Protein AF-A0A522QY00-F1 (afdb_monomer)

Solvent-accessible surface area (backbone atoms only — not comparable to full-atom values): 21112 Å² total; per-residue (Å²): 138,57,96,45,72,61,50,43,52,46,50,50,36,51,53,61,72,53,48,40,80,36,84,92,72,77,40,80,44,67,76,93,79,86,87,88,86,70,66,66,29,88,36,24,34,40,34,43,34,32,14,63,17,30,67,55,71,67,54,54,53,52,46,48,52,54,37,33,58,53,65,28,33,33,41,34,36,39,30,37,23,38,46,7,22,24,58,56,42,84,94,49,52,41,31,47,78,44,12,10,43,61,48,72,91,72,68,70,62,73,72,42,36,49,62,42,48,54,67,58,47,37,52,50,47,56,59,26,51,80,50,52,28,43,52,32,50,29,50,48,31,52,16,47,25,23,4,51,26,44,42,43,22,77,37,27,77,82,47,70,52,68,77,29,46,95,74,87,63,85,88,61,78,60,28,47,57,24,72,65,39,72,63,36,58,55,49,47,46,53,49,49,51,55,47,52,73,47,37,86,38,61,41,38,34,33,38,36,46,89,62,52,78,63,74,50,77,85,34,67,61,43,44,54,46,22,62,76,68,74,47,69,85,46,40,53,58,48,48,29,55,46,49,44,53,50,40,45,44,35,42,74,71,72,23,39,27,30,28,28,48,53,37,62,79,44,61,49,63,72,72,36,32,37,36,28,38,93,48,76,78,58,61,64,52,25,70,70,64,25,36,34,35,42,31,22,59,78,45,24,34,39,60,49,52,60,87,75,34,30,48,70,50,31,46,69,55,68,81,72,62,88,86,55,50,79,71,42,53,71,24,55,38,30,37,31,35,38,33,58,23,77,78,52,57,49,73,59,47,39,34,30,46,41,29,65,36,54,57,27,45,29,46,58,25,28,46,57,89,84,75,70,59,61,69,62,50,48,62,52,53,52,70,39,50,69,56,41,56,72,69,66,54,44,52,57,58,93,81,101

Secondary structure (DSSP, 8-state):
--SSHHHHHHHHHHHHHT-EEETTTTEEE----------S-SEEEEEEE-SSS---HHHHHHHHHHHHHTT--EEEEE-EETTEE-B--TT-THHHHTTTS--GGG---GGGS--B-HHHHHHHHHHHHTTT-EEEEE---SSS-HHHHHH-GGGSSSS--PPP-S--STT----S--TT-HHHHHHHHHHHHHHHHH---SEEE-------TTTTTT-HHHHHHHHHHT--SSHHHHHHHHHHHHHHHHHHTT-EEEEETHHHHHT--TTPEEEE-S-S-THHHHHTT-EEEE--HHHHBSSS-TTTS-HHHHHT---S-TT--HHHHTTEEEEEEEE-TTS--SHHHHHHHHTTHHHHHHHHHHS-TT---HHHHHHHHHTTHHHHHHTT----GGG-

Foldseek 3Di:
DDPDPLRVLLVVLVQVLQWDQDPVVRDTDHDDDDDDFWWPFLAQAAEDECQLFHDDLVLLLLVLVVCLSLPHAEYEYAQAFLQAHAEDQPVQRLRFVFLQDADPVLVDDPRRGGHDYLVSLLVSQVSNVVSNHAYAYEDEAFFRCLSVCCSVVVQWLVSDGDGRHNDDDDNRLTGGGALLDPVNLVVLLSVLLSVVVSGVALEYEHELPDCDFCRCVPRPSLVVVCVVVVHDSTPLQSRLSRVQSSQVSCVVSNHQYEYEQSNVVSPHDQSYAYEYADDLPCLVCLVVVHQYEYAYPQEAELLDDCVRHPLLSNLQDDSDDPPADPSSVVSHNFYYHYYHCSPQRDSLSVLASVPPSSSSSSCNRTPDPPPRDPVVSLVSSVSCVVVCVVSVGNYDPVSD

pLDDT: mean 95.28, std 6.02, range [57.5, 98.94]

Radius of gyration: 21.85 Å; Cα contacts (8 Å, |Δi|>4): 762; chains: 1; bounding box: 54×40×74 Å

Structure (mmCIF, N/CA/C/O backbone):
data_AF-A0A522QY00-F1
#
_entry.id   AF-A0A522QY00-F1
#
loop_
_atom_site.group_PDB
_atom_site.id
_atom_site.type_symbol
_atom_site.label_atom_id
_atom_site.label_alt_id
_atom_site.label_comp_id
_atom_site.label_asym_id
_atom_site.label_entity_id
_atom_site.label_seq_id
_atom_site.pdbx_PDB_ins_code
_atom_site.Cartn_x
_atom_site.Cartn_y
_atom_site.Cartn_z
_atom_site.occupancy
_atom_site.B_iso_or_equiv
_atom_site.auth_seq_id
_atom_site.auth_comp_id
_atom_site.auth_asym_id
_atom_site.auth_atom_id
_atom_site.pdbx_PDB_model_num
ATOM 1 N N . ARG A 1 1 ? 21.117 -18.490 -14.551 1.00 90.88 1 ARG A N 1
ATOM 2 C CA . ARG A 1 1 ? 20.780 -19.542 -13.553 1.00 90.88 1 ARG A CA 1
ATOM 3 C C . ARG A 1 1 ? 20.122 -18.847 -12.370 1.00 90.88 1 ARG A C 1
ATOM 5 O O . ARG A 1 1 ? 20.430 -17.683 -12.168 1.00 90.88 1 ARG A O 1
ATOM 12 N N . ALA A 1 2 ? 19.239 -19.507 -11.625 1.00 94.88 2 ALA A N 1
ATOM 13 C CA . ALA A 1 2 ? 18.602 -18.908 -10.453 1.00 94.88 2 ALA A CA 1
ATOM 14 C C . ALA A 1 2 ? 18.342 -19.968 -9.379 1.00 94.88 2 ALA A C 1
ATOM 16 O O . ALA A 1 2 ? 18.105 -21.126 -9.715 1.00 94.88 2 ALA A O 1
ATOM 17 N N . SER A 1 3 ? 18.376 -19.559 -8.111 1.00 93.12 3 SER A N 1
ATOM 18 C CA . SER A 1 3 ? 18.062 -20.410 -6.954 1.00 93.12 3 SER A CA 1
ATOM 19 C C . SER A 1 3 ? 16.558 -20.581 -6.716 1.00 93.12 3 SER A C 1
ATOM 21 O O . SER A 1 3 ? 16.151 -21.517 -6.040 1.00 93.12 3 SER A O 1
ATOM 23 N N . HIS A 1 4 ? 15.732 -19.696 -7.284 1.00 93.56 4 HIS A N 1
ATOM 24 C CA . HIS A 1 4 ? 14.277 -19.677 -7.126 1.00 93.56 4 HIS A CA 1
ATOM 25 C C . HIS A 1 4 ? 13.591 -19.301 -8.447 1.00 93.56 4 HIS A C 1
ATOM 27 O O . HIS A 1 4 ? 14.182 -18.619 -9.290 1.00 93.56 4 HIS A O 1
ATOM 33 N N . SER A 1 5 ? 12.319 -19.681 -8.603 1.00 96.31 5 SER A N 1
ATOM 34 C CA . SER A 1 5 ? 11.509 -19.360 -9.791 1.00 96.31 5 SER A CA 1
ATOM 35 C C . SER A 1 5 ? 11.411 -17.854 -10.056 1.00 96.31 5 SER A C 1
ATOM 37 O O . SER A 1 5 ? 11.559 -17.438 -11.202 1.00 96.31 5 SER A O 1
ATOM 39 N N . ALA A 1 6 ? 11.289 -17.030 -9.008 1.00 96.31 6 ALA A N 1
ATOM 40 C CA . ALA A 1 6 ? 11.289 -15.571 -9.137 1.00 96.31 6 ALA A CA 1
ATOM 41 C C . ALA A 1 6 ? 12.591 -15.036 -9.757 1.00 96.31 6 ALA A C 1
ATOM 43 O O . ALA A 1 6 ? 12.554 -14.194 -10.649 1.00 96.31 6 ALA A O 1
ATOM 44 N N . GLY A 1 7 ? 13.747 -15.569 -9.347 1.00 97.44 7 GLY A N 1
ATOM 45 C CA . GLY A 1 7 ? 15.034 -15.186 -9.931 1.00 97.44 7 GLY A CA 1
ATOM 46 C C . GLY A 1 7 ? 15.143 -15.579 -11.407 1.00 97.44 7 GLY A C 1
ATOM 47 O O . GLY A 1 7 ? 15.651 -14.804 -12.214 1.00 97.44 7 GLY A O 1
ATOM 48 N N . ALA A 1 8 ? 14.614 -16.749 -11.785 1.00 97.50 8 ALA A N 1
ATOM 49 C CA . ALA A 1 8 ? 14.560 -17.162 -13.187 1.00 97.50 8 ALA A CA 1
ATOM 50 C C . ALA A 1 8 ? 13.656 -16.227 -14.006 1.00 97.50 8 ALA A C 1
ATOM 52 O O . ALA A 1 8 ? 14.060 -15.771 -15.074 1.00 97.50 8 ALA A O 1
ATOM 53 N N . TYR A 1 9 ? 12.482 -15.880 -13.471 1.00 97.94 9 TYR A N 1
ATOM 54 C CA . TYR A 1 9 ? 11.548 -14.942 -14.089 1.00 97.94 9 TYR A CA 1
ATOM 55 C C . TYR A 1 9 ? 12.173 -13.556 -14.302 1.00 97.94 9 TYR A C 1
ATOM 57 O O . TYR A 1 9 ? 12.111 -13.014 -15.404 1.00 97.94 9 TYR A O 1
ATOM 65 N N . TYR A 1 10 ? 12.841 -12.995 -13.290 1.00 98.12 10 TYR A N 1
ATOM 66 C CA . TYR A 1 10 ? 13.533 -11.709 -13.423 1.00 98.12 10 TYR A CA 1
ATOM 67 C C . TYR A 1 10 ? 14.699 -11.767 -14.415 1.00 98.12 10 TYR A C 1
ATOM 69 O O . TYR A 1 10 ? 14.905 -10.809 -15.162 1.00 98.12 10 TYR A O 1
ATOM 77 N N . GLY A 1 11 ? 15.401 -12.902 -14.496 1.00 97.69 11 GLY A N 1
ATOM 78 C CA . GLY A 1 11 ? 16.382 -13.160 -15.550 1.00 97.69 11 GLY A CA 1
ATOM 79 C C . GLY A 1 11 ? 15.767 -13.096 -16.952 1.00 97.69 11 GLY A C 1
ATOM 80 O O . GLY A 1 11 ? 16.352 -12.489 -17.847 1.00 97.69 11 GLY A O 1
ATOM 81 N N . CYS A 1 12 ? 14.558 -13.638 -17.142 1.00 96.75 12 CYS A N 1
ATOM 82 C CA . CYS A 1 12 ? 13.816 -13.503 -18.399 1.00 96.75 12 CYS A CA 1
ATOM 83 C C . CYS A 1 12 ? 13.446 -12.044 -18.705 1.00 96.75 12 CYS A C 1
ATOM 85 O O . CYS A 1 12 ? 13.558 -11.632 -19.855 1.00 96.75 12 CYS A O 1
ATOM 87 N N . MET A 1 13 ? 13.058 -11.243 -17.705 1.00 97.31 13 MET A N 1
ATOM 88 C CA . MET A 1 13 ? 12.770 -9.816 -17.921 1.00 97.31 13 MET A CA 1
ATOM 89 C C . MET A 1 13 ? 14.018 -9.046 -18.376 1.00 97.31 13 MET A C 1
ATOM 91 O O . MET A 1 13 ? 13.941 -8.257 -19.316 1.00 97.31 13 MET A O 1
ATOM 95 N N . SER A 1 14 ? 15.180 -9.317 -17.768 1.00 97.44 14 SER A N 1
ATOM 96 C CA . SER A 1 14 ? 16.459 -8.752 -18.224 1.00 97.44 14 SER A CA 1
ATOM 97 C C . SER A 1 14 ? 16.801 -9.194 -19.650 1.00 97.44 14 SER A C 1
ATOM 99 O O . SER A 1 14 ? 17.216 -8.366 -20.453 1.00 97.44 14 SER A O 1
ATOM 101 N N . LEU A 1 15 ? 16.582 -10.468 -19.993 1.00 96.00 15 LEU A N 1
ATOM 102 C CA . LEU A 1 15 ? 16.813 -10.985 -21.347 1.00 96.00 15 LEU A CA 1
ATOM 103 C C . LEU A 1 15 ? 15.934 -10.280 -22.394 1.00 96.00 15 LEU A C 1
ATOM 105 O O . LEU A 1 15 ? 16.427 -9.902 -23.456 1.00 96.00 15 LEU A O 1
ATOM 109 N N . LEU A 1 16 ? 14.651 -10.067 -22.083 1.00 94.69 16 LEU A N 1
ATOM 110 C CA . LEU A 1 16 ? 13.739 -9.320 -22.951 1.00 94.69 16 LEU A CA 1
ATOM 111 C C . LEU A 1 16 ? 14.257 -7.896 -23.178 1.00 94.69 16 LEU A C 1
ATOM 113 O O . LEU A 1 16 ? 14.396 -7.474 -24.321 1.00 94.69 16 LEU A O 1
ATOM 117 N N . GLN A 1 17 ? 14.627 -7.184 -22.113 1.00 95.62 17 GLN A N 1
ATOM 118 C CA . GLN A 1 17 ? 15.117 -5.805 -22.210 1.00 95.62 17 GLN A CA 1
ATOM 119 C C . GLN A 1 17 ? 16.504 -5.683 -22.864 1.00 95.62 17 GLN A C 1
ATOM 121 O O . GLN A 1 17 ? 16.814 -4.641 -23.433 1.00 95.62 17 GLN A O 1
ATOM 126 N N . ALA A 1 18 ? 17.325 -6.736 -22.824 1.00 94.56 18 ALA A N 1
ATOM 127 C CA . ALA A 1 18 ? 18.623 -6.800 -23.501 1.00 94.56 18 ALA A CA 1
ATOM 128 C C . ALA A 1 18 ? 18.516 -7.073 -25.013 1.00 94.56 18 ALA A C 1
ATOM 130 O O . ALA A 1 18 ? 19.521 -7.018 -25.725 1.00 94.56 18 ALA A O 1
ATOM 131 N N . THR A 1 19 ? 17.318 -7.393 -25.507 1.00 91.69 19 THR A N 1
ATOM 132 C CA . THR A 1 19 ? 17.086 -7.672 -26.923 1.00 91.69 19 THR A CA 1
ATOM 133 C C . THR A 1 19 ? 17.149 -6.377 -27.731 1.00 91.69 19 THR A C 1
ATOM 135 O O . THR A 1 19 ? 16.441 -5.415 -27.443 1.00 91.69 19 THR A O 1
ATOM 138 N N . VAL A 1 20 ? 17.978 -6.356 -28.774 1.00 87.38 20 VAL A N 1
ATOM 139 C CA . VAL A 1 20 ? 18.181 -5.193 -29.649 1.00 87.38 20 VAL A CA 1
ATOM 140 C C . VAL A 1 20 ? 17.845 -5.536 -31.095 1.00 87.38 20 VAL A C 1
ATOM 142 O O . VAL A 1 20 ? 18.047 -6.665 -31.545 1.00 87.38 20 VAL A O 1
ATOM 145 N N . HIS A 1 21 ? 17.340 -4.559 -31.847 1.00 85.94 21 HIS A N 1
ATOM 146 C CA . HIS A 1 21 ? 17.123 -4.715 -33.282 1.00 85.94 21 HIS A CA 1
ATOM 147 C C . HIS A 1 21 ? 18.443 -4.512 -34.041 1.00 85.94 21 HIS A C 1
ATOM 149 O O . HIS A 1 21 ? 19.028 -3.430 -34.010 1.00 85.94 21 HIS A O 1
ATOM 155 N N . SER A 1 22 ? 18.924 -5.550 -34.724 1.00 83.56 22 SER A N 1
ATOM 156 C CA . SER A 1 22 ? 20.130 -5.490 -35.550 1.00 83.56 22 SER A CA 1
ATOM 157 C C . SER A 1 22 ? 19.796 -4.919 -36.928 1.00 83.56 22 SER A C 1
ATOM 159 O O . SER A 1 22 ? 19.156 -5.588 -37.738 1.00 83.56 22 SER A O 1
ATOM 161 N N . SER A 1 23 ? 20.280 -3.710 -37.225 1.00 79.25 23 SER A N 1
ATOM 162 C CA . SER A 1 23 ? 20.122 -3.066 -38.541 1.00 79.25 23 SER A CA 1
ATOM 163 C C . SER A 1 23 ? 20.710 -3.897 -39.687 1.00 79.25 23 SER A C 1
ATOM 165 O O . SER A 1 23 ? 20.138 -3.939 -40.769 1.00 79.25 23 SER A O 1
ATOM 167 N N . ASN A 1 24 ? 21.814 -4.607 -39.438 1.00 82.38 24 ASN A N 1
ATOM 168 C CA . ASN A 1 24 ? 22.518 -5.389 -40.459 1.00 82.38 24 ASN A CA 1
ATOM 169 C C . ASN A 1 24 ? 21.779 -6.672 -40.864 1.00 82.38 24 ASN A C 1
ATOM 171 O O . ASN A 1 24 ? 21.952 -7.148 -41.981 1.00 82.38 24 ASN A O 1
ATOM 175 N N . SER A 1 25 ? 20.998 -7.263 -39.955 1.00 82.44 25 SER A N 1
ATOM 176 C CA . SER A 1 25 ? 20.313 -8.544 -40.194 1.00 82.44 25 SER A CA 1
ATOM 177 C C . SER A 1 25 ? 18.789 -8.438 -40.205 1.00 82.44 25 SER A C 1
ATOM 179 O O . SER A 1 25 ? 18.123 -9.429 -40.500 1.00 82.44 25 SER A O 1
ATOM 181 N N . ASN A 1 26 ? 18.242 -7.258 -39.888 1.00 86.00 26 ASN A N 1
ATOM 182 C CA . ASN A 1 26 ? 16.814 -7.003 -39.690 1.00 86.00 26 ASN A CA 1
ATOM 183 C C . ASN A 1 26 ? 16.155 -8.026 -38.741 1.00 86.00 26 ASN A C 1
ATOM 185 O O . ASN A 1 26 ? 15.061 -8.534 -38.992 1.00 86.00 26 ASN A O 1
ATOM 189 N N . ARG A 1 27 ? 16.879 -8.402 -37.679 1.00 89.62 27 ARG A N 1
ATOM 190 C CA . ARG A 1 27 ? 16.467 -9.387 -36.669 1.00 89.62 27 ARG A CA 1
ATOM 191 C C . ARG A 1 27 ? 16.703 -8.848 -35.269 1.00 89.62 27 ARG A C 1
ATOM 193 O O . ARG A 1 27 ? 17.608 -8.047 -35.038 1.00 89.62 27 ARG A O 1
ATOM 200 N N . PHE A 1 28 ? 15.926 -9.354 -34.320 1.00 89.38 28 PHE A N 1
ATOM 201 C CA . PHE A 1 28 ? 16.202 -9.167 -32.904 1.00 89.38 28 PHE A CA 1
ATOM 202 C C . PHE A 1 28 ? 17.336 -10.092 -32.463 1.00 89.38 28 PHE A C 1
ATOM 204 O O . PHE A 1 28 ? 17.312 -11.292 -32.736 1.00 89.38 28 PHE A O 1
ATOM 211 N N . VAL A 1 29 ? 18.335 -9.522 -31.796 1.00 93.00 29 VAL A N 1
ATOM 212 C CA . VAL A 1 29 ? 19.503 -10.238 -31.279 1.00 93.00 29 VAL A CA 1
ATOM 213 C C . VAL A 1 29 ? 19.728 -9.881 -29.817 1.00 93.00 29 VAL A C 1
ATOM 215 O O . VAL A 1 29 ? 19.321 -8.816 -29.356 1.00 93.00 29 VAL A O 1
ATOM 218 N N . VAL A 1 30 ? 20.409 -10.762 -29.092 1.00 92.88 30 VAL A N 1
ATOM 219 C CA . VAL A 1 30 ? 20.878 -10.499 -27.729 1.00 92.88 30 VAL A CA 1
ATOM 220 C C . VAL A 1 30 ? 22.406 -10.458 -27.774 1.00 92.88 30 VAL A C 1
ATOM 222 O O . VAL A 1 30 ? 23.008 -11.437 -28.223 1.00 92.88 30 VAL A O 1
ATOM 225 N N . PRO A 1 31 ? 23.053 -9.353 -27.361 1.00 91.94 31 PRO A N 1
ATOM 226 C CA . PRO A 1 31 ? 24.510 -9.288 -27.302 1.00 91.94 31 PRO A CA 1
ATOM 227 C C . PRO A 1 31 ? 25.085 -10.364 -26.372 1.00 91.94 31 PRO A C 1
ATOM 229 O O . PRO A 1 31 ? 24.475 -10.714 -25.362 1.00 91.94 31 PRO A O 1
ATOM 232 N N . ALA A 1 32 ? 26.276 -10.877 -26.687 1.00 95.31 32 ALA A N 1
ATOM 233 C CA . ALA A 1 32 ? 26.971 -11.795 -25.789 1.00 95.31 32 ALA A CA 1
ATOM 234 C C . ALA A 1 32 ? 27.310 -11.073 -24.474 1.00 95.31 32 ALA A C 1
ATOM 236 O O . ALA A 1 32 ? 27.979 -10.041 -24.485 1.00 95.31 32 ALA A O 1
ATOM 237 N N . MET A 1 33 ? 26.827 -11.601 -23.349 1.00 95.69 33 MET A N 1
ATOM 238 C CA . MET A 1 33 ? 26.993 -10.989 -22.031 1.00 95.69 33 MET A CA 1
ATOM 239 C C . MET A 1 33 ? 26.936 -12.030 -20.913 1.00 95.69 33 MET A C 1
ATOM 241 O O . MET A 1 33 ? 26.347 -13.101 -21.067 1.00 95.69 33 MET A O 1
ATOM 245 N N . GLN A 1 34 ? 27.506 -11.676 -19.764 1.00 96.81 34 GLN A N 1
ATOM 246 C CA . GLN A 1 34 ? 27.346 -12.393 -18.505 1.00 96.81 34 GLN A CA 1
ATOM 247 C C . GLN A 1 34 ? 26.781 -11.417 -17.473 1.00 96.81 34 GLN A C 1
ATOM 249 O O . GLN A 1 34 ? 27.348 -10.348 -17.264 1.00 96.81 34 GLN A O 1
ATOM 254 N N . ILE A 1 35 ? 25.656 -11.778 -16.854 1.00 96.56 35 ILE A N 1
ATOM 255 C CA . ILE A 1 35 ? 24.981 -10.964 -15.839 1.00 96.56 35 ILE A CA 1
ATOM 256 C C . ILE A 1 35 ? 24.857 -11.792 -14.561 1.00 96.56 35 ILE A C 1
ATOM 258 O O . ILE A 1 35 ? 24.282 -12.884 -14.574 1.00 96.56 35 ILE A O 1
ATOM 262 N N . GLU A 1 36 ? 25.376 -11.247 -13.466 1.00 96.62 36 GLU A N 1
ATOM 263 C CA . GLU A 1 36 ? 25.082 -11.667 -12.099 1.00 96.62 36 GLU A CA 1
ATOM 264 C C . GLU A 1 36 ? 24.305 -10.535 -11.429 1.00 96.62 36 GLU A C 1
ATOM 266 O O . GLU A 1 36 ? 24.750 -9.389 -11.444 1.00 96.62 36 GLU A O 1
ATOM 271 N N . ASP A 1 37 ? 23.114 -10.839 -10.917 1.00 97.19 37 ASP A N 1
ATOM 272 C CA . ASP A 1 37 ? 22.148 -9.818 -10.518 1.00 97.19 37 ASP A CA 1
ATOM 273 C C . ASP A 1 37 ? 21.274 -10.309 -9.358 1.00 97.19 37 ASP A C 1
ATOM 275 O O . ASP A 1 37 ? 20.907 -11.487 -9.294 1.00 97.19 37 ASP A O 1
ATOM 279 N N . HIS A 1 38 ? 20.956 -9.408 -8.432 1.00 97.00 38 HIS A N 1
ATOM 280 C CA . HIS A 1 38 ? 20.109 -9.660 -7.269 1.00 97.00 38 HIS A CA 1
ATOM 281 C C . HIS A 1 38 ? 19.501 -8.344 -6.759 1.00 97.00 38 HIS A C 1
ATOM 283 O O . HIS A 1 38 ? 20.131 -7.295 -6.885 1.00 97.00 38 HIS A O 1
ATOM 289 N N . PRO A 1 39 ? 18.297 -8.374 -6.161 1.00 97.50 39 PRO A N 1
ATOM 290 C CA . PRO A 1 39 ? 17.681 -7.164 -5.641 1.00 97.50 39 PRO A CA 1
ATOM 291 C C . PRO A 1 39 ? 18.417 -6.658 -4.399 1.00 97.50 39 PRO A C 1
ATOM 293 O O . PRO A 1 39 ? 18.740 -7.431 -3.497 1.00 97.50 39 PRO A O 1
ATOM 296 N N . ARG A 1 40 ? 18.578 -5.338 -4.304 1.00 96.75 40 ARG A N 1
ATOM 297 C CA . ARG A 1 40 ? 19.016 -4.651 -3.086 1.00 96.75 40 ARG A CA 1
ATOM 298 C C . ARG A 1 40 ? 18.016 -4.795 -1.937 1.00 96.75 40 ARG A C 1
ATOM 300 O O . ARG A 1 40 ? 18.437 -4.926 -0.793 1.00 96.75 40 ARG A O 1
ATOM 307 N N . PHE A 1 41 ? 16.716 -4.746 -2.236 1.00 98.06 41 PHE A N 1
ATOM 308 C CA . PHE A 1 41 ? 15.648 -4.800 -1.238 1.00 98.06 41 PHE A CA 1
ATOM 309 C C . PHE A 1 41 ? 14.682 -5.961 -1.465 1.00 98.06 41 PHE A C 1
ATOM 311 O O . PHE A 1 41 ? 14.311 -6.287 -2.600 1.00 98.06 41 PHE A O 1
ATOM 318 N N . ALA A 1 42 ? 14.223 -6.557 -0.365 1.00 97.88 42 ALA A N 1
ATOM 319 C CA . ALA A 1 42 ? 13.220 -7.615 -0.392 1.00 97.88 42 ALA A CA 1
ATOM 320 C C . ALA A 1 42 ? 11.835 -7.070 -0.779 1.00 97.88 42 ALA A C 1
ATOM 322 O O . ALA A 1 42 ? 11.123 -7.729 -1.539 1.00 97.88 42 ALA A O 1
ATOM 323 N N . TRP A 1 43 ? 11.487 -5.864 -0.319 1.00 98.81 43 TRP A N 1
ATOM 324 C CA . TRP A 1 43 ? 10.255 -5.145 -0.643 1.00 98.81 43 TRP A CA 1
ATOM 325 C C . TRP A 1 43 ? 10.487 -4.118 -1.754 1.00 98.81 43 TRP A C 1
ATOM 327 O O . TRP A 1 43 ? 11.301 -3.204 -1.618 1.00 98.81 43 TRP A O 1
ATOM 337 N N . ARG A 1 44 ? 9.774 -4.260 -2.872 1.00 98.81 44 ARG A N 1
ATOM 338 C CA . ARG A 1 44 ? 9.855 -3.351 -4.024 1.00 98.81 44 ARG A CA 1
ATOM 339 C C . ARG A 1 44 ? 8.430 -3.060 -4.477 1.00 98.81 44 ARG A C 1
ATOM 341 O O . ARG A 1 44 ? 7.863 -3.807 -5.283 1.00 98.81 44 ARG A O 1
ATOM 348 N N . GLY A 1 45 ? 7.843 -2.046 -3.848 1.00 98.81 45 GLY A N 1
ATOM 349 C CA . GLY A 1 45 ? 6.399 -1.866 -3.770 1.00 98.81 45 GLY A CA 1
ATOM 350 C C . GLY A 1 45 ? 5.831 -0.763 -4.654 1.00 98.81 45 GLY A C 1
ATOM 351 O O . GLY A 1 45 ? 6.504 0.222 -4.952 1.00 98.81 45 GLY A O 1
ATOM 352 N N . LEU A 1 46 ? 4.567 -0.922 -5.037 1.00 98.94 46 LEU A N 1
ATOM 353 C CA . LEU A 1 46 ? 3.712 0.141 -5.561 1.00 98.94 46 LEU A CA 1
ATOM 354 C C . LEU A 1 46 ? 2.343 0.026 -4.885 1.00 98.94 46 LEU A C 1
ATOM 356 O O . LEU A 1 46 ? 1.707 -1.026 -4.989 1.00 98.94 46 LEU A O 1
ATOM 360 N N . MET A 1 47 ? 1.891 1.099 -4.242 1.00 98.94 47 MET A N 1
ATOM 361 C CA . MET A 1 47 ? 0.550 1.220 -3.685 1.00 98.94 47 MET A CA 1
ATOM 362 C C . MET A 1 47 ? -0.388 1.922 -4.669 1.00 98.94 47 MET A C 1
ATOM 364 O O . MET A 1 47 ? -0.052 2.976 -5.213 1.00 98.94 47 MET A O 1
ATOM 368 N N . LEU A 1 48 ? -1.572 1.344 -4.880 1.00 98.94 48 LEU A N 1
ATOM 369 C CA . LEU A 1 48 ? -2.652 1.937 -5.666 1.00 98.94 48 LEU A CA 1
ATOM 370 C C . LEU A 1 48 ? -3.894 2.157 -4.796 1.00 98.94 48 LEU A C 1
ATOM 372 O O . LEU A 1 48 ? -4.485 1.201 -4.285 1.00 98.94 48 LEU A O 1
ATOM 376 N N . ASP A 1 49 ? -4.314 3.416 -4.692 1.00 98.81 49 ASP A N 1
ATOM 377 C CA . ASP A 1 49 ? -5.562 3.825 -4.050 1.00 98.81 49 ASP A CA 1
ATOM 378 C C . ASP A 1 49 ? -6.772 3.449 -4.904 1.00 98.81 49 ASP A C 1
ATOM 380 O O . ASP A 1 49 ? -7.088 4.096 -5.906 1.00 98.81 49 ASP A O 1
ATOM 384 N N . CYS A 1 50 ? -7.459 2.390 -4.481 1.00 98.62 50 CYS A N 1
ATOM 385 C CA . CYS A 1 50 ? -8.711 1.942 -5.081 1.00 98.62 50 CYS A CA 1
ATOM 386 C C . CYS A 1 50 ? -9.933 2.608 -4.442 1.00 98.62 50 CYS A C 1
ATOM 388 O O . CYS A 1 50 ? -11.054 2.433 -4.927 1.00 98.62 50 CYS A O 1
ATOM 390 N N . SER A 1 51 ? -9.746 3.294 -3.316 1.00 98.25 51 SER A N 1
ATOM 391 C CA . SER A 1 51 ? -10.826 3.823 -2.506 1.00 98.25 51 SER A CA 1
ATOM 392 C C . SER A 1 51 ? -11.346 5.141 -3.056 1.00 98.25 51 SER A C 1
ATOM 394 O O . SER A 1 51 ? -12.526 5.220 -3.385 1.00 98.25 51 SER A O 1
ATOM 396 N N . ARG A 1 52 ? -10.495 6.155 -3.245 1.00 97.31 52 ARG A N 1
ATOM 397 C CA . ARG A 1 52 ? -10.944 7.481 -3.720 1.00 97.31 52 ARG A CA 1
ATOM 398 C C . ARG A 1 52 ? -11.514 7.404 -5.137 1.00 97.31 52 ARG A C 1
ATOM 400 O O . ARG A 1 52 ? -12.492 8.080 -5.463 1.00 97.31 52 ARG A O 1
ATOM 407 N N . THR A 1 53 ? -10.951 6.514 -5.947 1.00 97.25 53 THR A N 1
ATOM 408 C CA . THR A 1 53 ? -11.468 6.136 -7.258 1.00 97.25 53 THR A CA 1
ATOM 409 C C . THR A 1 53 ? -11.362 4.626 -7.453 1.00 97.25 53 THR A C 1
ATOM 411 O O . THR A 1 53 ? -10.278 4.059 -7.324 1.00 97.25 53 THR A O 1
ATOM 414 N N . PHE A 1 54 ? -12.475 3.971 -7.799 1.00 98.50 54 PHE A N 1
ATOM 415 C CA . PHE A 1 54 ? -12.470 2.549 -8.152 1.00 98.50 54 PHE A CA 1
ATOM 416 C C . PHE A 1 54 ? -11.605 2.285 -9.397 1.00 98.50 54 PHE A C 1
ATOM 418 O O . PHE A 1 54 ? -11.717 2.988 -10.400 1.00 98.50 54 PHE A O 1
ATOM 425 N N . LEU A 1 55 ? -10.758 1.252 -9.338 1.00 98.62 55 LEU A N 1
ATOM 426 C CA . LEU A 1 55 ? -9.879 0.843 -10.438 1.00 98.62 55 LEU A CA 1
ATOM 427 C C . LEU A 1 55 ? -10.395 -0.454 -11.057 1.00 98.62 55 LEU A C 1
ATOM 429 O O . LEU A 1 55 ? -10.822 -1.360 -10.346 1.00 98.62 55 LEU A O 1
ATOM 433 N N . SER A 1 56 ? -10.339 -0.605 -12.380 1.00 98.56 56 SER A N 1
ATOM 434 C CA . SER A 1 56 ? -10.791 -1.859 -12.987 1.00 98.56 56 SER A CA 1
ATOM 435 C C . SER A 1 56 ? -9.830 -3.019 -12.687 1.00 98.56 56 SER A C 1
ATOM 437 O O . SER A 1 56 ? -8.610 -2.854 -12.610 1.00 98.56 56 SER A O 1
ATOM 439 N N . ILE A 1 57 ? -10.363 -4.246 -12.606 1.00 98.62 57 ILE A N 1
ATOM 440 C CA . ILE A 1 57 ? -9.537 -5.467 -12.521 1.00 98.62 57 ILE A CA 1
ATOM 441 C C . ILE A 1 57 ? -8.550 -5.546 -13.694 1.00 98.62 57 ILE A C 1
ATOM 443 O O . ILE A 1 57 ? -7.413 -5.989 -13.521 1.00 98.62 57 ILE A O 1
ATOM 447 N N . ASP A 1 58 ? -8.957 -5.089 -14.878 1.00 98.56 58 ASP A N 1
ATOM 448 C CA . ASP A 1 58 ? -8.092 -5.076 -16.053 1.00 98.56 58 ASP A CA 1
ATOM 449 C C . ASP A 1 58 ? -6.921 -4.108 -15.890 1.00 98.56 58 ASP A C 1
ATOM 451 O O . ASP A 1 58 ? -5.800 -4.445 -16.276 1.00 98.56 58 ASP A O 1
ATOM 455 N N . PHE A 1 59 ? -7.128 -2.940 -15.282 1.00 98.62 59 PHE A N 1
ATOM 456 C CA . PHE A 1 59 ? -6.035 -2.032 -14.941 1.00 98.62 59 PHE A CA 1
ATOM 457 C C . PHE A 1 59 ? -5.074 -2.638 -13.935 1.00 98.62 59 PHE A C 1
ATOM 459 O O . PHE A 1 59 ? -3.868 -2.628 -14.177 1.00 98.62 59 PHE A O 1
ATOM 466 N N . LEU A 1 60 ? -5.587 -3.257 -12.871 1.00 98.88 60 LEU A N 1
ATOM 467 C CA . LEU A 1 60 ? -4.744 -3.936 -11.889 1.00 98.88 60 LEU A CA 1
ATOM 468 C C . LEU A 1 60 ? -3.914 -5.055 -12.546 1.00 98.88 60 LEU A C 1
ATOM 470 O O . LEU A 1 60 ? -2.709 -5.150 -12.313 1.00 98.88 60 LEU A O 1
ATOM 474 N N . LYS A 1 61 ? -4.500 -5.850 -13.456 1.00 98.88 61 LYS A N 1
ATOM 475 C CA . LYS A 1 61 ? -3.770 -6.863 -14.247 1.00 98.88 61 LYS A CA 1
ATOM 476 C C . LYS A 1 61 ? -2.701 -6.245 -15.155 1.00 98.88 61 LYS A C 1
ATOM 478 O O . LYS A 1 61 ? -1.593 -6.788 -15.245 1.00 98.88 61 LYS A O 1
ATOM 483 N N . ARG A 1 62 ? -2.997 -5.119 -15.822 1.00 98.56 62 ARG A N 1
ATOM 484 C CA . ARG A 1 62 ? -2.006 -4.371 -16.619 1.00 98.56 62 ARG A CA 1
ATOM 485 C C . ARG A 1 62 ? -0.869 -3.872 -15.736 1.00 98.56 62 ARG A C 1
ATOM 487 O O . ARG A 1 62 ? 0.291 -4.021 -16.119 1.00 98.56 62 ARG A O 1
ATOM 494 N N . MET A 1 63 ? -1.176 -3.363 -14.545 1.00 98.75 63 MET A N 1
ATOM 495 C CA . MET A 1 63 ? -0.149 -2.895 -13.627 1.00 98.75 63 MET A CA 1
ATOM 496 C C . MET A 1 63 ? 0.732 -4.015 -13.093 1.00 98.75 63 MET A C 1
ATOM 498 O O . MET A 1 63 ? 1.949 -3.879 -13.138 1.00 98.75 63 MET A O 1
ATOM 502 N N . ILE A 1 64 ? 0.163 -5.163 -12.728 1.00 98.94 64 ILE A N 1
ATOM 503 C CA . ILE A 1 64 ? 0.930 -6.356 -12.341 1.00 98.94 64 ILE A CA 1
ATOM 504 C C . ILE A 1 64 ? 1.926 -6.759 -13.442 1.00 98.94 64 ILE A C 1
ATOM 506 O O . ILE A 1 64 ? 3.084 -7.058 -13.144 1.00 98.94 64 ILE A O 1
ATOM 510 N N . ASN A 1 65 ? 1.514 -6.747 -14.719 1.00 98.69 65 ASN A N 1
ATOM 511 C CA . ASN A 1 65 ? 2.426 -7.040 -15.833 1.00 98.69 65 ASN A CA 1
ATOM 512 C C . ASN A 1 65 ? 3.616 -6.072 -15.840 1.00 98.69 65 ASN A C 1
ATOM 514 O O . ASN A 1 65 ? 4.764 -6.515 -15.854 1.00 98.69 65 ASN A O 1
ATOM 518 N N . ARG A 1 66 ? 3.331 -4.767 -15.788 1.00 98.44 66 ARG A N 1
ATOM 519 C CA . ARG A 1 66 ? 4.335 -3.695 -15.847 1.00 98.44 66 ARG A CA 1
ATOM 520 C C . ARG A 1 66 ? 5.277 -3.744 -14.638 1.00 98.44 66 ARG A C 1
ATOM 522 O O . ARG A 1 66 ? 6.489 -3.715 -14.811 1.00 98.44 66 ARG A O 1
ATOM 529 N N . MET A 1 67 ? 4.738 -3.913 -13.431 1.00 98.81 67 MET A N 1
ATOM 530 C CA . MET A 1 67 ? 5.509 -4.076 -12.194 1.00 98.81 67 MET A CA 1
ATOM 531 C C . MET A 1 67 ? 6.468 -5.262 -12.280 1.00 98.81 67 MET A C 1
ATOM 533 O O . MET A 1 67 ? 7.658 -5.107 -12.020 1.00 98.81 67 MET A O 1
ATOM 537 N N . SER A 1 68 ? 5.970 -6.428 -12.705 1.00 98.38 68 SER A N 1
ATOM 538 C CA . SER A 1 68 ? 6.791 -7.638 -12.804 1.00 98.38 68 SER A CA 1
ATOM 539 C C . SER A 1 68 ? 7.893 -7.519 -13.861 1.00 98.38 68 SER A C 1
ATOM 541 O O . SER A 1 68 ? 9.000 -8.016 -13.653 1.00 98.38 68 SER A O 1
ATOM 543 N N . PHE A 1 69 ? 7.622 -6.813 -14.968 1.00 98.62 69 PHE A N 1
ATOM 544 C CA . PHE A 1 69 ? 8.601 -6.534 -16.019 1.00 98.62 69 PHE A CA 1
ATOM 545 C C . PHE A 1 69 ? 9.759 -5.673 -15.501 1.00 98.62 69 PHE A C 1
ATOM 547 O O . PHE A 1 69 ? 10.921 -5.939 -15.806 1.00 98.62 69 PHE A O 1
ATOM 554 N N . TYR A 1 70 ? 9.451 -4.703 -14.639 1.00 98.56 70 TYR A N 1
ATOM 555 C CA . TYR A 1 70 ? 10.426 -3.878 -13.923 1.00 98.56 70 TYR A CA 1
ATOM 556 C C . TYR A 1 70 ? 10.801 -4.454 -12.548 1.00 98.56 70 TYR A C 1
ATOM 558 O O . TYR A 1 70 ? 11.251 -3.739 -11.666 1.00 98.56 70 TYR A O 1
ATOM 566 N N . LYS A 1 71 ? 10.636 -5.766 -12.346 1.00 98.69 71 LYS A N 1
ATOM 567 C CA . LYS A 1 71 ? 11.106 -6.507 -11.164 1.00 98.69 71 LYS A CA 1
ATOM 568 C C . LYS A 1 71 ? 10.616 -5.993 -9.796 1.00 98.69 71 LYS A C 1
ATOM 570 O O . LYS A 1 71 ? 11.162 -6.403 -8.764 1.00 98.69 71 LYS A O 1
ATOM 575 N N . LEU A 1 72 ? 9.577 -5.159 -9.751 1.00 98.88 72 LEU A N 1
ATOM 576 C CA . LEU A 1 72 ? 8.816 -4.899 -8.526 1.00 98.88 72 LEU A CA 1
ATOM 577 C C . LEU A 1 72 ? 8.110 -6.193 -8.100 1.00 98.88 72 LEU A C 1
ATOM 579 O O . LEU A 1 72 ? 7.883 -7.069 -8.934 1.00 98.88 72 LEU A O 1
ATOM 583 N N . ASN A 1 73 ? 7.794 -6.344 -6.814 1.00 98.88 73 ASN A N 1
ATOM 584 C CA . ASN A 1 73 ? 7.221 -7.588 -6.281 1.00 98.88 73 ASN A CA 1
ATOM 585 C C . ASN A 1 73 ? 6.066 -7.415 -5.300 1.00 98.88 73 ASN A C 1
ATOM 587 O O . ASN A 1 73 ? 5.468 -8.424 -4.932 1.00 98.88 73 ASN A O 1
ATOM 591 N N . THR A 1 74 ? 5.725 -6.191 -4.911 1.00 98.94 74 THR A N 1
ATOM 592 C CA . THR A 1 74 ? 4.613 -5.951 -3.992 1.00 98.94 74 THR A CA 1
ATOM 593 C C . THR A 1 74 ? 3.639 -4.955 -4.594 1.00 98.94 74 THR A C 1
ATOM 595 O O . THR A 1 74 ? 4.006 -3.820 -4.876 1.00 98.94 74 THR A O 1
ATOM 598 N N . LEU A 1 75 ? 2.400 -5.390 -4.812 1.00 98.94 75 LEU A N 1
ATOM 599 C CA . LEU A 1 75 ? 1.279 -4.515 -5.128 1.00 98.94 75 LEU A CA 1
ATOM 600 C C . LEU A 1 75 ? 0.472 -4.309 -3.852 1.00 98.94 75 LEU A C 1
ATOM 602 O O . LEU A 1 75 ? -0.226 -5.216 -3.402 1.00 98.94 75 LEU A O 1
ATOM 606 N N . HIS A 1 76 ? 0.586 -3.125 -3.276 1.00 98.94 76 HIS A N 1
ATOM 607 C CA . HIS A 1 76 ? -0.198 -2.720 -2.125 1.00 98.94 76 HIS A CA 1
ATOM 608 C C . HIS A 1 76 ? -1.523 -2.128 -2.631 1.00 98.94 76 HIS A C 1
ATOM 610 O O . HIS A 1 76 ? -1.546 -1.201 -3.438 1.00 98.94 76 HIS A O 1
ATOM 616 N N . LEU A 1 77 ? -2.650 -2.725 -2.249 1.00 98.94 77 LEU A N 1
ATOM 617 C CA . LEU A 1 77 ? -3.971 -2.225 -2.619 1.00 98.94 77 LEU A CA 1
ATOM 618 C C . LEU A 1 77 ? -4.610 -1.545 -1.418 1.00 98.94 77 LEU A C 1
ATOM 620 O O . LEU A 1 77 ? -5.043 -2.227 -0.487 1.00 98.94 77 LEU A O 1
ATOM 624 N N . HIS A 1 78 ? -4.721 -0.224 -1.504 1.00 98.94 78 HIS A N 1
ATOM 625 C CA . HIS A 1 78 ? -5.473 0.586 -0.561 1.00 98.94 78 HIS A CA 1
ATOM 626 C C . HIS A 1 78 ? -6.970 0.466 -0.891 1.00 98.94 78 HIS A C 1
ATOM 628 O O . HIS A 1 78 ? -7.476 1.078 -1.839 1.00 98.94 78 HIS A O 1
ATOM 634 N N . LEU A 1 79 ? -7.656 -0.464 -0.212 1.00 98.94 79 LEU A N 1
ATOM 635 C CA . LEU A 1 79 ? -8.991 -0.959 -0.595 1.00 98.94 79 LEU A CA 1
ATOM 636 C C . LEU A 1 79 ? -10.147 -0.247 0.115 1.00 98.94 79 LEU A C 1
ATOM 638 O O . LEU A 1 79 ? -11.308 -0.465 -0.251 1.00 98.94 79 LEU A O 1
ATOM 642 N N . THR A 1 80 ? -9.867 0.544 1.142 1.00 98.75 80 THR A N 1
ATOM 643 C CA . THR A 1 80 ? -10.888 1.148 2.000 1.00 98.75 80 THR A CA 1
ATOM 644 C C . THR A 1 80 ? -10.435 2.527 2.431 1.00 98.75 80 THR A C 1
ATOM 646 O O . THR A 1 80 ? -9.305 2.647 2.868 1.00 98.75 80 THR A O 1
ATOM 649 N N . ASP A 1 81 ? -11.312 3.521 2.343 1.00 98.12 81 ASP A N 1
ATOM 650 C CA . ASP A 1 81 ? -11.098 4.861 2.899 1.00 98.12 81 ASP A CA 1
ATOM 651 C C . ASP A 1 81 ? -12.462 5.526 3.149 1.00 98.12 81 ASP A C 1
ATOM 653 O O . ASP A 1 81 ? -13.523 4.913 2.972 1.00 98.12 81 ASP A O 1
ATOM 657 N N . ASP A 1 82 ? -12.458 6.817 3.461 1.00 97.00 82 ASP A N 1
ATOM 658 C CA . ASP A 1 82 ? -13.653 7.612 3.663 1.00 97.00 82 ASP A CA 1
ATOM 659 C C . ASP A 1 82 ? -14.563 7.651 2.425 1.00 97.00 82 ASP A C 1
ATOM 661 O O . ASP A 1 82 ? -15.789 7.585 2.545 1.00 97.00 82 ASP A O 1
ATOM 665 N N . GLN A 1 83 ? -13.968 7.716 1.231 1.00 96.69 83 GLN A N 1
ATOM 666 C CA . GLN A 1 83 ? -14.661 7.843 -0.056 1.00 96.69 83 GLN A CA 1
ATOM 667 C C . GLN A 1 83 ? -15.087 6.495 -0.662 1.00 96.69 83 GLN A C 1
ATOM 669 O O . GLN A 1 83 ? -15.715 6.468 -1.725 1.00 96.69 83 GLN A O 1
ATOM 674 N N . GLY A 1 84 ? -14.770 5.365 -0.027 1.00 97.56 84 GLY A N 1
ATOM 675 C CA . GLY A 1 84 ? -15.126 4.076 -0.599 1.00 97.56 84 GLY A CA 1
ATOM 676 C C . GLY A 1 84 ? -14.687 2.854 0.187 1.00 97.56 84 GLY A C 1
ATOM 677 O O . GLY A 1 84 ? -13.561 2.739 0.650 1.00 97.56 84 GLY A O 1
ATOM 678 N N . TRP A 1 85 ? -15.560 1.855 0.233 1.00 98.81 85 TRP A N 1
ATOM 679 C CA . TRP A 1 85 ? -15.193 0.497 0.615 1.00 98.81 85 TRP A CA 1
ATOM 680 C C . TRP A 1 85 ? -15.235 -0.421 -0.606 1.00 98.81 85 TRP A C 1
ATOM 682 O O . TRP A 1 85 ? -16.293 -0.629 -1.205 1.00 98.81 85 TRP A O 1
ATOM 692 N N . ARG A 1 86 ? -14.090 -1.005 -0.981 1.00 98.81 86 ARG A N 1
ATOM 693 C CA . ARG A 1 86 ? -13.935 -1.667 -2.288 1.00 98.81 86 ARG A CA 1
ATOM 694 C C . ARG A 1 86 ? -13.868 -3.183 -2.239 1.00 98.81 86 ARG A C 1
ATOM 696 O O . ARG A 1 86 ? -13.856 -3.797 -3.297 1.00 98.81 86 ARG A O 1
ATOM 703 N N . LEU A 1 87 ? -13.849 -3.818 -1.072 1.00 98.88 87 LEU A N 1
ATOM 704 C CA . LEU A 1 87 ? -13.732 -5.276 -0.974 1.00 98.88 87 LEU A CA 1
ATOM 705 C C . LEU A 1 87 ? -15.019 -5.925 -0.463 1.00 98.88 87 LEU A C 1
ATOM 707 O O . LEU A 1 87 ? -15.530 -5.581 0.594 1.00 98.88 87 LEU A O 1
ATOM 711 N N . GLN A 1 88 ? -15.535 -6.937 -1.150 1.00 98.88 88 GLN A N 1
ATOM 712 C CA . GLN A 1 88 ? -16.657 -7.707 -0.619 1.00 98.88 88 GLN A CA 1
ATOM 713 C C . GLN A 1 88 ? -16.277 -8.447 0.674 1.00 98.88 88 GLN A C 1
ATOM 715 O O . GLN A 1 88 ? -15.452 -9.361 0.656 1.00 98.88 88 GLN A O 1
ATOM 720 N N . ILE A 1 89 ? -16.972 -8.123 1.765 1.00 98.88 89 ILE A N 1
ATOM 721 C CA . ILE A 1 89 ? -16.989 -8.896 3.011 1.00 98.88 89 ILE A CA 1
ATOM 722 C C . ILE A 1 89 ? -18.378 -9.509 3.144 1.00 98.88 89 ILE A C 1
ATOM 724 O O . ILE A 1 89 ? -19.372 -8.790 3.264 1.00 98.88 89 ILE A O 1
ATOM 728 N N . LYS A 1 90 ? -18.473 -10.836 3.067 1.00 98.69 90 LYS A N 1
ATOM 729 C CA . LYS A 1 90 ? -19.757 -11.544 2.990 1.00 98.69 90 LYS A CA 1
ATOM 730 C C . LYS A 1 90 ? -20.572 -11.373 4.262 1.00 98.69 90 LYS A C 1
ATOM 732 O O . LYS A 1 90 ? -21.786 -11.214 4.179 1.00 98.69 90 LYS A O 1
ATOM 737 N N . LYS A 1 91 ? -19.913 -11.368 5.423 1.00 98.62 91 LYS A N 1
ATOM 738 C CA . LYS A 1 91 ? -20.561 -11.150 6.719 1.00 98.62 91 LYS A CA 1
ATOM 739 C C . LYS A 1 91 ? -21.079 -9.723 6.903 1.00 98.62 91 LYS A C 1
ATOM 741 O O . LYS A 1 91 ? -22.024 -9.522 7.659 1.00 98.62 91 LYS A O 1
ATOM 746 N N . TYR A 1 92 ? -20.507 -8.758 6.181 1.00 98.81 92 TYR A N 1
ATOM 747 C CA . TYR A 1 92 ? -20.875 -7.346 6.253 1.00 98.81 92 TYR A CA 1
ATOM 748 C C . TYR A 1 92 ? -21.264 -6.787 4.868 1.00 98.81 92 TYR A C 1
ATOM 750 O O . TYR A 1 92 ? -20.606 -5.880 4.352 1.00 98.81 92 TYR A O 1
ATOM 758 N N . PRO A 1 93 ? -22.383 -7.237 4.268 1.00 98.75 93 PRO A N 1
ATOM 759 C CA . PRO A 1 93 ? -22.745 -6.895 2.888 1.00 98.75 93 PRO A CA 1
ATOM 760 C C . PRO A 1 93 ? -23.027 -5.399 2.658 1.00 98.75 93 PRO A C 1
ATOM 762 O O . PRO A 1 93 ? -22.857 -4.908 1.539 1.00 98.75 93 PRO A O 1
ATOM 765 N N . LEU A 1 94 ? -23.416 -4.641 3.692 1.00 98.81 94 LEU A N 1
ATOM 766 C CA . LEU A 1 94 ? -23.616 -3.188 3.576 1.00 98.81 94 LEU A CA 1
ATOM 767 C C . LEU A 1 94 ? -22.336 -2.420 3.225 1.00 98.81 94 LEU A C 1
ATOM 769 O O . LEU A 1 94 ? -22.437 -1.360 2.612 1.00 98.81 94 LEU A O 1
ATOM 773 N N . LEU A 1 95 ? -21.147 -2.967 3.509 1.00 98.81 95 LEU A N 1
ATOM 774 C CA . LEU A 1 95 ? -19.884 -2.325 3.131 1.00 98.81 95 LEU A CA 1
ATOM 7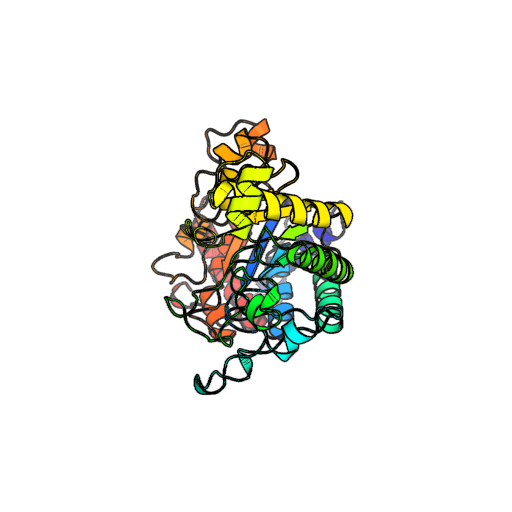75 C C . LEU A 1 95 ? -19.810 -2.084 1.618 1.00 98.81 95 LEU A C 1
ATOM 777 O O . LEU A 1 95 ? -19.378 -1.030 1.179 1.00 98.81 95 LEU A O 1
ATOM 781 N N . THR A 1 96 ? -20.311 -3.025 0.815 1.00 98.69 96 THR A N 1
ATOM 782 C CA . THR A 1 96 ? -20.260 -2.928 -0.653 1.00 98.69 96 THR A CA 1
ATOM 783 C C . THR A 1 96 ? -21.587 -2.558 -1.298 1.00 98.69 96 THR A C 1
ATOM 785 O O . THR A 1 96 ? -21.592 -2.015 -2.395 1.00 98.69 96 THR A O 1
ATOM 788 N N . THR A 1 97 ? -22.721 -2.791 -0.634 1.00 98.25 97 THR A N 1
ATOM 789 C CA . THR A 1 97 ? -24.032 -2.346 -1.146 1.00 98.25 97 THR A CA 1
ATOM 790 C C . THR A 1 97 ? -24.349 -0.888 -0.804 1.00 98.25 97 THR A C 1
ATOM 792 O O . THR A 1 97 ? -25.193 -0.292 -1.466 1.00 98.25 97 THR A O 1
ATOM 795 N N . LYS A 1 98 ? -23.654 -0.296 0.181 1.00 97.62 98 LYS A N 1
ATOM 796 C CA . LYS A 1 98 ? -23.726 1.134 0.520 1.00 97.62 98 LYS A CA 1
ATOM 797 C C . LYS A 1 98 ? -22.371 1.828 0.410 1.00 97.62 98 LYS A C 1
ATOM 799 O O . LYS A 1 98 ? -22.238 2.761 -0.369 1.00 97.62 98 LYS A O 1
ATOM 804 N N . GLY A 1 99 ? -21.366 1.351 1.148 1.00 97.88 99 GLY A N 1
ATOM 805 C CA . GLY A 1 99 ? -20.062 2.021 1.279 1.00 97.88 99 GLY A CA 1
ATOM 806 C C . GLY A 1 99 ? -19.231 2.104 -0.008 1.00 97.88 99 GLY A C 1
ATOM 807 O O . GLY A 1 99 ? -18.250 2.834 -0.052 1.00 97.88 99 GLY A O 1
ATOM 808 N N . ALA A 1 100 ? -19.613 1.393 -1.071 1.00 98.12 100 ALA A N 1
ATOM 809 C CA . ALA A 1 100 ? -18.933 1.433 -2.366 1.00 98.12 100 ALA A CA 1
ATOM 810 C C . ALA A 1 100 ? -19.436 2.539 -3.315 1.00 98.12 100 ALA A C 1
ATOM 812 O O . ALA A 1 100 ? -18.873 2.699 -4.404 1.00 98.12 100 ALA A O 1
ATOM 813 N N . TYR A 1 101 ? -20.497 3.264 -2.955 1.00 97.81 101 TYR A N 1
ATOM 814 C CA . TYR A 1 101 ? -21.184 4.183 -3.862 1.00 97.81 101 TYR A CA 1
ATOM 815 C C . TYR A 1 101 ? -21.302 5.576 -3.265 1.00 97.81 101 TYR A C 1
ATOM 817 O O . TYR A 1 101 ? -21.659 5.738 -2.099 1.00 97.81 101 TYR A O 1
ATOM 825 N N . PHE A 1 102 ? -21.046 6.578 -4.099 1.00 96.19 102 PHE A N 1
ATOM 826 C CA . PHE A 1 102 ? -21.251 7.969 -3.740 1.00 96.19 102 PHE A CA 1
ATOM 827 C C . PHE A 1 102 ? -22.737 8.305 -3.715 1.00 96.19 102 PHE A C 1
ATOM 829 O O . PHE A 1 102 ? -23.554 7.742 -4.449 1.00 96.19 102 PHE A O 1
ATOM 836 N N . VAL A 1 103 ? -23.089 9.284 -2.893 1.00 94.56 103 VAL A N 1
ATOM 837 C CA . VAL A 1 103 ? -24.434 9.834 -2.885 1.00 94.56 103 VAL A CA 1
ATOM 838 C C . VAL A 1 103 ? -24.748 10.526 -4.216 1.00 94.56 103 VAL A C 1
ATOM 840 O O . VAL A 1 103 ? -23.944 11.280 -4.765 1.00 94.56 103 VAL A O 1
ATOM 843 N N . ALA A 1 104 ? -25.937 10.240 -4.753 1.00 92.81 104 ALA A N 1
ATOM 844 C CA . ALA A 1 104 ? -26.254 10.463 -6.165 1.00 92.81 104 ALA A CA 1
ATOM 845 C C . ALA A 1 104 ? -26.135 11.926 -6.632 1.00 92.81 104 ALA A C 1
ATOM 847 O O . ALA A 1 104 ? -25.788 12.169 -7.786 1.00 92.81 104 ALA A O 1
ATOM 848 N N . TRP A 1 105 ? -26.388 12.904 -5.756 1.00 93.12 105 TRP A N 1
ATOM 849 C CA . TRP A 1 105 ? -26.391 14.325 -6.124 1.00 93.12 105 TRP A CA 1
ATOM 850 C C . TRP A 1 105 ? -25.001 14.912 -6.419 1.00 93.12 105 TRP A C 1
ATOM 852 O O . TRP A 1 105 ? -24.926 16.021 -6.942 1.00 93.12 105 TRP A O 1
ATOM 862 N N . TYR A 1 106 ? -23.907 14.191 -6.141 1.00 92.00 106 TYR A N 1
ATOM 863 C CA . TYR A 1 106 ? -22.567 14.589 -6.602 1.00 92.00 106 TYR A CA 1
ATOM 864 C C . TYR A 1 106 ? -22.312 14.256 -8.079 1.00 92.00 106 TYR A C 1
ATOM 866 O O . TYR A 1 106 ? -21.329 14.732 -8.632 1.00 92.00 106 TYR A O 1
ATOM 874 N N . HIS A 1 107 ? -23.193 13.485 -8.732 1.00 93.00 107 HIS A N 1
ATOM 875 C CA . HIS A 1 107 ? -23.091 13.139 -10.158 1.00 93.00 107 HIS A CA 1
ATOM 876 C C . HIS A 1 107 ? -21.735 12.528 -10.558 1.00 93.00 107 HIS A C 1
ATOM 878 O O . HIS A 1 107 ? -21.236 12.743 -11.662 1.00 93.00 107 HIS A O 1
ATOM 884 N N . GLU A 1 108 ? -21.147 11.745 -9.653 1.00 94.44 108 GLU A N 1
ATOM 885 C CA . GLU A 1 108 ? -19.876 11.067 -9.882 1.00 94.44 108 GLU A CA 1
ATOM 886 C C . GLU A 1 108 ? -19.975 10.034 -11.019 1.00 94.44 108 GLU A C 1
ATOM 888 O O . GLU A 1 108 ? -20.955 9.274 -11.073 1.00 94.44 108 GLU A O 1
ATOM 893 N N . PRO A 1 109 ? -18.965 9.957 -11.907 1.00 95.38 109 PRO A N 1
ATOM 894 C CA . PRO A 1 109 ? -18.894 8.928 -12.938 1.00 95.38 109 PRO A CA 1
ATOM 895 C C . PRO A 1 109 ? -19.067 7.522 -12.353 1.00 95.38 109 PRO A C 1
ATOM 897 O O . PRO A 1 109 ? -18.527 7.187 -11.296 1.00 95.38 109 PRO A O 1
ATOM 900 N N . LYS A 1 110 ? -19.851 6.677 -13.030 1.00 94.00 110 LYS A N 1
ATOM 901 C CA . LYS A 1 110 ? -20.195 5.333 -12.528 1.00 94.00 110 LYS A CA 1
ATOM 902 C C . LYS A 1 110 ? -18.964 4.442 -12.390 1.00 94.00 110 LYS A C 1
ATOM 904 O O . LYS A 1 110 ? -18.926 3.598 -11.506 1.00 94.00 110 LYS A O 1
ATOM 909 N N . GLU A 1 111 ? -17.975 4.641 -13.248 1.00 95.25 111 GLU A N 1
ATOM 910 C CA . GLU A 1 111 ? -16.702 3.930 -13.255 1.00 95.25 111 GLU A CA 1
ATOM 911 C C . GLU A 1 111 ? -15.822 4.223 -12.031 1.00 95.25 111 GLU A C 1
ATOM 913 O O . GLU A 1 111 ? -14.948 3.421 -11.724 1.00 95.25 111 GLU A O 1
ATOM 918 N N . PHE A 1 112 ? -16.049 5.330 -11.312 1.00 95.81 112 PHE A N 1
ATOM 919 C CA . PHE A 1 112 ? -15.254 5.705 -10.135 1.00 95.81 112 PHE A CA 1
ATOM 920 C C . PHE A 1 112 ? -15.760 5.090 -8.829 1.00 95.81 112 PHE A C 1
ATOM 922 O O . PHE A 1 112 ? -15.166 5.295 -7.770 1.00 95.81 112 PHE A O 1
ATOM 929 N N . GLN A 1 113 ? -16.841 4.323 -8.896 1.00 96.31 113 GLN A N 1
ATOM 930 C CA . GLN A 1 113 ? -17.493 3.679 -7.766 1.00 96.31 113 GLN A CA 1
ATOM 931 C C . GLN A 1 113 ? -17.717 2.192 -8.060 1.00 96.31 113 GLN A C 1
ATOM 933 O O . GLN A 1 113 ? -17.527 1.721 -9.179 1.00 96.31 113 GLN A O 1
ATOM 938 N N . GLY A 1 114 ? -18.091 1.432 -7.032 1.00 97.94 114 GLY A N 1
ATOM 939 C CA . GLY A 1 114 ? -18.156 -0.026 -7.093 1.00 97.94 114 GLY A CA 1
ATOM 940 C C . GLY A 1 114 ? -17.109 -0.709 -6.218 1.00 97.94 114 GLY A C 1
ATOM 941 O O . GLY A 1 114 ? -16.443 -0.083 -5.387 1.00 97.94 114 GLY A O 1
ATOM 942 N N . PHE A 1 115 ? -17.034 -2.031 -6.352 1.00 98.88 115 PHE A N 1
ATOM 943 C CA . PHE A 1 115 ? -16.254 -2.898 -5.477 1.00 98.88 115 PHE A CA 1
ATOM 944 C C . PHE A 1 115 ? -15.818 -4.179 -6.195 1.00 98.88 115 PHE A C 1
ATOM 946 O O . PHE A 1 115 ? -16.407 -4.601 -7.190 1.00 98.88 115 PHE A O 1
ATOM 953 N N . TYR A 1 116 ? -14.807 -4.833 -5.637 1.00 98.88 116 TYR A N 1
ATOM 954 C CA . TYR A 1 116 ? -14.321 -6.139 -6.037 1.00 98.88 116 TYR A CA 1
ATOM 955 C C . TYR A 1 116 ? -15.007 -7.236 -5.225 1.00 98.88 116 TYR A C 1
ATOM 957 O O . TYR A 1 116 ? -14.990 -7.248 -3.989 1.00 98.88 116 TYR A O 1
ATOM 965 N N . THR A 1 117 ? -15.572 -8.218 -5.917 1.00 98.94 117 THR A N 1
ATOM 966 C CA . THR A 1 117 ? -15.985 -9.470 -5.278 1.00 98.94 117 THR A CA 1
ATOM 967 C C . THR A 1 117 ? -14.763 -10.251 -4.798 1.00 98.94 117 THR A C 1
ATOM 969 O O . THR A 1 117 ? -13.669 -10.149 -5.362 1.00 98.94 117 THR A O 1
ATOM 972 N N . GLN A 1 118 ? -14.948 -11.120 -3.804 1.00 98.88 118 GLN A N 1
ATOM 973 C CA . GLN A 1 118 ? -13.858 -11.996 -3.355 1.00 98.88 118 GLN A CA 1
ATOM 974 C C . GLN A 1 118 ? -13.350 -12.913 -4.473 1.00 98.88 118 GLN A C 1
ATOM 976 O O . GLN A 1 118 ? -12.167 -13.235 -4.508 1.00 98.88 118 GLN A O 1
ATOM 981 N N . SER A 1 119 ? -14.224 -13.324 -5.400 1.00 98.88 119 SER A N 1
ATOM 982 C CA . SER A 1 119 ? -13.832 -14.152 -6.546 1.00 98.88 119 SER A CA 1
ATOM 983 C C . SER A 1 119 ? -12.899 -13.397 -7.491 1.00 98.88 119 SER A C 1
ATOM 985 O O . SER A 1 119 ? -11.859 -13.932 -7.867 1.00 98.88 119 SER A O 1
ATOM 987 N N . GLN A 1 120 ? -13.231 -12.144 -7.825 1.00 98.88 120 GLN A N 1
ATOM 988 C CA . GLN A 1 120 ? -12.372 -11.291 -8.654 1.00 98.88 120 GLN A CA 1
ATOM 989 C C . GLN A 1 120 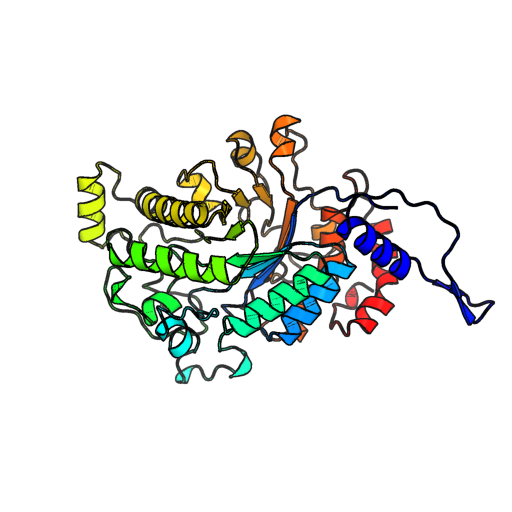? -11.006 -11.072 -7.996 1.00 98.88 120 GLN A C 1
ATOM 991 O O . GLN A 1 120 ? -9.982 -11.184 -8.666 1.00 98.88 120 GLN A O 1
ATOM 996 N N . MET A 1 121 ? -10.968 -10.833 -6.681 1.00 98.88 121 MET A N 1
ATOM 997 C CA . MET A 1 121 ? -9.699 -10.646 -5.973 1.00 98.88 121 MET A CA 1
ATOM 998 C C . MET A 1 121 ? -8.871 -11.930 -5.888 1.00 98.88 121 MET A C 1
ATOM 1000 O O . MET A 1 121 ? -7.663 -11.874 -6.092 1.00 98.88 121 MET A O 1
ATOM 1004 N N . LYS A 1 122 ? -9.491 -13.099 -5.681 1.00 98.88 122 LYS A N 1
ATOM 1005 C CA . LYS A 1 122 ? -8.784 -14.392 -5.735 1.00 98.88 122 LYS A CA 1
ATOM 1006 C C . LYS A 1 122 ? -8.191 -14.663 -7.119 1.00 98.88 122 LYS A C 1
ATOM 1008 O O . LYS A 1 122 ? -7.061 -15.138 -7.219 1.00 98.88 122 LYS A O 1
ATOM 1013 N N . GLU A 1 123 ? -8.919 -14.331 -8.184 1.00 98.88 123 GLU A N 1
ATOM 1014 C CA . GLU A 1 123 ? -8.405 -14.431 -9.553 1.00 98.88 123 GLU A CA 1
ATOM 1015 C C . GLU A 1 123 ? -7.226 -13.474 -9.782 1.00 98.88 123 GLU A C 1
ATOM 1017 O O . GLU A 1 123 ? -6.198 -13.879 -10.328 1.00 98.88 123 GLU A O 1
ATOM 1022 N N . LEU A 1 124 ? -7.341 -12.221 -9.328 1.00 98.94 124 LEU A N 1
ATOM 1023 C CA . LEU A 1 124 ? -6.275 -11.225 -9.433 1.00 98.94 124 LEU A CA 1
ATOM 1024 C C . LEU A 1 124 ? -5.018 -11.652 -8.658 1.00 98.94 124 LEU A C 1
ATOM 1026 O O . LEU A 1 124 ? -3.910 -11.547 -9.180 1.00 98.94 124 LEU A O 1
ATOM 1030 N N . VAL A 1 125 ? -5.183 -12.198 -7.452 1.00 98.94 125 VAL A N 1
ATOM 1031 C CA . VAL A 1 125 ? -4.096 -12.782 -6.652 1.00 98.94 125 VAL A CA 1
ATOM 1032 C C . VAL A 1 125 ? -3.408 -13.912 -7.416 1.00 98.94 125 VAL A C 1
ATOM 1034 O O . VAL A 1 125 ? -2.186 -13.899 -7.558 1.00 98.94 125 VAL A O 1
ATOM 1037 N N . ALA A 1 126 ? -4.165 -14.867 -7.964 1.00 98.88 126 ALA A N 1
ATOM 1038 C CA . ALA A 1 126 ? -3.590 -15.960 -8.749 1.00 98.88 126 ALA A CA 1
ATOM 1039 C C . ALA A 1 126 ? -2.862 -15.443 -10.005 1.00 98.88 126 ALA A C 1
ATOM 1041 O O . ALA A 1 126 ? -1.824 -15.976 -10.410 1.00 98.88 126 ALA A O 1
ATOM 1042 N N . TYR A 1 127 ? -3.381 -14.377 -10.620 1.00 98.88 127 TYR A N 1
ATOM 1043 C CA . TYR A 1 127 ? -2.750 -13.702 -11.750 1.00 98.88 127 TYR A CA 1
ATOM 1044 C C . TYR A 1 127 ? -1.415 -13.036 -11.366 1.00 98.88 127 TYR A C 1
ATOM 1046 O O . TYR A 1 127 ? -0.444 -13.143 -12.124 1.00 98.88 127 TYR A O 1
ATOM 1054 N N . ALA A 1 128 ? -1.357 -12.397 -10.193 1.00 98.88 128 ALA A N 1
ATOM 1055 C CA . ALA A 1 128 ? -0.171 -11.756 -9.624 1.00 98.88 128 ALA A CA 1
ATOM 1056 C C . ALA A 1 128 ? 0.923 -12.764 -9.246 1.00 98.88 128 ALA A C 1
ATOM 1058 O O . ALA A 1 128 ? 2.088 -12.581 -9.606 1.00 98.88 128 ALA A O 1
ATOM 1059 N N . GLN A 1 129 ? 0.548 -13.883 -8.622 1.00 98.56 129 GLN A N 1
ATOM 1060 C CA . GLN A 1 129 ? 1.486 -14.928 -8.198 1.00 98.56 129 GLN A CA 1
ATOM 1061 C C . GLN A 1 129 ? 2.264 -15.544 -9.367 1.00 98.56 129 GLN A C 1
ATOM 1063 O O . GLN A 1 129 ? 3.467 -15.771 -9.252 1.00 98.56 129 GLN A O 1
ATOM 1068 N N . LYS A 1 130 ? 1.618 -15.734 -10.528 1.00 98.25 130 LYS A N 1
ATOM 1069 C CA . LYS A 1 130 ? 2.279 -16.206 -11.765 1.00 98.25 130 LYS A CA 1
ATOM 1070 C C . LYS A 1 130 ? 3.373 -15.261 -12.282 1.00 98.25 130 LYS A C 1
ATOM 1072 O O . LYS A 1 130 ? 4.117 -15.631 -13.182 1.00 98.25 130 LYS A O 1
ATOM 1077 N N . ARG A 1 131 ? 3.437 -14.042 -11.745 1.00 98.50 131 ARG A N 1
ATOM 1078 C CA . ARG A 1 131 ? 4.381 -12.975 -12.102 1.00 98.50 131 ARG A CA 1
ATOM 1079 C C . ARG A 1 131 ? 5.238 -12.548 -10.915 1.00 98.50 131 ARG A C 1
ATOM 1081 O O . ARG A 1 131 ? 5.873 -11.502 -10.967 1.00 98.50 131 ARG A O 1
ATOM 1088 N N . HIS A 1 132 ? 5.238 -13.354 -9.852 1.00 98.31 132 HIS A N 1
ATOM 1089 C CA . HIS A 1 132 ? 5.980 -13.106 -8.618 1.00 98.31 132 HIS A CA 1
ATOM 1090 C C . HIS A 1 132 ? 5.644 -11.767 -7.940 1.00 98.31 132 HIS A C 1
ATOM 1092 O O . HIS A 1 132 ? 6.486 -11.202 -7.244 1.00 98.31 132 HIS A O 1
ATOM 1098 N N . ILE A 1 133 ? 4.403 -11.292 -8.112 1.00 98.88 133 ILE A N 1
ATOM 1099 C CA . ILE A 1 133 ? 3.849 -10.155 -7.377 1.00 98.88 133 ILE A CA 1
ATOM 1100 C C . ILE A 1 133 ? 3.003 -10.674 -6.208 1.00 98.88 133 ILE A C 1
ATOM 1102 O O . ILE A 1 133 ? 2.064 -11.450 -6.405 1.00 98.88 133 ILE A O 1
ATOM 1106 N N . THR A 1 134 ? 3.309 -10.210 -5.002 1.00 98.94 134 THR A N 1
ATOM 1107 C CA . THR A 1 134 ? 2.467 -10.350 -3.810 1.00 98.94 134 THR A CA 1
ATOM 1108 C C . THR A 1 134 ? 1.487 -9.184 -3.758 1.00 98.94 134 THR A C 1
ATOM 1110 O O . THR A 1 134 ? 1.901 -8.036 -3.884 1.00 98.94 134 THR A O 1
ATOM 1113 N N . ILE A 1 135 ? 0.196 -9.464 -3.561 1.00 98.94 135 ILE A N 1
ATOM 1114 C CA . ILE A 1 135 ? -0.807 -8.419 -3.318 1.00 98.94 135 ILE A CA 1
ATOM 1115 C C . ILE A 1 135 ? -1.003 -8.262 -1.812 1.00 98.94 135 ILE A C 1
ATOM 1117 O O . ILE A 1 135 ? -1.485 -9.199 -1.173 1.00 98.94 135 ILE A O 1
ATOM 1121 N N . VAL A 1 136 ? -0.656 -7.097 -1.270 1.00 98.94 136 VAL A N 1
ATOM 1122 C CA . VAL A 1 136 ? -0.871 -6.741 0.138 1.00 98.94 136 VAL A CA 1
ATOM 1123 C C . VAL A 1 136 ? -2.166 -5.930 0.229 1.00 98.94 136 VAL A C 1
ATOM 1125 O O . VAL A 1 136 ? -2.227 -4.847 -0.351 1.00 98.94 136 VAL A O 1
ATOM 1128 N N . PRO A 1 137 ? -3.224 -6.448 0.878 1.00 98.94 137 PRO A N 1
ATOM 1129 C CA . PRO A 1 137 ? -4.448 -5.687 1.083 1.00 98.94 137 PRO A CA 1
ATOM 1130 C C . PRO A 1 137 ? -4.284 -4.720 2.257 1.00 98.94 137 PRO A C 1
ATOM 1132 O O . PRO A 1 137 ? -3.734 -5.096 3.295 1.00 98.94 137 PRO A O 1
ATOM 1135 N N . GLU A 1 138 ? -4.836 -3.524 2.111 1.00 98.94 138 GLU A N 1
ATOM 1136 C CA . GLU A 1 138 ? -5.029 -2.585 3.211 1.00 98.94 138 GLU A CA 1
ATOM 1137 C C . GLU A 1 138 ? -6.495 -2.491 3.604 1.00 98.94 138 GLU A C 1
ATOM 1139 O O . GLU A 1 138 ? -7.365 -2.340 2.741 1.00 98.94 138 GLU A O 1
ATOM 1144 N N . ILE A 1 139 ? -6.746 -2.575 4.909 1.00 98.75 139 ILE A N 1
ATOM 1145 C CA . ILE A 1 139 ? -8.031 -2.262 5.526 1.00 98.75 139 ILE A CA 1
ATOM 1146 C C . ILE A 1 139 ? -7.775 -1.203 6.591 1.00 98.75 139 ILE A C 1
ATOM 1148 O O . ILE A 1 139 ? -7.159 -1.497 7.615 1.00 98.75 139 ILE A O 1
ATOM 1152 N N . GLU A 1 140 ? -8.281 -0.002 6.344 1.00 98.00 140 GLU A N 1
ATOM 1153 C CA . GLU A 1 140 ? -8.078 1.163 7.196 1.00 98.00 140 GLU A CA 1
ATOM 1154 C C . GLU A 1 140 ? -8.591 0.946 8.620 1.00 98.00 140 GLU A C 1
ATOM 1156 O O . GLU A 1 140 ? -9.667 0.372 8.869 1.00 98.00 140 GLU A O 1
ATOM 1161 N N . CYS A 1 141 ? -7.781 1.386 9.579 1.00 95.62 141 CYS A N 1
ATOM 1162 C CA . CYS A 1 141 ? -8.063 1.261 10.996 1.00 95.62 141 CYS A CA 1
ATOM 1163 C C . CYS A 1 141 ? -7.265 2.268 11.831 1.00 95.62 141 CYS A C 1
ATOM 1165 O O . CYS A 1 141 ? -6.059 2.349 11.678 1.00 95.62 141 CYS A O 1
ATOM 1167 N N . PRO A 1 142 ? -7.875 2.949 12.819 1.00 96.69 142 PRO A N 1
ATOM 1168 C CA . PRO A 1 142 ? -9.310 3.153 12.986 1.00 96.69 142 PRO A CA 1
ATOM 1169 C C . PRO A 1 142 ? -9.829 4.351 12.182 1.00 96.69 142 PRO A C 1
ATOM 1171 O O . PRO A 1 142 ? -11.046 4.526 12.144 1.00 96.69 142 PRO A O 1
ATOM 1174 N N . GLY A 1 143 ? -8.929 5.183 11.638 1.00 95.31 143 GLY A N 1
ATOM 1175 C CA . GLY A 1 143 ? -9.214 6.344 10.790 1.00 95.31 143 GLY A CA 1
ATOM 1176 C C . GLY A 1 143 ? -9.699 5.949 9.398 1.00 95.31 143 GLY A C 1
ATOM 1177 O O . GLY A 1 143 ? -9.964 4.772 9.159 1.00 95.31 143 GLY A O 1
ATOM 1178 N N . HIS A 1 144 ? -9.883 6.934 8.513 1.00 96.69 144 HIS A N 1
ATOM 1179 C CA . HIS A 1 144 ? -10.260 6.716 7.108 1.00 96.69 144 HIS A CA 1
ATOM 1180 C C . HIS A 1 144 ? -11.420 5.724 6.907 1.00 96.69 144 HIS A C 1
ATOM 1182 O O . HIS A 1 144 ? -11.441 4.883 6.012 1.00 96.69 144 HIS A O 1
ATOM 1188 N N . SER A 1 145 ? -12.402 5.777 7.806 1.00 96.62 145 SER A N 1
ATOM 1189 C CA . SER A 1 145 ? -13.412 4.730 7.950 1.00 96.62 145 SER A CA 1
ATOM 1190 C C . SER A 1 145 ? -14.832 5.194 7.640 1.00 96.62 145 SER A C 1
ATOM 1192 O O . SER A 1 145 ? -15.787 4.454 7.892 1.00 96.62 145 SER A O 1
ATOM 1194 N N . HIS A 1 146 ? -15.020 6.393 7.085 1.00 96.44 146 HIS A N 1
ATOM 1195 C CA . HIS A 1 146 ? -16.346 6.956 6.833 1.00 96.44 146 HIS A CA 1
ATOM 1196 C C . HIS A 1 146 ? -17.248 6.029 6.003 1.00 96.44 146 HIS A C 1
ATOM 1198 O O . HIS A 1 146 ? -18.394 5.802 6.387 1.00 96.44 146 HIS A O 1
ATOM 1204 N N . ALA A 1 147 ? -16.743 5.402 4.932 1.00 97.44 147 ALA A N 1
ATOM 1205 C CA . ALA A 1 147 ? -17.535 4.475 4.118 1.00 97.44 147 ALA A CA 1
ATOM 1206 C C . ALA A 1 147 ? -18.019 3.241 4.898 1.00 97.44 147 ALA A C 1
ATOM 1208 O O . ALA A 1 147 ? -19.169 2.810 4.749 1.00 97.44 147 ALA A O 1
ATOM 1209 N N . ALA A 1 148 ? -17.167 2.687 5.765 1.00 98.25 148 ALA A N 1
ATOM 1210 C CA . ALA A 1 148 ? -17.526 1.561 6.621 1.00 98.25 148 ALA A CA 1
ATOM 1211 C C . ALA A 1 148 ? -18.546 1.971 7.692 1.00 98.25 148 ALA A C 1
ATOM 1213 O O . ALA A 1 148 ? -19.518 1.256 7.943 1.00 98.25 148 ALA A O 1
ATOM 1214 N N . LEU A 1 149 ? -18.354 3.147 8.288 1.00 97.75 149 LEU A N 1
ATOM 1215 C CA . LEU A 1 149 ? -19.231 3.687 9.319 1.00 97.75 149 LEU A CA 1
ATOM 1216 C C . LEU A 1 149 ? -20.567 4.172 8.739 1.00 97.75 149 LEU A C 1
ATOM 1218 O O . LEU A 1 149 ? -21.580 4.086 9.415 1.00 97.75 149 LEU A O 1
ATOM 1222 N N . TYR A 1 150 ? -20.642 4.599 7.480 1.00 97.12 150 TYR A N 1
ATOM 1223 C CA . TYR A 1 150 ? -21.928 4.836 6.819 1.00 97.12 150 TYR A CA 1
ATOM 1224 C C . TYR A 1 150 ? -22.722 3.534 6.639 1.00 97.12 150 TYR A C 1
ATOM 1226 O O . TYR A 1 150 ? -23.945 3.501 6.811 1.00 97.12 150 TYR A O 1
ATOM 1234 N N . ALA A 1 151 ? -22.032 2.438 6.319 1.00 98.06 151 ALA A N 1
ATOM 1235 C CA . ALA A 1 151 ? -22.653 1.126 6.193 1.00 98.06 151 ALA A CA 1
ATOM 1236 C C . ALA A 1 151 ? -23.123 0.558 7.547 1.00 98.06 151 ALA A C 1
ATOM 1238 O O . ALA A 1 151 ? -24.209 -0.025 7.598 1.00 98.06 151 ALA A O 1
ATOM 1239 N N . TYR A 1 152 ? -22.336 0.757 8.611 1.00 98.31 152 TYR A N 1
ATOM 1240 C CA . TYR A 1 152 ? -22.594 0.285 9.980 1.00 98.31 152 TYR A CA 1
ATOM 1241 C C . TYR A 1 152 ? -22.353 1.405 11.006 1.00 98.31 152 TYR A C 1
ATOM 1243 O O . TYR A 1 152 ? -21.336 1.416 11.715 1.00 98.31 152 TYR A O 1
ATOM 1251 N N . PRO A 1 153 ? -23.270 2.384 11.098 1.00 97.12 153 PRO A N 1
ATOM 1252 C CA . PRO A 1 153 ? -23.061 3.590 11.897 1.00 97.12 153 PRO A CA 1
ATOM 1253 C C . PRO A 1 153 ? -22.950 3.310 13.389 1.00 97.12 153 PRO A C 1
ATOM 1255 O O . PRO A 1 153 ? -22.268 4.052 14.100 1.00 97.12 153 PRO A O 1
ATOM 1258 N N . GLU A 1 154 ? -23.515 2.202 13.869 1.00 96.94 154 GLU A N 1
ATOM 1259 C CA . GLU A 1 154 ? -23.395 1.735 15.244 1.00 96.94 154 GLU A CA 1
ATOM 1260 C C . GLU A 1 154 ? -21.950 1.463 15.687 1.00 96.94 154 GLU A C 1
ATOM 1262 O O . GLU A 1 154 ? -21.722 1.367 16.894 1.00 96.94 154 GLU A O 1
ATOM 1267 N N . LEU A 1 155 ? -20.985 1.378 14.766 1.00 97.75 155 LEU A N 1
ATOM 1268 C CA . LEU A 1 155 ? -19.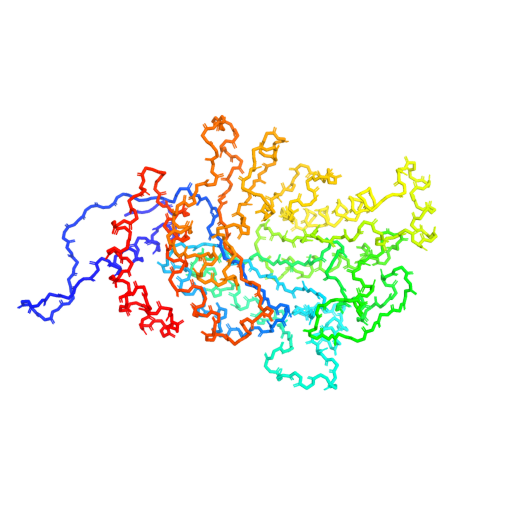559 1.186 15.055 1.00 97.75 155 LEU A CA 1
ATOM 1269 C C . LEU A 1 155 ? -18.803 2.504 15.326 1.00 97.75 155 LEU A C 1
ATOM 1271 O O . LEU A 1 155 ? -17.717 2.481 15.903 1.00 97.75 155 LEU A O 1
ATOM 1275 N N . SER A 1 156 ? -19.391 3.661 15.000 1.00 95.88 156 SER A N 1
ATOM 1276 C CA . SER A 1 156 ? -18.859 4.991 15.358 1.00 95.88 156 SER A CA 1
ATOM 1277 C C . SER A 1 156 ? -19.250 5.384 16.786 1.00 95.88 156 SER A C 1
ATOM 1279 O O . SER A 1 156 ? -20.121 4.750 17.373 1.00 95.88 156 SER A O 1
ATOM 1281 N N . CYS A 1 157 ? -18.669 6.428 17.386 1.00 93.94 157 CYS A N 1
ATOM 1282 C CA . CYS A 1 157 ? -19.095 6.869 18.726 1.00 93.94 157 CYS A CA 1
ATOM 1283 C C . CYS A 1 157 ? -20.545 7.381 18.745 1.00 93.94 157 CYS A C 1
ATOM 1285 O O . CYS A 1 157 ? -21.317 6.996 19.624 1.00 93.94 157 CYS A O 1
ATOM 1287 N N . GLU A 1 158 ? -20.924 8.183 17.749 1.00 88.00 158 GLU A N 1
ATOM 1288 C CA . GLU A 1 158 ? -22.207 8.897 17.707 1.00 88.00 158 GLU A CA 1
ATOM 1289 C C . GLU A 1 158 ? -23.356 8.078 17.108 1.00 88.00 158 GLU A C 1
ATOM 1291 O O . GLU A 1 158 ? -24.523 8.377 17.358 1.00 88.00 158 GLU A O 1
ATOM 1296 N N . GLY A 1 159 ? -23.063 7.025 16.336 1.00 89.50 159 GLY A N 1
ATOM 1297 C CA . GLY A 1 159 ? -24.111 6.201 15.729 1.00 89.50 159 GLY A CA 1
ATOM 1298 C C . GLY A 1 159 ? -24.791 6.834 14.512 1.00 89.50 159 GLY A C 1
ATOM 1299 O O . GLY A 1 159 ? -25.803 6.307 14.053 1.00 89.50 159 GLY A O 1
ATOM 1300 N N . LYS A 1 160 ? -24.286 7.966 14.007 1.00 88.31 160 LYS A N 1
ATOM 1301 C CA . LYS A 1 160 ? -24.834 8.694 12.856 1.00 88.31 160 LYS A CA 1
ATOM 1302 C C . LYS A 1 160 ? -23.704 9.104 11.928 1.00 88.31 160 LYS A C 1
ATOM 1304 O O . LYS A 1 160 ? -22.743 9.723 12.368 1.00 88.31 160 LYS A O 1
ATOM 1309 N N . VAL A 1 161 ? -23.838 8.757 10.655 1.00 92.81 161 VAL A N 1
ATOM 1310 C CA . VAL A 1 161 ? -22.821 9.006 9.631 1.00 92.81 161 VAL A CA 1
ATOM 1311 C C . VAL A 1 161 ? -23.537 9.378 8.344 1.00 92.81 161 VAL A C 1
ATOM 1313 O O . VAL A 1 161 ? -24.557 8.773 8.000 1.00 92.81 161 VAL A O 1
ATOM 1316 N N . THR A 1 162 ? -23.051 10.414 7.672 1.00 93.44 162 THR A N 1
ATOM 1317 C CA . THR A 1 162 ? -23.590 10.863 6.388 1.00 93.44 162 THR A CA 1
ATOM 1318 C C . THR A 1 162 ? -23.279 9.854 5.273 1.00 93.44 162 THR A C 1
ATOM 1320 O O . THR A 1 162 ? -22.383 9.027 5.427 1.00 93.44 162 THR A O 1
ATOM 1323 N N . PRO A 1 163 ? -24.047 9.853 4.167 1.00 94.56 163 PRO A N 1
ATOM 1324 C CA . PRO A 1 163 ? -23.715 9.059 2.983 1.00 94.56 163 PRO A CA 1
ATOM 1325 C C . PRO A 1 163 ? -22.342 9.406 2.410 1.00 94.56 163 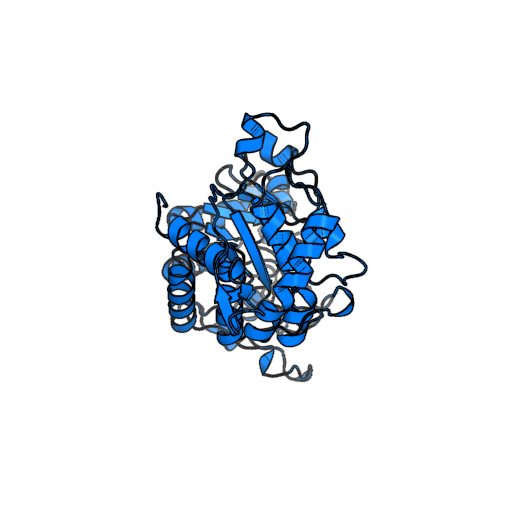PRO A C 1
ATOM 1327 O O . PRO A 1 163 ? -21.956 10.566 2.461 1.00 94.56 163 PRO A O 1
ATOM 1330 N N . VAL A 1 164 ? -21.670 8.430 1.794 1.00 95.25 164 VAL A N 1
ATOM 1331 C CA . VAL A 1 164 ? -20.343 8.594 1.170 1.00 95.25 164 VAL A CA 1
ATOM 1332 C C . VAL A 1 164 ? -20.365 9.651 0.060 1.00 95.25 164 VAL A C 1
ATOM 1334 O O . VAL A 1 164 ? -21.292 9.697 -0.752 1.00 95.25 164 VAL A O 1
ATOM 1337 N N . PHE A 1 165 ? -19.321 10.476 -0.017 1.00 93.50 165 PHE A N 1
ATOM 1338 C CA . PHE A 1 165 ? -19.177 11.559 -0.995 1.00 93.50 165 PHE A CA 1
ATOM 1339 C C . PHE A 1 165 ? -17.709 11.721 -1.450 1.00 93.50 165 PHE A C 1
ATOM 1341 O O . PHE A 1 165 ? -16.804 11.293 -0.736 1.00 93.50 165 PHE A O 1
ATOM 1348 N N . PRO A 1 166 ? -17.444 12.317 -2.629 1.00 91.56 166 PRO A N 1
ATOM 1349 C CA . PRO A 1 166 ? -16.117 12.330 -3.262 1.00 91.56 166 PRO A CA 1
ATOM 1350 C C . PRO A 1 166 ? -15.214 13.509 -2.837 1.00 91.56 166 PRO A C 1
ATOM 1352 O O . PRO A 1 166 ? -14.277 13.847 -3.556 1.00 91.56 166 PRO A O 1
ATOM 1355 N N . ALA A 1 167 ? -15.499 14.182 -1.717 1.00 85.81 167 ALA A N 1
ATOM 1356 C CA . ALA A 1 167 ? -14.786 15.392 -1.292 1.00 85.81 167 ALA A CA 1
ATOM 1357 C C . ALA A 1 167 ? -13.967 15.169 -0.014 1.00 85.81 167 ALA A C 1
ATOM 1359 O O . ALA A 1 167 ? -14.244 14.254 0.757 1.00 85.81 167 ALA A O 1
ATOM 1360 N N . PHE A 1 168 ? -12.979 16.037 0.208 1.00 82.25 168 PHE A N 1
ATOM 1361 C CA . PHE A 1 168 ? -12.192 16.128 1.441 1.00 82.25 168 PHE A CA 1
ATOM 1362 C C . PHE A 1 168 ? -12.665 17.348 2.239 1.00 82.25 168 PHE A C 1
ATOM 1364 O O . PHE A 1 168 ? -12.946 18.385 1.637 1.00 82.25 168 PHE A O 1
ATOM 1371 N N . GLY A 1 169 ? -12.735 17.256 3.571 1.00 66.25 169 GLY A N 1
ATOM 1372 C CA . GLY A 1 169 ? -13.008 18.415 4.435 1.00 66.25 169 GLY A CA 1
ATOM 1373 C C . GLY A 1 169 ? -14.078 18.200 5.510 1.00 66.25 169 GLY A C 1
ATOM 1374 O O . GLY A 1 169 ? -14.382 17.073 5.893 1.00 66.25 169 GLY A O 1
ATOM 1375 N N . GLU A 1 170 ? -14.635 19.308 6.014 1.00 57.50 170 GLU A N 1
ATOM 1376 C CA . GLU A 1 170 ? -15.436 19.382 7.254 1.00 57.50 170 GLU A CA 1
ATOM 1377 C C . GLU A 1 170 ? -16.723 18.544 7.272 1.00 57.50 170 GLU A C 1
ATOM 1379 O O . GLU A 1 170 ? -17.242 18.238 8.349 1.00 57.50 170 GLU A O 1
ATOM 1384 N N . ASP A 1 171 ? -17.230 18.131 6.112 1.00 60.06 171 ASP A N 1
ATOM 1385 C CA . ASP A 1 171 ? -18.397 17.251 6.021 1.00 60.06 171 ASP A CA 1
ATOM 1386 C C . ASP A 1 171 ? -18.088 15.810 6.494 1.00 60.06 171 ASP A C 1
ATOM 1388 O O . ASP A 1 171 ? -19.005 15.046 6.805 1.00 60.06 171 ASP A O 1
ATOM 1392 N N . GLN A 1 172 ? -16.804 15.437 6.629 1.00 66.25 172 GLN A N 1
ATOM 1393 C CA . GLN A 1 172 ? -16.332 14.125 7.108 1.00 66.25 172 GLN A CA 1
ATOM 1394 C C . GLN A 1 172 ? -16.135 14.090 8.636 1.00 66.25 172 GLN A C 1
ATOM 1396 O O . GLN A 1 172 ? -15.094 13.676 9.145 1.00 66.25 172 GLN A O 1
ATOM 1401 N N . LYS A 1 173 ? -17.139 14.525 9.408 1.00 72.00 173 LYS A N 1
ATOM 1402 C CA . LYS A 1 173 ? -17.019 14.641 10.880 1.00 72.00 173 LYS A CA 1
ATOM 1403 C C . LYS A 1 173 ? -16.784 13.308 11.594 1.00 72.00 173 LYS A C 1
ATOM 1405 O O . LYS A 1 173 ? -16.139 13.273 12.637 1.00 72.00 173 LYS A O 1
ATOM 1410 N N . VAL A 1 174 ? -17.312 12.213 11.042 1.00 79.00 174 VAL A N 1
ATOM 1411 C CA . VAL A 1 174 ? -17.196 10.865 11.613 1.00 79.00 174 VAL A CA 1
ATOM 1412 C C . VAL A 1 174 ? -16.411 9.980 10.654 1.00 79.00 174 VAL A C 1
ATOM 1414 O O . VAL A 1 174 ? -16.963 9.481 9.672 1.00 79.00 174 VAL A O 1
ATOM 1417 N N . ARG A 1 175 ? -15.125 9.794 10.967 1.00 86.50 175 ARG A N 1
ATOM 1418 C CA . ARG A 1 175 ? -14.174 9.000 10.172 1.00 86.50 175 ARG A CA 1
ATOM 1419 C C . ARG A 1 175 ? -13.364 7.980 10.975 1.00 86.50 175 ARG A C 1
ATOM 1421 O O . ARG A 1 175 ? -12.471 7.353 10.425 1.00 86.50 175 ARG A O 1
ATOM 1428 N N . ALA A 1 176 ? -13.669 7.821 12.267 1.00 95.38 176 ALA A N 1
ATOM 1429 C CA . ALA A 1 176 ? -12.950 6.912 13.155 1.00 95.38 176 ALA A CA 1
ATOM 1430 C C . ALA A 1 176 ? -13.878 5.892 13.829 1.00 95.38 176 ALA A C 1
ATOM 1432 O O . ALA A 1 176 ? -14.906 6.254 14.418 1.00 95.38 176 ALA A O 1
ATOM 1433 N N . PHE A 1 177 ? -13.500 4.615 13.783 1.00 97.81 177 PHE A N 1
ATOM 1434 C CA . PHE A 1 177 ? -14.164 3.565 14.554 1.00 97.81 177 PHE A CA 1
ATOM 1435 C C . PHE A 1 177 ? -14.103 3.847 16.059 1.00 97.81 177 PHE A C 1
ATOM 1437 O O . PHE A 1 177 ? -13.157 4.444 16.568 1.00 97.81 177 PHE A O 1
ATOM 1444 N N . SER A 1 178 ? -15.120 3.407 16.802 1.00 97.44 178 SER A N 1
ATOM 1445 C CA . SER A 1 178 ? -15.163 3.607 18.250 1.00 97.44 178 SER A CA 1
ATOM 1446 C C . SER A 1 178 ? -14.366 2.527 18.995 1.00 97.44 178 SER A C 1
ATOM 1448 O O . SER A 1 178 ? -14.764 1.356 18.944 1.00 97.44 178 SER A O 1
ATOM 1450 N N . PRO A 1 179 ? -13.323 2.875 19.773 1.00 97.06 179 PRO A N 1
ATOM 1451 C CA . PRO A 1 179 ? -12.545 1.902 20.542 1.00 97.06 179 PRO A CA 1
ATOM 1452 C C . PRO A 1 179 ? -13.323 1.365 21.755 1.00 97.06 179 PRO A C 1
ATOM 1454 O O . PRO A 1 179 ? -13.022 0.292 22.265 1.00 97.06 179 PRO A O 1
ATOM 1457 N N . CYS A 1 180 ? -14.380 2.051 22.201 1.00 96.56 180 CYS A N 1
ATOM 1458 C CA . CYS A 1 180 ? -15.189 1.646 23.361 1.00 96.56 180 CYS A CA 1
ATOM 1459 C C . CYS A 1 180 ? -16.354 0.693 23.031 1.00 96.56 180 CYS A C 1
ATOM 1461 O O . CYS A 1 180 ? -17.192 0.370 23.889 1.00 96.56 180 CYS A O 1
ATOM 1463 N N . LYS A 1 181 ? -16.465 0.260 21.771 1.00 97.00 181 LYS A N 1
ATOM 1464 C CA . LYS A 1 181 ? -17.546 -0.609 21.301 1.00 97.00 181 LYS A CA 1
ATOM 1465 C C . LYS A 1 181 ? -17.018 -2.003 20.992 1.00 97.00 181 LYS A C 1
ATOM 1467 O O . LYS A 1 181 ? -16.235 -2.193 20.074 1.00 97.00 181 LYS A O 1
ATOM 1472 N N . LYS A 1 182 ? -17.547 -3.013 21.695 1.00 96.75 182 LYS A N 1
ATOM 1473 C CA . LYS A 1 182 ? -17.256 -4.437 21.424 1.00 96.75 182 LYS A CA 1
ATOM 1474 C C . LYS A 1 182 ? -17.520 -4.827 19.962 1.00 96.75 182 LYS A C 1
ATOM 1476 O O . LYS A 1 182 ? -16.792 -5.645 19.410 1.00 96.75 182 LYS A O 1
ATOM 1481 N N . GLY A 1 183 ? -18.534 -4.216 19.342 1.00 98.25 183 GLY A N 1
ATOM 1482 C CA . GLY A 1 183 ? -18.874 -4.425 17.933 1.00 98.25 183 GLY A CA 1
ATOM 1483 C C . GLY A 1 183 ? -17.732 -4.084 16.973 1.00 98.25 183 GLY A C 1
ATOM 1484 O O . GLY A 1 183 ? -17.551 -4.806 16.003 1.00 98.25 183 GLY A O 1
ATOM 1485 N N . THR A 1 184 ? -16.920 -3.068 17.280 1.00 98.31 184 THR A N 1
ATOM 1486 C CA . THR A 1 184 ? -15.755 -2.671 16.473 1.00 98.31 184 THR A CA 1
ATOM 1487 C C . THR A 1 184 ? -14.734 -3.801 16.371 1.00 98.31 184 THR A C 1
ATOM 1489 O O . THR A 1 184 ? -14.299 -4.168 15.284 1.00 98.31 184 THR A O 1
ATOM 1492 N N . TYR A 1 185 ? -14.401 -4.419 17.501 1.00 98.69 185 TYR A N 1
ATOM 1493 C CA . TYR A 1 185 ? -13.437 -5.516 17.547 1.00 98.69 185 TYR A CA 1
ATOM 1494 C C . TYR A 1 185 ? -13.958 -6.771 16.844 1.00 98.69 185 TYR A C 1
ATOM 1496 O O . TYR A 1 185 ? -13.213 -7.431 16.125 1.00 98.69 185 TYR A O 1
ATOM 1504 N N . LEU A 1 186 ? -15.249 -7.083 17.012 1.00 98.69 186 LEU A N 1
ATOM 1505 C CA . LEU A 1 186 ? -15.876 -8.193 16.295 1.00 98.69 186 LEU A CA 1
ATOM 1506 C C . LEU A 1 186 ? -15.899 -7.939 14.782 1.00 98.69 186 LEU A C 1
ATOM 1508 O O . LEU A 1 186 ? -15.603 -8.852 14.017 1.00 98.69 186 LEU A O 1
ATOM 1512 N N . PHE A 1 187 ? -16.208 -6.710 14.365 1.00 98.88 187 PHE A N 1
ATOM 1513 C CA . PHE A 1 187 ? -16.166 -6.296 12.966 1.00 98.88 187 PHE A CA 1
ATOM 1514 C C . PHE A 1 187 ? -14.785 -6.539 12.363 1.00 98.88 187 PHE A C 1
ATOM 1516 O O . PHE A 1 187 ? -14.669 -7.319 11.419 1.00 98.88 187 PHE A O 1
ATOM 1523 N N . TYR A 1 188 ? -13.734 -5.966 12.954 1.00 98.81 188 TYR A N 1
ATOM 1524 C CA . TYR A 1 188 ? -12.379 -6.137 12.440 1.00 98.81 188 TYR A CA 1
ATOM 1525 C C . TYR A 1 188 ? -11.924 -7.592 12.457 1.00 98.81 188 TYR A C 1
ATOM 1527 O O . TYR A 1 188 ? -11.386 -8.061 11.461 1.00 98.81 188 TYR A O 1
ATOM 1535 N N . LYS A 1 189 ? -12.188 -8.344 13.531 1.00 98.81 189 LYS A N 1
ATOM 1536 C CA . LYS A 1 189 ? -11.824 -9.766 13.599 1.00 98.81 189 LYS A CA 1
ATOM 1537 C C . LYS A 1 189 ? -12.388 -10.562 12.421 1.00 98.81 189 LYS A C 1
ATOM 1539 O O . LYS A 1 189 ? -11.697 -11.380 11.821 1.00 98.81 189 LYS A O 1
ATOM 1544 N N . GLU A 1 190 ? -13.647 -10.323 12.085 1.00 98.81 190 GLU A N 1
ATOM 1545 C CA . GLU A 1 190 ? -14.329 -11.049 11.019 1.00 98.81 190 GLU A CA 1
ATOM 1546 C C . GLU A 1 190 ? -13.947 -10.540 9.622 1.00 98.81 190 GLU A C 1
ATOM 1548 O O . GLU A 1 190 ? -13.770 -11.349 8.711 1.00 98.81 190 GLU A O 1
ATOM 1553 N N . VAL A 1 191 ? -13.742 -9.228 9.456 1.00 98.88 191 VAL A N 1
ATOM 1554 C CA . VAL A 1 191 ? -13.205 -8.643 8.217 1.00 98.88 191 VAL A CA 1
ATOM 1555 C C . VAL A 1 191 ? -11.812 -9.196 7.925 1.00 98.88 191 VAL A C 1
ATOM 1557 O O . VAL A 1 191 ? -11.584 -9.700 6.829 1.00 98.88 191 VAL A O 1
ATOM 1560 N N . ILE A 1 192 ? -10.901 -9.166 8.901 1.00 98.88 192 ILE A N 1
ATOM 1561 C CA . ILE A 1 192 ? -9.525 -9.651 8.750 1.00 98.88 192 ILE A CA 1
ATOM 1562 C C . ILE A 1 192 ? -9.498 -11.141 8.409 1.00 98.88 192 ILE A C 1
ATOM 1564 O O . ILE A 1 192 ? -8.759 -11.538 7.510 1.00 98.88 192 ILE A O 1
ATOM 1568 N N . ARG A 1 193 ? -10.363 -11.958 9.024 1.00 98.88 193 ARG A N 1
ATOM 1569 C CA . ARG A 1 193 ? -10.520 -13.368 8.640 1.00 98.88 193 ARG A CA 1
ATOM 1570 C C . ARG A 1 193 ? -10.937 -13.528 7.178 1.00 98.88 193 ARG A C 1
ATOM 1572 O O . ARG A 1 193 ? -10.387 -14.363 6.462 1.00 98.88 193 ARG A O 1
ATOM 1579 N N . GLU A 1 194 ? -11.925 -12.773 6.700 1.00 98.88 194 GLU A N 1
ATOM 1580 C CA . GLU A 1 194 ? -12.339 -12.854 5.292 1.00 98.88 194 GLU A CA 1
ATOM 1581 C C . GLU A 1 194 ? -11.245 -12.347 4.335 1.00 98.88 194 GLU A C 1
ATOM 1583 O O . GLU A 1 194 ? -11.009 -12.967 3.297 1.00 98.88 194 GLU A O 1
ATOM 1588 N N . VAL A 1 195 ? -10.520 -11.289 4.706 1.00 98.88 195 VAL A N 1
ATOM 1589 C CA . VAL A 1 195 ? -9.370 -10.758 3.956 1.00 98.88 195 VAL A CA 1
ATOM 1590 C C . VAL A 1 195 ? -8.254 -11.804 3.868 1.00 98.88 195 VAL A C 1
ATOM 1592 O O . VAL A 1 195 ? -7.813 -12.128 2.767 1.00 98.88 195 VAL A O 1
ATOM 1595 N N . ALA A 1 196 ? -7.856 -12.426 4.979 1.00 98.81 196 ALA A N 1
ATOM 1596 C CA . ALA A 1 196 ? -6.827 -13.471 5.006 1.00 98.81 196 ALA A CA 1
ATOM 1597 C C . ALA A 1 196 ? -7.193 -14.714 4.165 1.00 98.81 196 ALA A C 1
ATOM 1599 O O . ALA A 1 196 ? -6.308 -15.402 3.651 1.00 98.81 196 ALA A O 1
ATOM 1600 N N . ASN A 1 197 ? -8.492 -14.978 3.976 1.00 98.56 197 ASN A N 1
ATOM 1601 C CA . ASN A 1 197 ? -9.010 -16.040 3.103 1.00 98.56 197 ASN A CA 1
ATOM 1602 C C . ASN A 1 197 ? -8.990 -15.689 1.602 1.00 98.56 197 ASN A C 1
ATOM 1604 O O . ASN A 1 197 ? -9.144 -16.575 0.752 1.00 98.56 197 ASN A O 1
ATOM 1608 N N . VAL A 1 198 ? -8.869 -14.407 1.255 1.00 98.88 198 VAL A N 1
ATOM 1609 C CA . VAL A 1 198 ? -8.754 -13.919 -0.129 1.00 98.88 198 VAL A CA 1
ATOM 1610 C C . VAL A 1 198 ? -7.292 -13.714 -0.505 1.00 98.88 198 VAL A C 1
ATOM 1612 O O . VAL A 1 198 ? -6.881 -14.110 -1.596 1.00 98.88 198 VAL A O 1
ATOM 1615 N N . PHE A 1 199 ? -6.510 -13.126 0.399 1.00 98.88 199 PHE A N 1
ATOM 1616 C CA . PHE A 1 199 ? -5.136 -12.715 0.156 1.00 98.88 199 PHE A CA 1
ATOM 1617 C C . PHE A 1 199 ? -4.159 -13.642 0.892 1.00 98.88 199 PHE A C 1
ATOM 1619 O O . PHE A 1 199 ? -4.065 -13.600 2.116 1.00 98.88 199 PHE A O 1
ATOM 1626 N N . PRO A 1 200 ? -3.370 -14.457 0.171 1.00 98.50 200 PRO A N 1
ATOM 1627 C CA . PRO A 1 200 ? -2.369 -15.333 0.766 1.00 98.50 200 PRO A CA 1
ATOM 1628 C C . PRO A 1 200 ? -1.092 -14.587 1.173 1.00 98.50 200 PRO A C 1
ATOM 1630 O O . PRO A 1 200 ? -0.156 -15.235 1.640 1.00 98.50 200 PRO A O 1
ATOM 1633 N N . SER A 1 201 ? -1.035 -13.264 0.979 1.00 98.69 201 SER A N 1
ATOM 1634 C CA . SER A 1 201 ? 0.069 -12.409 1.418 1.00 98.69 201 SER A CA 1
ATOM 1635 C C . SER A 1 201 ? 0.408 -12.677 2.885 1.00 98.69 201 SER A C 1
ATOM 1637 O O . SER A 1 201 ? -0.506 -12.792 3.698 1.00 98.69 201 SER A O 1
ATOM 1639 N N . PRO A 1 202 ? 1.693 -12.760 3.267 1.00 98.56 202 PRO A N 1
ATOM 1640 C CA . PRO A 1 202 ? 2.079 -12.857 4.672 1.00 98.56 202 PRO A CA 1
ATOM 1641 C C . PRO A 1 202 ? 1.820 -11.553 5.445 1.00 98.56 202 PRO A C 1
ATOM 1643 O O . PRO A 1 202 ? 2.036 -11.525 6.651 1.00 98.56 202 PRO A O 1
ATOM 1646 N N . TYR A 1 203 ? 1.345 -10.500 4.776 1.00 98.88 203 TYR A N 1
ATOM 1647 C CA . TYR A 1 203 ? 1.094 -9.178 5.338 1.00 98.88 203 TYR A CA 1
ATOM 1648 C C . TYR A 1 203 ? -0.340 -8.706 5.094 1.00 98.88 203 TYR A C 1
ATOM 1650 O O . TYR A 1 203 ? -0.905 -8.981 4.029 1.00 98.88 203 TYR A O 1
ATOM 1658 N N . ILE A 1 204 ? -0.871 -7.939 6.045 1.00 98.94 204 ILE A N 1
ATOM 1659 C CA . ILE A 1 204 ? -2.074 -7.111 5.894 1.00 98.94 204 ILE A CA 1
ATOM 1660 C C . ILE A 1 204 ? -1.719 -5.712 6.404 1.00 98.94 204 ILE A C 1
ATOM 1662 O O . ILE A 1 204 ? -1.197 -5.587 7.515 1.00 98.94 204 ILE A O 1
ATOM 1666 N N . HIS A 1 205 ? -1.971 -4.688 5.588 1.00 98.94 205 HIS A N 1
ATOM 1667 C CA . HIS A 1 205 ? -1.806 -3.296 5.995 1.00 98.94 205 HIS A CA 1
ATOM 1668 C C . HIS A 1 205 ? -3.061 -2.841 6.745 1.00 98.94 205 HIS A C 1
ATOM 1670 O O . HIS A 1 205 ? -4.185 -3.153 6.348 1.00 98.94 205 HIS A O 1
ATOM 1676 N N . MET A 1 206 ? -2.861 -2.170 7.872 1.00 98.00 206 MET A N 1
ATOM 1677 C CA . MET A 1 206 ? -3.920 -1.771 8.797 1.00 98.00 206 MET A CA 1
ATOM 1678 C C . MET A 1 206 ? -4.202 -0.270 8.770 1.00 98.00 206 MET A C 1
ATOM 1680 O O . MET A 1 206 ? -4.971 0.202 9.600 1.00 98.00 206 MET A O 1
ATOM 1684 N N . GLY A 1 207 ? -3.553 0.469 7.872 1.00 97.94 207 GLY A N 1
ATOM 1685 C CA . GLY A 1 207 ? -3.601 1.923 7.854 1.00 97.94 207 GLY A CA 1
ATOM 1686 C C . GLY A 1 207 ? -3.022 2.501 9.141 1.00 97.94 207 GLY A C 1
ATOM 1687 O O . GLY A 1 207 ? -1.897 2.160 9.531 1.00 97.94 207 GLY A O 1
ATOM 1688 N N . GLY A 1 208 ? -3.816 3.320 9.826 1.00 97.25 208 GLY A N 1
ATOM 1689 C CA . GLY A 1 208 ? -3.467 3.922 11.120 1.00 97.25 208 GLY A CA 1
ATOM 1690 C C . GLY A 1 208 ? -3.047 5.381 11.032 1.00 97.25 208 GLY A C 1
ATOM 1691 O O . GLY A 1 208 ? -2.650 5.963 12.040 1.00 97.25 208 GLY A O 1
ATOM 1692 N N . ASP A 1 209 ? -3.148 5.970 9.851 1.00 96.50 209 ASP A N 1
ATOM 1693 C CA . ASP A 1 209 ? -2.828 7.354 9.563 1.00 96.50 209 ASP A CA 1
ATOM 1694 C C . ASP A 1 209 ? -3.968 8.318 9.919 1.00 96.50 209 ASP A C 1
ATOM 1696 O O . ASP A 1 209 ? -5.131 7.955 10.117 1.00 96.50 209 ASP A O 1
ATOM 1700 N N . GLU A 1 210 ? -3.577 9.584 10.079 1.00 94.38 210 GLU A N 1
ATOM 1701 C CA . GLU A 1 210 ? -4.450 10.757 10.198 1.00 94.38 210 GLU A CA 1
ATOM 1702 C C . GLU A 1 210 ? -5.638 10.656 11.180 1.00 94.38 210 GLU A C 1
ATOM 1704 O O . GLU A 1 210 ? -6.657 11.347 11.037 1.00 94.38 210 GLU A O 1
ATOM 1709 N N . VAL A 1 211 ? -5.542 9.863 12.248 1.00 94.81 211 VAL A N 1
ATOM 1710 C CA . VAL A 1 211 ? -6.573 9.885 13.293 1.00 94.81 211 VAL A CA 1
ATOM 1711 C C . VAL A 1 211 ? -6.533 11.238 14.004 1.00 94.81 211 VAL A C 1
ATOM 1713 O O . VAL A 1 211 ? -5.528 11.640 14.590 1.00 94.81 211 VAL A O 1
ATOM 1716 N N . SER A 1 212 ? -7.650 11.969 13.935 1.00 92.44 212 SER A N 1
ATOM 1717 C CA . SER A 1 212 ? -7.750 13.312 14.513 1.00 92.44 212 SER A CA 1
ATOM 1718 C C . SER A 1 212 ? -7.427 13.283 16.011 1.00 92.44 212 SER A C 1
ATOM 1720 O O . SER A 1 212 ? -8.011 12.464 16.723 1.00 92.44 212 SER A O 1
ATOM 1722 N N . PRO A 1 213 ? -6.609 14.215 16.536 1.00 91.81 213 PRO A N 1
ATOM 1723 C CA . PRO A 1 213 ? -6.350 14.326 17.972 1.00 91.81 213 PRO A CA 1
ATOM 1724 C C . PRO A 1 213 ? -7.616 14.456 18.830 1.00 91.81 213 PRO A C 1
ATOM 1726 O O . PRO A 1 213 ? -7.589 14.089 20.003 1.00 91.81 213 PRO A O 1
ATOM 1729 N N . ASP A 1 214 ? -8.731 14.914 18.252 1.00 91.69 214 ASP A N 1
ATOM 1730 C CA . ASP A 1 214 ? -10.023 15.063 18.927 1.00 91.69 214 ASP A CA 1
ATOM 1731 C C . ASP A 1 214 ? -11.026 13.924 18.616 1.00 91.69 214 ASP A C 1
ATOM 1733 O O . ASP A 1 214 ? -12.180 14.003 19.046 1.00 91.69 214 ASP A O 1
ATOM 1737 N N . ALA A 1 215 ? -10.622 12.854 17.911 1.00 92.12 215 ALA A N 1
ATOM 1738 C CA . ALA A 1 215 ? -11.514 11.820 17.357 1.00 92.12 215 ALA A CA 1
ATOM 1739 C C . ALA A 1 215 ? -12.520 11.232 18.364 1.00 92.12 215 ALA A C 1
ATOM 1741 O O . ALA A 1 215 ? -13.665 10.940 18.009 1.00 92.12 215 ALA A O 1
ATOM 1742 N N . TRP A 1 216 ? -12.118 11.075 19.628 1.00 95.31 216 TRP A N 1
ATOM 1743 C CA . TRP A 1 216 ? -12.971 10.502 20.677 1.00 95.31 216 TRP A CA 1
ATOM 1744 C C . TRP A 1 216 ? -13.181 11.409 21.889 1.00 95.31 216 TRP A C 1
ATOM 1746 O O . TRP A 1 216 ? -13.839 11.000 22.846 1.00 95.31 216 TRP A O 1
ATOM 1756 N N . LYS A 1 217 ? -12.720 12.662 21.831 1.00 92.19 217 LYS A N 1
ATOM 1757 C CA . LYS A 1 217 ? -12.751 13.623 22.947 1.00 92.19 217 LYS A CA 1
ATOM 1758 C C . LYS A 1 217 ? -14.146 13.890 23.512 1.00 92.19 217 LYS A C 1
ATOM 1760 O O . LYS A 1 217 ? -14.295 14.196 24.695 1.00 92.19 217 LYS A O 1
ATOM 1765 N N . ASN A 1 218 ? -15.183 13.766 22.686 1.00 92.38 218 ASN A N 1
ATOM 1766 C CA . ASN A 1 218 ? -16.577 13.969 23.093 1.00 92.38 218 ASN A CA 1
ATOM 1767 C C . ASN A 1 218 ? -17.329 12.657 23.380 1.00 92.38 218 ASN A C 1
ATOM 1769 O O . ASN A 1 218 ? -18.510 12.683 23.719 1.00 92.38 218 ASN A O 1
ATOM 1773 N N . CYS A 1 219 ? -16.675 11.496 23.278 1.00 95.25 219 CYS A N 1
ATOM 1774 C CA . CYS A 1 219 ? -17.314 10.207 23.520 1.00 95.25 219 CYS A CA 1
ATOM 1775 C C . CYS A 1 219 ? -17.224 9.808 24.997 1.00 95.25 219 CYS A C 1
ATOM 1777 O O . CYS A 1 219 ? -16.223 9.241 25.431 1.00 95.25 219 CYS A O 1
ATOM 1779 N N . THR A 1 220 ? -18.304 10.001 25.762 1.00 96.06 220 THR A N 1
ATOM 1780 C CA . THR A 1 220 ? -18.370 9.627 27.190 1.00 96.06 220 THR A CA 1
ATOM 1781 C C . THR A 1 220 ? -17.971 8.172 27.445 1.00 96.06 220 THR A C 1
ATOM 1783 O O . THR A 1 220 ? -17.297 7.880 28.424 1.00 96.06 220 THR A O 1
ATOM 1786 N N . ARG A 1 221 ? -18.324 7.248 26.542 1.00 96.25 221 ARG A N 1
ATOM 1787 C CA . ARG A 1 221 ? -17.952 5.831 26.670 1.00 96.25 221 ARG A CA 1
ATOM 1788 C C . ARG A 1 221 ? -16.455 5.577 26.466 1.00 96.25 221 ARG A C 1
ATOM 1790 O O . ARG A 1 221 ? -15.928 4.659 27.084 1.00 96.25 221 ARG A O 1
ATOM 1797 N N . CYS A 1 222 ? -15.787 6.351 25.608 1.00 97.19 222 CYS A N 1
ATOM 1798 C CA . CYS A 1 222 ? -14.332 6.289 25.456 1.00 97.19 222 CYS A CA 1
ATOM 1799 C C . CYS A 1 222 ? -13.637 6.818 26.709 1.00 97.19 222 CYS A C 1
ATOM 1801 O O . CYS A 1 222 ? -12.724 6.154 27.184 1.00 97.19 222 CYS A O 1
ATOM 1803 N N . LYS A 1 223 ? -14.149 7.902 27.305 1.00 96.94 223 LYS A N 1
ATOM 1804 C CA . LYS A 1 223 ? -13.651 8.415 28.592 1.00 96.94 223 LYS A CA 1
ATOM 1805 C C . LYS A 1 223 ? -13.760 7.372 29.696 1.00 96.94 223 LYS A C 1
ATOM 1807 O O . LYS A 1 223 ? -12.764 6.997 30.292 1.00 96.94 223 LYS A O 1
ATOM 1812 N N . THR A 1 224 ? -14.951 6.792 29.872 1.00 97.12 224 THR A N 1
ATOM 1813 C CA . THR A 1 224 ? -15.168 5.719 30.855 1.00 97.12 224 THR A CA 1
ATOM 1814 C C . THR A 1 224 ? -14.248 4.520 30.616 1.00 97.12 224 THR A C 1
ATOM 1816 O O . THR A 1 224 ? -13.780 3.902 31.568 1.00 97.12 224 THR A O 1
ATOM 1819 N N . MET A 1 225 ? -13.983 4.172 29.353 1.00 97.06 225 MET A N 1
ATOM 1820 C CA . MET A 1 225 ? -13.031 3.116 29.020 1.00 97.06 225 MET A CA 1
ATOM 1821 C C . MET A 1 225 ? -11.603 3.497 29.428 1.00 97.06 225 MET A C 1
ATOM 1823 O O . MET A 1 225 ? -10.950 2.679 30.073 1.00 97.06 225 MET A O 1
ATOM 1827 N N . ALA A 1 226 ? -11.142 4.705 29.095 1.00 97.44 226 ALA A N 1
ATOM 1828 C CA . ALA A 1 226 ? -9.822 5.200 29.479 1.00 97.44 226 ALA A CA 1
ATOM 1829 C C . ALA A 1 226 ? -9.646 5.192 31.007 1.00 97.44 226 ALA A C 1
ATOM 1831 O O . ALA A 1 226 ? -8.694 4.586 31.503 1.00 97.44 226 ALA A O 1
ATOM 1832 N N . ASP A 1 227 ? -10.632 5.722 31.741 1.00 97.50 227 ASP A N 1
ATOM 1833 C CA . ASP A 1 227 ? -10.672 5.718 33.208 1.00 97.50 227 ASP A CA 1
ATOM 1834 C C . ASP A 1 227 ? -10.589 4.291 33.770 1.00 97.50 227 ASP A C 1
ATOM 1836 O O . ASP A 1 227 ? -9.787 4.005 34.658 1.00 97.50 227 ASP A O 1
ATOM 1840 N N . SER A 1 228 ? -11.384 3.362 33.223 1.00 97.19 228 SER A N 1
ATOM 1841 C CA . SER A 1 228 ? -11.419 1.966 33.686 1.00 97.19 228 SER A CA 1
ATOM 1842 C C . SER A 1 228 ? -10.117 1.200 33.439 1.00 97.19 228 SER A C 1
ATOM 1844 O O . SER A 1 228 ? -9.823 0.242 34.152 1.00 97.19 228 SER A O 1
ATOM 1846 N N . LEU A 1 229 ? -9.350 1.608 32.425 1.00 96.81 229 LEU A N 1
ATOM 1847 C CA . LEU A 1 229 ? -8.068 1.012 32.058 1.00 96.81 229 LEU A CA 1
ATOM 1848 C C . LEU A 1 229 ? -6.877 1.741 32.696 1.00 96.81 229 LEU A C 1
ATOM 1850 O O . LEU A 1 229 ? -5.752 1.263 32.573 1.00 96.81 229 LEU A O 1
ATOM 1854 N N . GLY A 1 230 ? -7.107 2.876 33.366 1.00 97.38 230 GLY A N 1
ATOM 1855 C CA . GLY A 1 230 ? -6.051 3.691 33.963 1.00 97.38 230 GLY A CA 1
ATOM 1856 C C . GLY A 1 230 ? -5.088 4.293 32.935 1.00 97.38 230 GLY A C 1
ATOM 1857 O O . GLY A 1 230 ? -3.910 4.469 33.242 1.00 97.38 230 GLY A O 1
ATOM 1858 N N . ILE A 1 231 ? -5.562 4.572 31.716 1.00 96.19 231 ILE A N 1
ATOM 1859 C CA . ILE A 1 231 ? -4.770 5.214 30.655 1.00 96.19 231 ILE A CA 1
ATOM 1860 C C . ILE A 1 231 ? -5.179 6.683 30.477 1.00 96.19 231 ILE A C 1
ATOM 1862 O O . ILE A 1 231 ? -6.302 7.045 30.831 1.00 96.19 231 ILE A O 1
ATOM 1866 N N . PRO A 1 232 ? -4.315 7.537 29.900 1.00 96.38 232 PRO A N 1
ATOM 1867 C CA . PRO A 1 232 ? -4.714 8.886 29.513 1.00 96.38 232 PRO A CA 1
ATOM 1868 C C . PRO A 1 232 ? -5.924 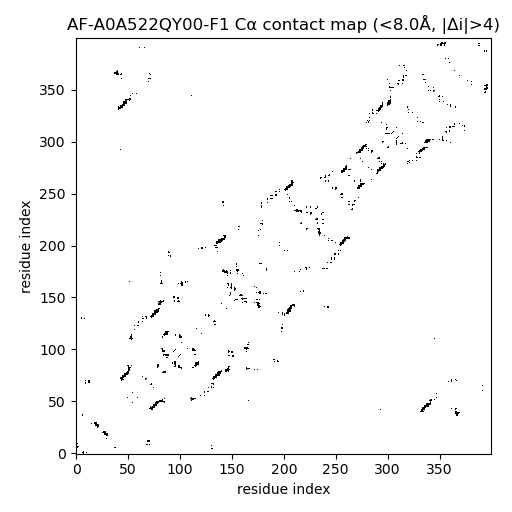8.886 28.563 1.00 96.38 232 PRO A C 1
ATOM 1870 O O . PRO A 1 232 ? -5.969 8.110 27.607 1.00 96.38 232 PRO A O 1
ATOM 1873 N N . ASP A 1 233 ? -6.885 9.782 28.811 1.00 93.94 233 ASP A N 1
ATOM 1874 C CA . ASP A 1 233 ? -8.020 10.067 27.916 1.00 93.94 233 ASP A CA 1
ATOM 1875 C C . ASP A 1 233 ? -7.554 10.923 26.726 1.00 93.94 233 ASP A C 1
ATOM 1877 O O . ASP A 1 233 ? -7.876 12.105 26.602 1.00 93.94 233 ASP A O 1
ATOM 1881 N N . ASP A 1 234 ? -6.715 10.330 25.877 1.00 95.12 234 ASP A N 1
ATOM 1882 C CA . ASP A 1 234 ? -6.244 10.932 24.637 1.00 95.12 234 ASP A CA 1
ATOM 1883 C C . ASP A 1 234 ? -6.371 9.964 23.451 1.00 95.12 234 ASP A C 1
ATOM 1885 O O . ASP A 1 234 ? -6.489 8.742 23.590 1.00 95.12 234 ASP A O 1
ATOM 1889 N N . THR A 1 235 ? -6.362 10.534 22.247 1.00 95.25 235 THR A N 1
ATOM 1890 C CA . THR A 1 235 ? -6.489 9.763 21.007 1.00 95.25 235 THR A CA 1
ATOM 1891 C C . THR A 1 235 ? -5.352 8.760 20.849 1.00 95.25 235 THR A C 1
ATOM 1893 O O . THR A 1 235 ? -5.602 7.634 20.445 1.00 95.25 235 THR A O 1
ATOM 1896 N N . LYS A 1 236 ? -4.121 9.102 21.235 1.00 96.19 236 LYS A N 1
ATOM 1897 C CA . LYS A 1 236 ? -2.966 8.214 21.069 1.00 96.19 236 LYS A CA 1
ATOM 1898 C C . LYS A 1 236 ? -3.160 6.882 21.804 1.00 96.19 236 LYS A C 1
ATOM 1900 O O . LYS A 1 236 ? -2.973 5.818 21.217 1.00 96.19 236 LYS A O 1
ATOM 1905 N N . HIS A 1 237 ? -3.537 6.913 23.080 1.00 96.81 237 HIS A N 1
ATOM 1906 C CA . HIS A 1 237 ? -3.688 5.694 23.879 1.00 96.81 237 HIS A CA 1
ATOM 1907 C C . HIS A 1 237 ? -4.927 4.894 23.469 1.00 96.81 237 HIS A C 1
ATOM 1909 O O . HIS A 1 237 ? -4.881 3.663 23.420 1.00 96.81 237 HIS A O 1
ATOM 1915 N N . LEU A 1 238 ? -6.019 5.573 23.115 1.00 97.25 238 LEU A N 1
ATOM 1916 C CA . LEU A 1 238 ? -7.223 4.921 22.604 1.00 97.25 238 LEU A CA 1
ATOM 1917 C C . LEU A 1 238 ? -6.994 4.270 21.228 1.00 97.25 238 LEU A C 1
ATOM 1919 O O . LEU A 1 238 ? -7.477 3.160 20.992 1.00 97.25 238 LEU A O 1
ATOM 1923 N N . GLN A 1 239 ? -6.224 4.918 20.350 1.00 97.38 239 GLN A N 1
ATOM 1924 C CA . GLN A 1 239 ? -5.854 4.399 19.034 1.00 97.38 239 GLN A CA 1
ATOM 1925 C C . GLN A 1 239 ? -4.957 3.173 19.169 1.00 97.38 239 GLN A C 1
ATOM 1927 O O . GLN A 1 239 ? -5.238 2.136 18.569 1.00 97.38 239 GLN A O 1
ATOM 1932 N N . LYS A 1 240 ? -3.970 3.230 20.069 1.00 97.12 240 LYS A N 1
ATOM 1933 C CA . LYS A 1 240 ? -3.117 2.083 20.380 1.00 97.12 240 LYS A CA 1
ATOM 1934 C C . LYS A 1 240 ? -3.929 0.833 20.739 1.00 97.12 240 LYS A C 1
ATOM 1936 O O . LYS A 1 240 ? -3.602 -0.258 20.281 1.00 97.12 240 LYS A O 1
ATOM 1941 N N . ILE A 1 241 ? -4.991 0.966 21.542 1.00 97.19 241 ILE A N 1
ATOM 1942 C CA . ILE A 1 241 ? -5.808 -0.183 21.973 1.00 97.19 241 ILE A CA 1
ATOM 1943 C C . ILE A 1 241 ? -6.481 -0.871 20.785 1.00 97.19 241 ILE A C 1
ATOM 1945 O O . ILE A 1 241 ? -6.471 -2.106 20.692 1.00 97.19 241 ILE A O 1
ATOM 1949 N N . ILE A 1 242 ? -7.085 -0.089 19.889 1.00 97.50 242 ILE A N 1
ATOM 1950 C CA . ILE A 1 242 ? -7.734 -0.650 18.707 1.00 97.50 242 ILE A CA 1
ATOM 1951 C C . ILE A 1 242 ? -6.695 -1.217 17.739 1.00 97.50 242 ILE A C 1
ATOM 1953 O O . ILE A 1 242 ? -6.852 -2.364 17.328 1.00 97.50 242 ILE A O 1
ATOM 1957 N N . MET A 1 243 ? -5.593 -0.506 17.483 1.00 98.12 243 MET A N 1
ATOM 1958 C CA . MET A 1 243 ? -4.511 -0.990 16.623 1.00 98.12 243 MET A CA 1
ATOM 1959 C C . MET A 1 243 ? -3.927 -2.309 17.129 1.00 98.12 243 MET A C 1
ATOM 1961 O O . MET A 1 243 ? -3.954 -3.290 16.394 1.00 98.12 243 MET A O 1
ATOM 1965 N N . ASP A 1 244 ? -3.514 -2.399 18.397 1.00 97.44 244 ASP A N 1
ATOM 1966 C CA . ASP A 1 244 ? -2.977 -3.639 18.978 1.00 97.44 244 ASP A CA 1
ATOM 1967 C C . ASP A 1 244 ? -3.971 -4.805 18.879 1.00 97.44 244 ASP A C 1
ATOM 1969 O O . ASP A 1 244 ? -3.589 -5.946 18.607 1.00 97.44 244 ASP A O 1
ATOM 1973 N N . SER A 1 245 ? -5.261 -4.531 19.094 1.00 97.88 245 SER A N 1
ATOM 1974 C CA . SER A 1 245 ? -6.298 -5.561 19.023 1.00 97.88 245 SER A CA 1
ATOM 1975 C C . SER A 1 245 ? -6.473 -6.083 17.601 1.00 97.88 245 SER A C 1
ATOM 1977 O O . SER A 1 245 ? -6.558 -7.295 17.399 1.00 97.88 245 SER A O 1
ATOM 1979 N N . VAL A 1 246 ? -6.502 -5.192 16.609 1.00 98.19 246 VAL A N 1
ATOM 1980 C CA . VAL A 1 246 ? -6.668 -5.604 15.214 1.00 98.19 246 VAL A CA 1
ATOM 1981 C C . VAL A 1 246 ? -5.387 -6.234 14.660 1.00 98.19 246 VAL A C 1
ATOM 1983 O O . VAL A 1 246 ? -5.463 -7.276 14.011 1.00 98.19 246 VAL A O 1
ATOM 1986 N N . GLY A 1 247 ? -4.207 -5.717 15.010 1.00 98.38 247 GLY A N 1
ATOM 1987 C CA . GLY A 1 247 ? -2.918 -6.344 14.697 1.00 98.38 247 GLY A CA 1
ATOM 1988 C C . GLY A 1 247 ? -2.765 -7.741 15.293 1.00 98.38 247 GLY A C 1
ATOM 1989 O O . GLY A 1 247 ? -2.192 -8.638 14.664 1.00 98.38 247 GLY A O 1
ATOM 1990 N N . LYS A 1 248 ? -3.344 -7.975 16.477 1.00 98.50 248 LYS A N 1
ATOM 1991 C CA . LYS A 1 248 ? -3.461 -9.320 17.042 1.00 98.50 248 LYS A CA 1
ATOM 1992 C C . LYS A 1 248 ? -4.334 -10.221 16.169 1.00 98.50 248 LYS A C 1
ATOM 1994 O O . LYS A 1 248 ? -3.924 -11.347 15.917 1.00 98.50 248 LYS A O 1
ATOM 1999 N N . TYR A 1 249 ? -5.481 -9.759 15.668 1.00 98.62 249 TYR A N 1
ATOM 2000 C CA . TYR A 1 249 ? -6.316 -10.564 14.759 1.00 98.62 249 TYR A CA 1
ATOM 2001 C C . TYR A 1 249 ? -5.597 -10.892 13.448 1.00 98.62 249 TYR A C 1
ATOM 2003 O O . TYR A 1 249 ? -5.680 -12.021 12.976 1.00 98.62 249 TYR A O 1
ATOM 2011 N N . VAL A 1 250 ? -4.823 -9.950 12.901 1.00 98.81 250 VAL A N 1
ATOM 2012 C CA . VAL A 1 250 ? -3.945 -10.203 11.744 1.00 98.81 250 VAL A CA 1
ATOM 2013 C C . VAL A 1 250 ? -2.941 -11.319 12.055 1.00 98.81 250 VAL A C 1
ATOM 2015 O O . VAL A 1 250 ? -2.768 -12.242 11.258 1.00 98.81 250 VAL A O 1
ATOM 2018 N N . SER A 1 251 ? -2.339 -11.281 13.246 1.00 98.62 251 SER A N 1
ATOM 2019 C CA . SER A 1 251 ? -1.390 -12.301 13.712 1.00 98.62 251 SER A CA 1
ATOM 2020 C C . SER A 1 251 ? -2.045 -13.663 13.966 1.00 98.62 251 SER A C 1
ATOM 2022 O O . SER A 1 251 ? -1.455 -14.691 13.641 1.00 98.62 251 SER A O 1
ATOM 2024 N N . GLU A 1 252 ? -3.272 -13.692 14.496 1.00 98.38 252 GLU A N 1
ATOM 2025 C CA . GLU A 1 252 ? -4.071 -14.915 14.683 1.00 98.38 252 GLU A CA 1
ATOM 2026 C C . GLU A 1 252 ? -4.386 -15.608 13.344 1.00 98.38 252 GLU A C 1
ATOM 2028 O O . GLU A 1 252 ? -4.445 -16.834 13.294 1.00 98.38 252 GLU A O 1
ATOM 2033 N N . GLU A 1 253 ? -4.511 -14.848 12.251 1.00 98.62 253 GLU A N 1
ATOM 2034 C CA . GLU A 1 253 ? -4.675 -15.369 10.883 1.00 98.62 253 GLU A CA 1
ATOM 2035 C C . GLU A 1 253 ? -3.321 -15.690 10.196 1.00 98.62 253 GLU A C 1
ATOM 2037 O O . GLU A 1 253 ? -3.248 -15.893 8.978 1.00 98.62 253 GLU A O 1
ATOM 2042 N N . GLY A 1 254 ? -2.228 -15.738 10.970 1.00 98.31 254 GLY A N 1
ATOM 2043 C CA . GLY A 1 254 ? -0.887 -16.120 10.516 1.00 98.31 254 GLY A CA 1
ATOM 2044 C C . GLY A 1 254 ? -0.175 -15.057 9.680 1.00 98.31 254 GLY A C 1
ATOM 2045 O O . GLY A 1 254 ? 0.734 -15.387 8.915 1.00 98.31 254 GLY A O 1
ATOM 2046 N N . ARG A 1 255 ? -0.608 -13.794 9.768 1.00 98.56 255 ARG A N 1
ATOM 2047 C CA . ARG A 1 255 ? -0.080 -12.671 8.981 1.00 98.56 255 ARG A CA 1
ATOM 2048 C C . ARG A 1 255 ? 0.641 -11.678 9.881 1.00 98.56 255 ARG A C 1
ATOM 2050 O O . ARG A 1 255 ? 0.413 -11.625 11.083 1.00 98.56 255 ARG A O 1
ATOM 2057 N N . ARG A 1 256 ? 1.504 -10.855 9.300 1.00 98.69 256 ARG A N 1
ATOM 2058 C CA . ARG A 1 256 ? 2.193 -9.782 10.011 1.00 98.69 256 ARG A CA 1
ATOM 2059 C C . ARG A 1 256 ? 1.529 -8.435 9.701 1.00 98.69 256 ARG A C 1
ATOM 2061 O O . ARG A 1 256 ? 1.350 -8.131 8.519 1.00 98.69 256 ARG A O 1
ATOM 2068 N N . PRO A 1 257 ? 1.145 -7.646 10.718 1.00 98.75 257 PRO A N 1
ATOM 2069 C CA . PRO A 1 257 ? 0.517 -6.352 10.493 1.00 98.75 257 PRO A CA 1
ATOM 2070 C C . PRO A 1 257 ? 1.531 -5.315 9.998 1.00 98.75 257 PRO A C 1
ATOM 2072 O O . PRO A 1 257 ? 2.684 -5.297 10.435 1.00 98.75 257 PRO A O 1
ATOM 2075 N N . ILE A 1 258 ? 1.076 -4.447 9.098 1.00 98.88 258 ILE A N 1
ATOM 2076 C CA . ILE A 1 258 ? 1.773 -3.227 8.674 1.00 98.88 258 ILE A CA 1
ATOM 2077 C C . ILE A 1 258 ? 0.897 -2.033 9.065 1.00 98.88 258 ILE A C 1
ATOM 2079 O O . ILE A 1 258 ? -0.326 -2.152 9.021 1.00 98.88 258 ILE A O 1
ATOM 2083 N N . GLY A 1 259 ? 1.491 -0.913 9.465 1.00 98.44 259 GLY A N 1
ATOM 2084 C CA . GLY A 1 259 ? 0.764 0.344 9.645 1.00 98.44 259 GLY A CA 1
ATOM 2085 C C . GLY A 1 259 ? 1.602 1.551 9.243 1.00 98.44 259 GLY A C 1
ATOM 2086 O O . GLY A 1 259 ? 2.837 1.477 9.244 1.00 98.44 259 GLY A O 1
ATOM 2087 N N . TRP A 1 260 ? 0.925 2.651 8.921 1.00 98.44 260 TRP A N 1
ATOM 2088 C CA . TRP A 1 260 ? 1.560 3.940 8.653 1.00 98.44 260 TRP A CA 1
ATOM 2089 C C . TRP A 1 260 ? 2.279 4.466 9.900 1.00 98.44 260 TRP A C 1
ATOM 2091 O O . TRP A 1 260 ? 1.956 4.096 11.028 1.00 98.44 260 TRP A O 1
ATOM 2101 N N . ASP A 1 261 ? 3.304 5.295 9.709 1.00 96.56 261 ASP A N 1
ATOM 2102 C CA . ASP A 1 261 ? 4.258 5.656 10.765 1.00 96.56 261 ASP A CA 1
ATOM 2103 C C . ASP A 1 261 ? 3.668 6.346 12.013 1.00 96.56 261 ASP A C 1
ATOM 2105 O O . ASP A 1 261 ? 4.317 6.366 13.057 1.00 96.56 261 ASP A O 1
ATOM 2109 N N . GLU A 1 262 ? 2.430 6.837 11.984 1.00 96.44 262 GLU A N 1
ATOM 2110 C CA . GLU A 1 262 ? 1.662 7.245 13.165 1.00 96.44 262 GLU A CA 1
ATOM 2111 C C . GLU A 1 262 ? 1.657 6.183 14.269 1.00 96.44 262 GLU A C 1
ATOM 2113 O O . GLU A 1 262 ? 1.949 6.491 15.432 1.00 96.44 262 GLU A O 1
ATOM 2118 N N . VAL A 1 263 ? 1.443 4.919 13.897 1.00 96.75 263 VAL A N 1
ATOM 2119 C CA . VAL A 1 263 ? 1.254 3.816 14.849 1.00 96.75 263 VAL A CA 1
ATOM 2120 C C . VAL A 1 263 ? 2.524 3.534 15.660 1.00 96.75 263 VAL A C 1
ATOM 2122 O O . VAL A 1 263 ? 2.474 3.039 16.791 1.00 96.75 263 VAL A O 1
ATOM 2125 N N . PHE A 1 264 ? 3.693 3.904 15.126 1.00 96.12 264 PHE A N 1
ATOM 2126 C CA . PHE A 1 264 ? 4.952 3.855 15.867 1.00 96.12 264 PHE A CA 1
ATOM 2127 C C . PHE A 1 264 ? 4.920 4.786 17.085 1.00 96.12 264 PHE A C 1
ATOM 2129 O O . PHE A 1 264 ? 5.319 4.383 18.181 1.00 96.12 264 PHE A O 1
ATOM 2136 N N . TYR A 1 265 ? 4.398 6.004 16.924 1.00 94.12 265 TYR A N 1
ATOM 2137 C CA . TYR A 1 265 ? 4.317 6.994 18.000 1.00 94.12 265 TYR A CA 1
ATOM 2138 C C . TYR A 1 265 ? 3.264 6.640 19.049 1.00 94.12 265 TYR A C 1
ATOM 2140 O O . TYR A 1 265 ? 3.396 7.058 20.203 1.00 94.12 265 TYR A O 1
ATOM 2148 N N . GLU A 1 266 ? 2.262 5.842 18.689 1.00 93.19 266 GLU A N 1
ATOM 2149 C CA . GLU A 1 266 ? 1.316 5.217 19.622 1.00 93.19 266 GLU A CA 1
ATOM 2150 C C . GLU A 1 266 ? 1.938 4.075 20.431 1.00 93.19 266 GLU A C 1
ATOM 2152 O O . GLU A 1 266 ? 1.466 3.756 21.524 1.00 93.19 266 GLU A O 1
ATOM 2157 N N . GLY A 1 267 ? 3.030 3.492 19.932 1.00 94.88 267 GLY A N 1
ATOM 2158 C CA . GLY A 1 267 ? 3.743 2.405 20.587 1.00 94.88 267 GLY A CA 1
ATOM 2159 C C . GLY A 1 267 ? 3.086 1.044 20.374 1.00 94.88 267 GLY A C 1
ATOM 2160 O O . GLY A 1 267 ? 2.985 0.268 21.328 1.00 94.88 267 GLY A O 1
ATOM 2161 N N . VAL A 1 268 ? 2.622 0.749 19.154 1.00 96.06 268 VAL A N 1
ATOM 2162 C CA . VAL A 1 268 ? 2.114 -0.588 18.789 1.00 96.06 268 VAL A CA 1
ATOM 2163 C C . VAL A 1 268 ? 3.125 -1.707 19.069 1.00 96.06 268 VAL A C 1
ATOM 2165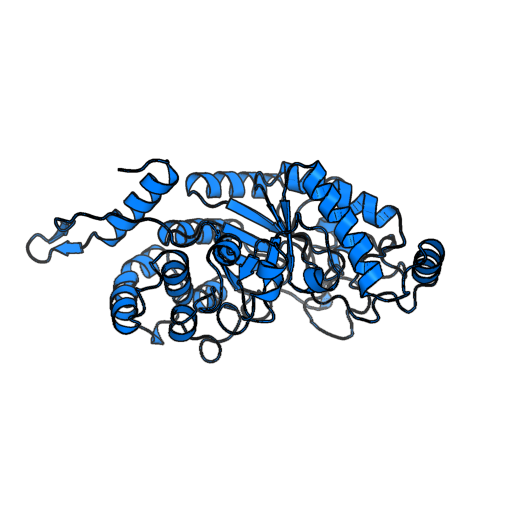 O O . VAL A 1 268 ? 4.302 -1.477 19.341 1.00 96.06 268 VAL A O 1
ATOM 2168 N N . GLN A 1 269 ? 2.667 -2.955 19.042 1.00 94.44 269 GLN A N 1
ATOM 2169 C CA . GLN A 1 269 ? 3.519 -4.119 19.297 1.00 94.44 269 GLN A CA 1
ATOM 2170 C C . GLN A 1 269 ? 4.665 -4.281 18.274 1.00 94.44 269 GLN A C 1
ATOM 2172 O O . GLN A 1 269 ? 4.533 -3.963 17.095 1.00 94.44 269 GLN A O 1
ATOM 2177 N N . LYS A 1 270 ? 5.796 -4.858 18.715 1.00 92.62 270 LYS A N 1
ATOM 2178 C CA . LYS A 1 270 ? 7.028 -5.031 17.909 1.00 92.62 270 LYS A CA 1
ATOM 2179 C C . LYS A 1 270 ? 6.895 -5.946 16.693 1.00 92.62 270 LYS A C 1
ATOM 2181 O O . LYS A 1 270 ? 7.762 -5.939 15.828 1.00 92.62 270 LYS A O 1
ATOM 2186 N N . ASN A 1 271 ? 5.830 -6.737 16.613 1.00 94.38 271 ASN A N 1
ATOM 2187 C CA . ASN A 1 271 ? 5.548 -7.556 15.438 1.00 94.38 271 ASN A CA 1
ATOM 2188 C C . ASN A 1 271 ? 5.075 -6.724 14.233 1.00 94.38 271 ASN A C 1
ATOM 2190 O O . ASN A 1 271 ? 5.022 -7.273 13.135 1.00 94.38 271 ASN A O 1
ATOM 2194 N N . TYR A 1 272 ? 4.755 -5.439 14.397 1.00 98.19 272 TYR A N 1
ATOM 2195 C CA . TYR A 1 272 ? 4.422 -4.562 13.278 1.00 98.19 272 TYR A CA 1
ATOM 2196 C C . TYR A 1 272 ? 5.611 -4.329 12.337 1.00 98.19 272 TYR A C 1
ATOM 2198 O O . TYR A 1 272 ? 6.778 -4.364 12.736 1.00 98.19 272 TYR A O 1
ATOM 2206 N N . ILE A 1 273 ? 5.288 -4.085 11.070 1.00 98.62 273 ILE A N 1
ATOM 2207 C CA . ILE A 1 273 ? 6.145 -3.363 10.127 1.00 98.62 273 ILE A CA 1
ATOM 2208 C C . ILE A 1 273 ? 5.633 -1.922 10.080 1.00 98.62 273 ILE A C 1
ATOM 2210 O O . ILE A 1 273 ? 4.422 -1.708 10.028 1.00 98.62 273 ILE A O 1
ATOM 2214 N N . ILE A 1 274 ? 6.540 -0.950 10.098 1.00 98.19 274 ILE A N 1
ATOM 2215 C CA . ILE A 1 274 ? 6.188 0.471 10.036 1.00 98.19 274 ILE A CA 1
ATOM 2216 C C . ILE A 1 274 ? 6.438 0.993 8.620 1.00 98.19 274 ILE A C 1
ATOM 2218 O O . ILE A 1 274 ? 7.557 0.898 8.112 1.00 98.19 274 ILE A O 1
ATOM 2222 N N . GLN A 1 275 ? 5.407 1.540 7.976 1.00 98.44 275 GLN A N 1
ATOM 2223 C CA . GLN A 1 275 ? 5.518 2.167 6.662 1.00 98.44 275 GLN A CA 1
ATOM 2224 C C . GLN A 1 275 ? 5.612 3.691 6.806 1.00 98.44 275 GLN A C 1
ATOM 2226 O O . GLN A 1 275 ? 4.671 4.354 7.234 1.00 98.44 275 GLN A O 1
ATOM 2231 N N . LEU A 1 276 ? 6.774 4.252 6.467 1.00 96.81 276 LEU A N 1
ATOM 2232 C CA . LEU A 1 276 ? 7.081 5.665 6.678 1.00 96.81 276 LEU A CA 1
ATOM 2233 C C . LEU A 1 276 ? 6.709 6.513 5.473 1.00 96.81 276 LEU A C 1
ATOM 2235 O O . LEU A 1 276 ? 7.222 6.286 4.377 1.00 96.81 276 LEU A O 1
ATOM 2239 N N . TRP A 1 277 ? 5.872 7.523 5.693 1.00 96.06 277 TRP A N 1
ATOM 2240 C CA . TRP A 1 277 ? 5.381 8.415 4.644 1.00 96.06 277 TRP A CA 1
ATOM 2241 C C . TRP A 1 277 ? 5.606 9.899 4.959 1.00 96.06 277 TRP A C 1
ATOM 2243 O O . TRP A 1 277 ? 5.826 10.694 4.037 1.00 96.06 277 TRP A O 1
ATOM 2253 N N . ARG A 1 278 ? 5.634 10.284 6.244 1.00 90.94 278 ARG A N 1
ATOM 2254 C CA . ARG A 1 278 ? 5.772 11.693 6.664 1.00 90.94 278 ARG A CA 1
ATOM 2255 C C . ARG A 1 278 ? 7.214 12.189 6.692 1.00 90.94 278 ARG A C 1
ATOM 2257 O O . ARG A 1 278 ? 7.441 13.395 6.642 1.00 90.94 278 ARG A O 1
ATOM 2264 N N . SER A 1 279 ? 8.186 11.282 6.778 1.00 76.69 279 SER A N 1
ATOM 2265 C CA . SER A 1 279 ? 9.611 11.609 6.879 1.00 76.69 279 SER A CA 1
ATOM 2266 C C . SER A 1 279 ? 10.480 10.589 6.142 1.00 76.69 279 SER A C 1
ATOM 2268 O O . SER A 1 279 ? 10.117 9.420 6.020 1.00 76.69 279 SER A O 1
ATOM 2270 N N . ASP A 1 280 ? 11.645 11.029 5.669 1.00 70.81 280 ASP A N 1
ATOM 2271 C CA . ASP A 1 280 ? 12.732 10.165 5.199 1.00 70.81 280 ASP A CA 1
ATOM 2272 C C . ASP A 1 280 ? 13.709 9.766 6.329 1.00 70.81 280 ASP A C 1
ATOM 2274 O O . ASP A 1 280 ? 14.559 8.893 6.140 1.00 70.81 280 ASP A O 1
ATOM 2278 N N . GLU A 1 281 ? 13.557 10.330 7.534 1.00 74.31 281 GLU A N 1
ATOM 2279 C CA . GLU A 1 281 ? 14.337 9.993 8.731 1.00 74.31 281 GLU A CA 1
ATOM 2280 C C . GLU A 1 281 ? 13.840 8.710 9.423 1.00 74.31 281 GLU A C 1
ATOM 2282 O O . GLU A 1 281 ? 13.337 8.741 10.545 1.00 74.31 281 GLU A O 1
ATOM 2287 N N . SER A 1 282 ? 14.023 7.549 8.796 1.00 74.38 282 SER A N 1
ATOM 2288 C CA . SER A 1 282 ? 13.488 6.273 9.308 1.00 74.38 282 SER A CA 1
ATOM 2289 C C . SER A 1 282 ? 14.345 5.569 10.372 1.00 74.38 282 SER A C 1
ATOM 2291 O O . SER A 1 282 ? 14.154 4.386 10.672 1.00 74.38 282 SER A O 1
ATOM 2293 N N . ILE A 1 283 ? 15.380 6.244 10.882 1.00 84.56 283 ILE A N 1
ATOM 2294 C CA . ILE A 1 283 ? 16.365 5.613 11.769 1.00 84.56 283 ILE A CA 1
ATOM 2295 C C . ILE A 1 283 ? 15.787 5.331 13.160 1.00 84.56 283 ILE A C 1
ATOM 2297 O O . ILE A 1 283 ? 16.286 4.452 13.854 1.00 84.56 283 ILE A O 1
ATOM 2301 N N . LYS A 1 284 ? 14.755 6.068 13.591 1.00 92.62 284 LYS A N 1
ATOM 2302 C CA . LYS A 1 284 ? 14.180 5.950 14.942 1.00 92.62 284 LYS A CA 1
ATOM 2303 C C . LYS A 1 284 ? 13.437 4.626 15.106 1.00 92.62 284 LYS A C 1
ATOM 2305 O O . LYS A 1 284 ? 13.621 3.935 16.104 1.00 92.62 284 LYS A O 1
ATOM 2310 N N . GLU A 1 285 ? 12.650 4.260 14.106 1.00 94.75 285 GLU A N 1
ATOM 2311 C CA . GLU A 1 285 ? 11.844 3.047 14.032 1.00 94.75 285 GLU A CA 1
ATOM 2312 C C . GLU A 1 285 ? 12.750 1.815 13.934 1.00 94.75 285 GLU A C 1
ATOM 2314 O O . GLU A 1 285 ? 12.612 0.882 14.729 1.00 94.75 285 GLU A O 1
ATOM 2319 N N . ALA A 1 286 ? 13.745 1.862 13.039 1.00 93.88 286 ALA A N 1
ATOM 2320 C CA . ALA A 1 286 ? 14.743 0.804 12.892 1.00 93.88 286 ALA A CA 1
ATOM 2321 C C . ALA A 1 286 ? 15.576 0.619 14.174 1.00 93.88 286 ALA A C 1
ATOM 2323 O O . ALA A 1 286 ? 15.759 -0.506 14.630 1.00 93.88 286 ALA A O 1
ATOM 2324 N N . LYS A 1 287 ? 16.011 1.709 14.827 1.00 94.00 287 LYS A N 1
ATOM 2325 C CA . LYS A 1 287 ? 16.695 1.658 16.137 1.00 94.00 287 LYS A CA 1
ATOM 2326 C C . LYS A 1 287 ? 15.831 1.085 17.246 1.00 94.00 287 LYS A C 1
ATOM 2328 O O . LYS A 1 287 ? 16.339 0.472 18.179 1.00 94.00 287 LYS A O 1
ATOM 2333 N N . ALA A 1 288 ? 14.523 1.292 17.159 1.00 94.81 288 ALA A N 1
ATOM 2334 C CA . ALA A 1 288 ? 13.578 0.688 18.075 1.00 94.81 288 ALA A CA 1
ATOM 2335 C C . ALA A 1 288 ? 13.316 -0.798 17.752 1.00 94.81 288 ALA A C 1
ATOM 2337 O O . ALA A 1 288 ? 12.556 -1.430 18.484 1.00 94.81 288 ALA A O 1
ATOM 2338 N N . GLY A 1 289 ? 13.915 -1.367 16.702 1.00 95.19 289 GLY A N 1
ATOM 2339 C CA . GLY A 1 289 ? 13.791 -2.777 16.331 1.00 95.19 289 GLY A CA 1
ATOM 2340 C C . GLY A 1 289 ? 12.550 -3.111 15.501 1.00 95.19 289 GLY A C 1
ATOM 2341 O O . GLY A 1 289 ? 12.134 -4.268 15.483 1.00 95.19 289 GLY A O 1
ATOM 2342 N N . TYR A 1 290 ? 11.918 -2.119 14.865 1.00 97.31 290 TYR A N 1
ATOM 2343 C CA . TYR A 1 290 ? 10.869 -2.373 13.876 1.00 97.31 290 TYR A CA 1
ATOM 2344 C C . TYR A 1 290 ? 11.478 -2.579 12.500 1.00 97.31 290 TYR A C 1
ATOM 2346 O O . TYR A 1 290 ? 12.388 -1.850 12.116 1.00 97.31 290 TYR A O 1
ATOM 2354 N N . ASP A 1 291 ? 10.894 -3.489 11.725 1.00 97.62 291 ASP A N 1
ATOM 2355 C CA . ASP A 1 291 ? 11.135 -3.502 10.288 1.00 97.62 291 ASP A CA 1
ATOM 2356 C C . ASP A 1 291 ? 10.377 -2.351 9.621 1.00 97.62 291 ASP A C 1
ATOM 2358 O O . ASP A 1 291 ? 9.257 -2.019 10.020 1.00 97.62 291 ASP A O 1
ATOM 2362 N N . VAL A 1 292 ? 10.986 -1.757 8.597 1.00 97.56 292 VAL A N 1
ATOM 2363 C CA . VAL A 1 292 ? 10.507 -0.530 7.962 1.00 97.56 292 VAL A CA 1
ATOM 2364 C C . VAL A 1 292 ? 10.382 -0.653 6.446 1.00 97.56 292 VAL A C 1
ATOM 2366 O O . VAL A 1 292 ? 11.216 -1.270 5.774 1.00 97.56 292 VAL A O 1
ATOM 2369 N N . ILE A 1 293 ? 9.345 -0.012 5.905 1.00 98.31 293 ILE A N 1
ATOM 2370 C CA . ILE A 1 293 ? 9.138 0.234 4.471 1.00 98.31 293 ILE A CA 1
ATOM 2371 C C . ILE A 1 293 ? 9.105 1.749 4.277 1.00 98.31 293 ILE A C 1
ATOM 2373 O O . ILE A 1 293 ? 8.388 2.443 4.990 1.00 98.31 293 ILE A O 1
ATOM 2377 N N . LEU A 1 294 ? 9.868 2.286 3.325 1.00 97.81 294 LEU A N 1
ATOM 2378 C CA . LEU A 1 294 ? 9.926 3.733 3.109 1.00 97.81 294 LEU A CA 1
ATOM 2379 C C . LEU A 1 294 ? 9.112 4.147 1.884 1.00 97.81 294 LEU A C 1
ATOM 2381 O O . LEU A 1 294 ? 9.367 3.681 0.774 1.00 97.81 294 LEU A O 1
ATOM 2385 N N . SER A 1 295 ? 8.175 5.064 2.107 1.00 97.69 295 SER A N 1
ATOM 2386 C CA . SER A 1 295 ? 7.275 5.669 1.117 1.00 97.69 295 SER A CA 1
ATOM 2387 C C . SER A 1 295 ? 7.162 7.194 1.297 1.00 97.69 295 SER A C 1
ATOM 2389 O O . SER A 1 295 ? 6.051 7.721 1.288 1.00 97.69 295 SER A O 1
ATOM 2391 N N . PRO A 1 296 ? 8.260 7.951 1.508 1.00 96.81 296 PRO A N 1
ATOM 2392 C CA . PRO A 1 296 ? 8.147 9.345 1.917 1.00 96.81 296 PRO A CA 1
ATOM 2393 C C . PRO A 1 296 ? 7.506 10.212 0.828 1.00 96.81 296 PRO A C 1
ATOM 2395 O O . PRO A 1 296 ? 7.876 10.136 -0.350 1.00 96.81 296 PRO A O 1
ATOM 2398 N N . THR A 1 297 ? 6.603 11.103 1.238 1.00 95.81 297 THR A N 1
ATOM 2399 C CA . THR A 1 297 ? 5.934 12.110 0.383 1.00 95.81 297 THR A CA 1
ATOM 2400 C C . THR A 1 297 ? 6.906 12.937 -0.451 1.00 95.81 297 THR A C 1
ATOM 2402 O O . THR A 1 297 ? 6.608 13.346 -1.574 1.00 95.81 297 THR A O 1
ATOM 2405 N N . THR A 1 298 ? 8.113 13.149 0.068 1.00 94.50 298 THR A N 1
ATOM 2406 C CA . THR A 1 298 ? 9.175 13.910 -0.585 1.00 94.50 298 THR A CA 1
ATOM 2407 C C . THR A 1 298 ? 9.646 13.276 -1.894 1.00 94.50 298 THR A C 1
ATOM 2409 O O . THR A 1 298 ? 10.013 14.016 -2.812 1.00 94.50 298 THR A O 1
ATOM 2412 N N . ASN A 1 299 ? 9.628 11.946 -2.021 1.00 96.69 299 ASN A N 1
ATOM 2413 C CA . ASN A 1 299 ? 10.232 11.237 -3.154 1.00 96.69 299 ASN A CA 1
ATOM 2414 C C . ASN A 1 299 ? 9.294 10.241 -3.835 1.00 96.69 299 ASN A C 1
ATOM 2416 O O . ASN A 1 299 ? 9.461 10.005 -5.029 1.00 96.69 299 ASN A O 1
ATOM 2420 N N . LEU A 1 300 ? 8.360 9.635 -3.104 1.00 97.88 300 LEU A N 1
ATOM 2421 C CA . LEU A 1 300 ? 7.658 8.424 -3.531 1.00 97.88 300 LEU A CA 1
ATOM 2422 C C . LEU A 1 300 ? 6.132 8.581 -3.607 1.00 97.88 300 LEU A C 1
ATOM 2424 O O . LEU A 1 300 ? 5.434 7.601 -3.830 1.00 97.88 300 LEU A O 1
ATOM 2428 N N . TYR A 1 301 ? 5.615 9.808 -3.513 1.00 97.94 301 TYR A N 1
ATOM 2429 C CA . TYR A 1 301 ? 4.213 10.111 -3.815 1.00 97.94 301 TYR A CA 1
ATOM 2430 C C . TYR A 1 301 ? 4.071 10.481 -5.290 1.00 97.94 301 TYR A C 1
ATOM 2432 O O . TYR A 1 301 ? 4.587 11.507 -5.752 1.00 97.94 301 TYR A O 1
ATOM 2440 N N . PHE A 1 3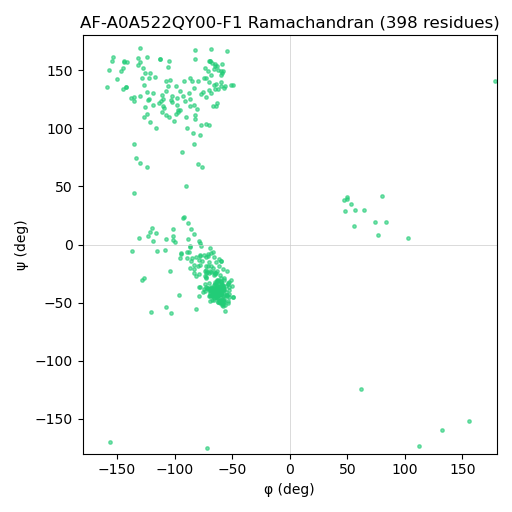02 ? 3.444 9.590 -6.055 1.00 98.25 302 PHE A N 1
ATOM 2441 C CA . PHE A 1 302 ? 3.310 9.706 -7.507 1.00 98.25 302 PHE A CA 1
ATOM 2442 C C . PHE A 1 302 ? 1.994 10.363 -7.929 1.00 98.25 302 PHE A C 1
ATOM 2444 O O . PHE A 1 302 ? 1.852 10.730 -9.086 1.00 98.25 302 PHE A O 1
ATOM 2451 N N . ASP A 1 303 ? 1.060 10.600 -7.018 1.00 96.88 303 ASP A N 1
ATOM 2452 C CA . ASP A 1 303 ? -0.060 11.520 -7.237 1.00 96.88 303 ASP A CA 1
ATOM 2453 C C . ASP A 1 303 ? 0.403 12.990 -7.297 1.00 96.88 303 ASP A C 1
ATOM 2455 O O . ASP A 1 303 ? -0.225 13.828 -7.945 1.00 96.88 303 ASP A O 1
ATOM 2459 N N . TYR A 1 304 ? 1.561 13.311 -6.708 1.00 97.25 304 TYR A N 1
ATOM 2460 C CA . TYR A 1 304 ? 2.155 14.638 -6.841 1.00 97.25 304 TYR A CA 1
ATOM 2461 C C . TYR A 1 304 ? 2.633 14.893 -8.269 1.00 97.25 304 TYR A C 1
ATOM 2463 O O . TYR A 1 304 ? 3.165 14.012 -8.949 1.00 97.25 304 TYR A O 1
ATOM 2471 N N . THR A 1 305 ? 2.526 16.150 -8.706 1.00 95.50 305 THR A N 1
ATOM 2472 C CA . THR A 1 305 ? 2.971 16.560 -10.043 1.00 95.50 305 THR A CA 1
ATOM 2473 C C . THR A 1 305 ? 4.460 16.276 -10.274 1.00 95.50 305 THR A C 1
ATOM 2475 O O . THR A 1 305 ? 5.277 16.311 -9.349 1.00 95.50 305 THR A O 1
ATOM 2478 N N . TYR A 1 306 ? 4.851 16.123 -11.541 1.00 94.44 306 TYR A N 1
ATOM 2479 C CA . TYR A 1 306 ? 6.258 15.999 -11.946 1.00 94.44 306 TYR A CA 1
ATOM 2480 C C . TYR A 1 306 ? 7.146 17.179 -11.532 1.00 94.44 306 TYR A C 1
ATOM 2482 O O . TYR A 1 306 ? 8.359 17.018 -11.454 1.00 94.44 306 TYR A O 1
ATOM 2490 N N . LYS A 1 307 ? 6.577 18.358 -11.249 1.00 94.12 307 LYS A N 1
ATOM 2491 C CA . LYS A 1 307 ? 7.343 19.487 -10.704 1.00 94.12 307 LYS A CA 1
ATOM 2492 C C . LYS A 1 307 ? 7.772 19.221 -9.258 1.00 94.12 307 LYS A C 1
ATOM 2494 O O . LYS A 1 307 ? 8.890 19.559 -8.881 1.00 94.12 307 LYS A O 1
ATOM 2499 N N . THR A 1 308 ? 6.894 18.614 -8.463 1.00 95.62 308 THR A N 1
ATOM 2500 C CA . THR A 1 308 ? 7.132 18.301 -7.045 1.00 95.62 308 THR A CA 1
ATOM 2501 C C . THR A 1 308 ? 8.010 17.061 -6.883 1.00 95.62 308 THR A C 1
ATOM 2503 O O . THR A 1 308 ? 8.973 17.063 -6.105 1.00 95.62 308 THR A O 1
ATOM 2506 N N . THR A 1 309 ? 7.700 16.023 -7.662 1.00 96.00 309 THR A N 1
ATOM 2507 C CA . THR A 1 309 ? 8.349 14.711 -7.598 1.00 96.00 309 THR A CA 1
ATOM 2508 C C . THR A 1 309 ? 8.778 14.276 -9.003 1.00 96.00 309 THR A C 1
ATOM 2510 O O . THR A 1 309 ? 8.163 13.379 -9.576 1.00 96.00 309 THR A O 1
ATOM 2513 N N . PRO A 1 310 ? 9.799 14.914 -9.612 1.00 95.81 310 PRO A N 1
ATOM 2514 C CA . PRO A 1 310 ? 10.326 14.503 -10.914 1.00 95.81 310 PRO A CA 1
ATOM 2515 C C . PRO A 1 310 ? 11.065 13.163 -10.821 1.00 95.81 310 PRO A C 1
ATOM 2517 O O . PRO A 1 310 ? 11.605 12.820 -9.768 1.00 95.81 310 PRO A O 1
ATOM 2520 N N . THR A 1 311 ? 11.205 12.444 -11.941 1.00 96.44 311 THR A N 1
ATOM 2521 C CA . THR A 1 311 ? 11.910 11.147 -11.994 1.00 96.44 311 THR A CA 1
ATOM 2522 C C . THR A 1 311 ? 13.320 11.200 -11.402 1.00 96.44 311 THR A C 1
ATOM 2524 O O . THR A 1 311 ? 13.712 10.308 -10.654 1.00 96.44 311 THR A O 1
ATOM 2527 N N . LYS A 1 312 ? 14.066 12.285 -11.643 1.00 96.38 312 LYS A N 1
ATOM 2528 C CA . LYS A 1 312 ? 15.394 12.496 -11.047 1.00 96.38 312 LYS A CA 1
ATOM 2529 C C . LYS A 1 312 ? 15.386 12.487 -9.518 1.00 96.38 312 LYS A C 1
ATOM 2531 O O . LYS A 1 312 ? 16.314 11.955 -8.917 1.00 96.38 312 LYS A O 1
ATOM 2536 N N . LYS A 1 313 ? 14.340 13.039 -8.896 1.00 96.81 313 LYS A N 1
ATOM 2537 C CA . LYS A 1 313 ? 14.177 13.073 -7.435 1.00 96.81 313 LYS A CA 1
ATOM 2538 C C . LYS A 1 313 ? 13.845 11.688 -6.877 1.00 96.81 313 LYS A C 1
ATOM 2540 O O . LYS A 1 313 ? 14.363 11.309 -5.829 1.00 96.81 313 LYS A O 1
ATOM 2545 N N . VAL A 1 314 ? 13.040 10.910 -7.605 1.00 97.56 314 VAL A N 1
ATOM 2546 C CA . VAL A 1 314 ? 12.794 9.491 -7.294 1.00 97.56 314 VAL A CA 1
ATOM 2547 C C . VAL A 1 314 ? 14.113 8.715 -7.341 1.00 97.56 314 VAL A C 1
ATOM 2549 O O . VAL A 1 314 ? 14.473 8.037 -6.384 1.00 97.56 314 VAL A O 1
ATOM 2552 N N . PHE A 1 315 ? 14.882 8.877 -8.421 1.00 97.75 315 PHE A N 1
ATOM 2553 C CA . PHE A 1 315 ? 16.160 8.189 -8.605 1.00 97.75 315 PHE A CA 1
ATOM 2554 C C . PHE A 1 315 ? 17.206 8.582 -7.548 1.00 97.75 315 PHE A C 1
ATOM 2556 O O . PHE A 1 315 ? 17.984 7.744 -7.107 1.00 97.75 315 PHE A O 1
ATOM 2563 N N . SER A 1 316 ? 17.232 9.832 -7.083 1.00 95.50 316 SER A N 1
ATOM 2564 C CA . SER A 1 316 ? 18.180 10.239 -6.038 1.00 95.50 316 SER A CA 1
ATOM 2565 C C . SER A 1 316 ? 17.871 9.657 -4.654 1.00 95.50 316 SER A C 1
ATOM 2567 O O . SER A 1 316 ? 18.677 9.822 -3.741 1.00 95.50 316 SER A O 1
ATOM 2569 N N . PHE A 1 317 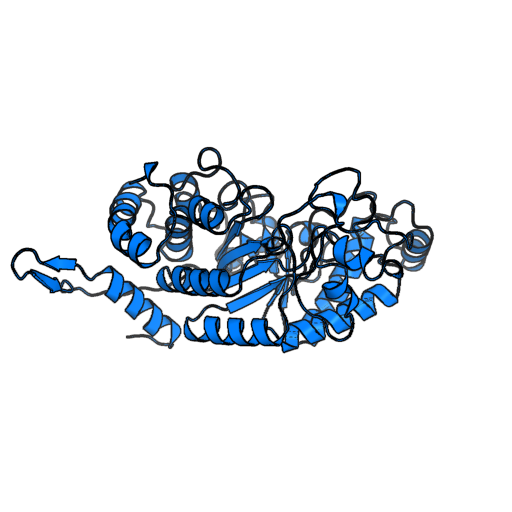? 16.725 8.995 -4.466 1.00 94.75 317 PHE A N 1
ATOM 2570 C CA . PHE A 1 317 ? 16.328 8.499 -3.156 1.00 94.75 317 PHE A CA 1
ATOM 2571 C C . PHE A 1 317 ? 17.229 7.348 -2.678 1.00 94.75 317 PHE A C 1
ATOM 2573 O O . PHE A 1 317 ? 17.492 6.359 -3.380 1.00 94.75 317 PHE A O 1
ATOM 2580 N N . ASN A 1 318 ? 17.709 7.480 -1.443 1.00 90.88 318 ASN A N 1
ATOM 2581 C CA . ASN A 1 318 ? 18.395 6.427 -0.713 1.00 90.88 318 ASN A CA 1
ATOM 2582 C C . ASN A 1 318 ? 17.701 6.249 0.644 1.00 90.88 318 ASN A C 1
ATOM 2584 O O . ASN A 1 318 ? 17.852 7.120 1.494 1.00 90.88 318 ASN A O 1
ATOM 2588 N N . PRO A 1 319 ? 16.987 5.133 0.864 1.00 88.81 319 PRO A N 1
ATOM 2589 C CA . PRO A 1 319 ? 16.172 4.967 2.062 1.00 88.81 319 PRO A CA 1
ATOM 2590 C C . PRO A 1 319 ? 16.993 4.703 3.328 1.00 88.81 319 PRO A C 1
ATOM 2592 O O . PRO A 1 319 ? 16.503 4.926 4.421 1.00 88.81 319 PRO A O 1
ATOM 2595 N N . ILE A 1 320 ? 18.228 4.205 3.200 1.00 91.94 320 ILE A N 1
ATOM 2596 C CA . ILE A 1 320 ? 19.077 3.850 4.343 1.00 91.94 320 ILE A CA 1
ATOM 2597 C C . ILE A 1 320 ? 20.036 5.014 4.638 1.00 91.94 320 ILE A C 1
ATOM 2599 O O . ILE A 1 320 ? 20.916 5.266 3.799 1.00 91.94 320 ILE A O 1
ATOM 2603 N N . PRO A 1 321 ? 19.940 5.667 5.814 1.00 89.00 321 PRO A N 1
ATOM 2604 C CA . PRO A 1 321 ? 20.884 6.693 6.245 1.00 89.00 321 PRO A CA 1
ATOM 2605 C C . PRO A 1 321 ? 22.313 6.152 6.342 1.00 89.00 321 PRO A C 1
ATOM 2607 O O . PRO A 1 321 ? 22.538 5.010 6.746 1.00 89.00 321 PRO A O 1
ATOM 2610 N N . ASP A 1 322 ? 23.306 6.984 6.029 1.00 89.06 322 ASP A N 1
ATOM 2611 C CA . ASP A 1 322 ? 24.718 6.587 6.138 1.00 89.06 322 ASP A CA 1
ATOM 2612 C C . ASP A 1 322 ? 25.144 6.302 7.584 1.00 89.06 322 ASP A C 1
ATOM 2614 O O . ASP A 1 322 ? 26.036 5.486 7.813 1.00 89.06 322 ASP A O 1
ATOM 2618 N N . SER A 1 323 ? 24.457 6.915 8.551 1.00 90.62 323 SER A N 1
ATOM 2619 C CA . SER A 1 323 ? 24.653 6.709 9.986 1.00 90.62 323 SER A CA 1
ATOM 2620 C C . SER A 1 323 ? 24.107 5.378 10.515 1.00 90.62 323 SER A C 1
ATOM 2622 O O . SER A 1 323 ? 24.383 5.051 11.667 1.00 90.62 323 SER A O 1
ATOM 2624 N N . ALA A 1 324 ? 23.354 4.614 9.712 1.00 92.06 324 ALA A N 1
ATOM 2625 C CA . ALA A 1 324 ? 22.765 3.356 10.156 1.00 92.06 324 ALA A CA 1
ATOM 2626 C C . ALA A 1 324 ? 23.830 2.262 10.366 1.00 92.06 324 ALA A C 1
ATOM 2628 O O . ALA A 1 324 ? 24.682 2.014 9.495 1.00 92.06 324 ALA A O 1
ATOM 2629 N N . THR A 1 325 ? 23.757 1.563 11.498 1.00 94.50 325 THR A N 1
ATOM 2630 C CA . THR A 1 325 ? 24.614 0.404 11.794 1.00 94.50 325 THR A CA 1
ATOM 2631 C C . THR A 1 325 ? 24.275 -0.788 10.891 1.00 94.50 325 THR A C 1
ATOM 2633 O O . THR A 1 325 ? 23.275 -0.792 10.175 1.00 94.50 325 THR A O 1
ATOM 2636 N N . THR A 1 326 ? 25.120 -1.823 10.879 1.00 92.94 326 THR A N 1
ATOM 2637 C CA . THR A 1 326 ? 24.837 -3.057 10.121 1.00 92.94 326 THR A CA 1
ATOM 2638 C C . THR A 1 326 ? 23.566 -3.753 10.607 1.00 92.94 326 THR A C 1
ATOM 2640 O O . THR A 1 326 ? 22.818 -4.277 9.792 1.00 92.94 326 THR A O 1
ATOM 2643 N N . GLU A 1 327 ? 23.308 -3.732 11.914 1.00 93.56 327 GLU A N 1
ATOM 2644 C CA . GLU A 1 327 ? 22.101 -4.313 12.503 1.00 93.56 327 GLU A CA 1
ATOM 2645 C C . GLU A 1 327 ? 20.856 -3.511 12.115 1.00 93.56 327 GLU A C 1
ATOM 2647 O O . GLU A 1 327 ? 19.909 -4.076 11.577 1.00 93.56 327 GLU A O 1
ATOM 2652 N N . GLU A 1 328 ? 20.902 -2.182 12.257 1.00 94.81 328 GLU A N 1
ATOM 2653 C CA . GLU A 1 328 ? 19.800 -1.293 11.868 1.00 94.81 328 GLU A CA 1
ATOM 2654 C C . GLU A 1 328 ? 19.450 -1.436 10.382 1.00 94.81 328 GLU A C 1
ATOM 2656 O O . GLU A 1 328 ? 18.279 -1.419 10.017 1.00 94.81 328 GLU A O 1
ATOM 2661 N N . LYS A 1 329 ? 20.449 -1.639 9.512 1.00 94.19 329 LYS A N 1
ATOM 2662 C CA . LYS A 1 329 ? 20.246 -1.863 8.070 1.00 94.19 329 LYS A CA 1
ATOM 2663 C C . LYS A 1 329 ? 19.400 -3.097 7.759 1.00 94.19 329 LYS A C 1
ATOM 2665 O O . LYS A 1 329 ? 18.716 -3.089 6.738 1.00 94.19 329 LYS A O 1
ATOM 2670 N N . ASN A 1 330 ? 19.414 -4.121 8.612 1.00 95.25 330 ASN A N 1
ATOM 2671 C CA . ASN A 1 330 ? 18.636 -5.342 8.392 1.00 95.25 330 ASN A CA 1
ATOM 2672 C C . ASN A 1 330 ? 17.127 -5.125 8.570 1.00 95.25 330 ASN A C 1
ATOM 2674 O O . ASN A 1 330 ? 16.344 -5.910 8.046 1.00 95.25 330 ASN A O 1
ATOM 2678 N N . HIS A 1 331 ? 16.724 -4.047 9.246 1.00 96.69 331 HIS A N 1
ATOM 2679 C CA . HIS A 1 331 ? 15.320 -3.686 9.416 1.00 96.69 331 HIS A CA 1
ATOM 2680 C C . HIS A 1 331 ? 14.703 -3.015 8.181 1.00 96.69 331 HIS A C 1
ATOM 2682 O O . HIS A 1 331 ? 13.485 -2.891 8.080 1.00 96.69 331 HIS A O 1
ATOM 2688 N N . TYR A 1 332 ? 15.507 -2.588 7.207 1.00 96.69 332 TYR A N 1
ATOM 2689 C CA . TYR A 1 332 ? 15.013 -1.908 6.011 1.00 96.69 332 TYR A CA 1
ATOM 2690 C C . TYR A 1 332 ? 14.550 -2.916 4.961 1.00 96.69 332 TYR A C 1
ATOM 2692 O O . TYR A 1 332 ? 15.344 -3.399 4.151 1.00 96.69 332 TYR A O 1
ATOM 2700 N N . LEU A 1 333 ? 13.246 -3.200 4.929 1.00 98.06 333 LEU A N 1
ATOM 2701 C CA . LEU A 1 333 ? 12.675 -4.163 3.985 1.00 98.06 333 LEU A CA 1
ATOM 2702 C C . LEU A 1 333 ? 12.741 -3.651 2.546 1.00 98.06 333 LEU A C 1
ATOM 2704 O O . LEU A 1 333 ? 12.988 -4.439 1.628 1.00 98.06 333 LEU A O 1
ATOM 2708 N N . GLY A 1 334 ? 12.538 -2.345 2.351 1.00 97.88 334 GLY A N 1
ATOM 2709 C CA . GLY A 1 334 ? 12.661 -1.696 1.052 1.00 97.88 334 GLY A CA 1
ATOM 2710 C C . GLY A 1 334 ? 11.867 -0.408 0.898 1.00 97.88 334 GLY A C 1
ATOM 2711 O O . GLY A 1 334 ? 11.651 0.322 1.865 1.00 97.88 334 GLY A O 1
ATOM 2712 N N . ILE A 1 335 ? 11.489 -0.116 -0.347 1.00 98.31 335 ILE A N 1
ATOM 2713 C CA . ILE A 1 335 ? 10.817 1.130 -0.731 1.00 98.31 335 ILE A CA 1
ATOM 2714 C C . ILE A 1 335 ? 9.532 0.853 -1.496 1.00 98.31 335 ILE A C 1
ATOM 2716 O O . ILE A 1 335 ? 9.416 -0.156 -2.201 1.00 98.31 335 ILE A O 1
ATOM 2720 N N . GLU A 1 336 ? 8.593 1.780 -1.382 1.00 98.81 336 GLU A N 1
ATOM 2721 C CA . GLU A 1 336 ? 7.306 1.723 -2.055 1.00 98.81 336 GLU A CA 1
ATOM 2722 C C . GLU A 1 336 ? 6.878 3.115 -2.513 1.00 98.81 336 GLU A C 1
ATOM 2724 O O . GLU A 1 336 ? 7.033 4.092 -1.786 1.00 98.81 336 GLU A O 1
ATOM 2729 N N . ALA A 1 337 ? 6.377 3.210 -3.745 1.00 98.81 337 ALA A N 1
ATOM 2730 C CA . ALA A 1 337 ? 5.705 4.421 -4.200 1.00 98.81 337 ALA A CA 1
ATOM 2731 C C . ALA A 1 337 ? 4.206 4.330 -3.950 1.00 98.81 337 ALA A C 1
ATOM 2733 O O . ALA A 1 337 ? 3.612 3.284 -4.203 1.00 98.81 337 ALA A O 1
ATOM 2734 N N . CYS A 1 338 ? 3.599 5.435 -3.531 1.00 98.69 338 CYS A N 1
ATOM 2735 C CA . CYS A 1 338 ? 2.162 5.544 -3.337 1.00 98.69 338 CYS A CA 1
ATOM 2736 C C . CYS A 1 338 ? 1.535 6.374 -4.451 1.00 98.69 338 CYS A C 1
ATOM 2738 O O . CYS A 1 338 ? 2.063 7.416 -4.847 1.00 98.69 338 CYS A O 1
ATOM 2740 N N . PHE A 1 339 ? 0.401 5.906 -4.963 1.00 98.69 339 PHE A N 1
ATOM 2741 C CA . PHE A 1 339 ? -0.450 6.676 -5.855 1.00 98.69 339 PHE A CA 1
ATOM 2742 C C . PHE A 1 339 ? -1.848 6.802 -5.250 1.00 98.69 339 PHE A C 1
ATOM 2744 O O . PHE A 1 339 ? -2.629 5.846 -5.264 1.00 98.69 339 PHE A O 1
ATOM 2751 N N . TRP A 1 340 ? -2.151 7.995 -4.740 1.00 98.44 340 TRP A N 1
ATOM 2752 C CA . TRP A 1 340 ? -3.460 8.370 -4.212 1.00 98.44 340 TRP A CA 1
ATOM 2753 C C . TRP A 1 340 ? -4.369 8.894 -5.327 1.00 98.44 340 TRP A C 1
ATOM 2755 O O . TRP A 1 340 ? -4.028 9.833 -6.044 1.00 98.44 340 TRP A O 1
ATOM 2765 N N . SER A 1 341 ? -5.557 8.317 -5.485 1.00 97.06 341 SER A N 1
ATOM 2766 C CA . SER A 1 341 ? -6.357 8.452 -6.711 1.00 97.06 341 SER A CA 1
ATOM 2767 C C . SER A 1 341 ? -7.356 9.607 -6.676 1.00 97.06 341 SER A C 1
ATOM 2769 O O . SER A 1 341 ? -8.343 9.589 -7.405 1.00 97.06 341 SER A O 1
ATOM 2771 N N . HIS A 1 342 ? -7.126 10.614 -5.832 1.00 92.44 342 HIS A N 1
ATOM 2772 C CA . HIS A 1 342 ? -8.078 11.694 -5.573 1.00 92.44 342 HIS A CA 1
ATOM 2773 C C . HIS A 1 342 ? -8.076 12.814 -6.628 1.00 92.44 342 HIS A C 1
ATOM 2775 O O . HIS A 1 342 ? -9.109 13.446 -6.849 1.00 92.44 342 HIS A O 1
ATOM 2781 N N . ILE A 1 343 ? -6.948 13.037 -7.315 1.00 93.75 343 ILE A N 1
ATOM 2782 C CA . ILE A 1 343 ? -6.802 14.073 -8.359 1.00 93.75 343 ILE A CA 1
ATOM 2783 C C . ILE A 1 343 ? -6.848 13.445 -9.755 1.00 93.75 343 ILE A C 1
ATOM 2785 O O . ILE A 1 343 ? -7.706 13.767 -10.582 1.00 93.75 343 ILE A O 1
ATOM 2789 N N . ASP A 1 344 ? -5.921 12.528 -10.027 1.00 94.88 344 ASP A N 1
ATOM 2790 C CA . ASP A 1 344 ? -5.766 11.876 -11.325 1.00 94.88 344 ASP A CA 1
ATOM 2791 C C . ASP A 1 344 ? -6.540 10.557 -11.357 1.00 94.88 344 ASP A C 1
ATOM 2793 O O . ASP A 1 344 ? -6.000 9.469 -11.176 1.00 94.88 344 ASP A O 1
ATOM 2797 N N . ARG A 1 345 ? -7.852 10.693 -11.567 1.00 95.19 345 ARG A N 1
ATOM 2798 C CA . ARG A 1 345 ? -8.851 9.633 -11.348 1.00 95.19 345 ARG A CA 1
ATOM 2799 C C . ARG A 1 345 ? -9.008 8.644 -12.506 1.00 95.19 345 ARG A C 1
ATOM 2801 O O . ARG A 1 345 ? -9.437 7.517 -12.301 1.00 95.19 345 ARG A O 1
ATOM 2808 N N . THR A 1 346 ? -8.671 9.026 -13.738 1.00 96.75 346 THR A N 1
ATOM 2809 C CA . THR A 1 346 ? -8.768 8.097 -14.878 1.00 96.75 346 THR A CA 1
ATOM 2810 C C . THR A 1 346 ? -7.513 7.243 -14.979 1.00 96.75 346 THR A C 1
ATOM 2812 O O . THR A 1 346 ? -6.405 7.759 -14.870 1.00 96.75 346 THR A O 1
ATOM 2815 N N . GLU A 1 347 ? -7.663 5.959 -15.301 1.00 96.69 347 GLU A N 1
ATOM 2816 C CA . GLU A 1 347 ? -6.540 5.015 -15.444 1.00 96.69 347 GLU A CA 1
ATOM 2817 C C . GLU A 1 347 ? -5.433 5.516 -16.396 1.00 96.69 347 GLU A C 1
ATOM 2819 O O . GLU A 1 347 ? -4.252 5.261 -16.180 1.00 96.69 347 GLU A O 1
ATOM 2824 N N . SER A 1 348 ? -5.788 6.284 -17.431 1.00 96.19 348 SER A N 1
ATOM 2825 C CA . SER A 1 348 ? -4.826 6.927 -18.339 1.00 96.19 348 SER A CA 1
ATOM 2826 C C . SER A 1 348 ? -4.007 8.046 -17.684 1.00 96.19 348 SER A C 1
ATOM 2828 O O . SER A 1 348 ? -2.830 8.206 -17.997 1.00 96.19 348 SER A O 1
ATOM 2830 N N . LYS A 1 349 ? -4.607 8.824 -16.777 1.00 96.31 349 LYS A N 1
ATOM 2831 C CA . LYS A 1 349 ? -3.898 9.846 -15.997 1.00 96.31 349 LYS A CA 1
ATOM 2832 C C . LYS A 1 349 ? -3.028 9.202 -14.921 1.00 96.31 349 LYS A C 1
ATOM 2834 O O . LYS A 1 349 ? -1.928 9.681 -14.675 1.00 96.31 349 LYS A O 1
ATOM 2839 N N . MET A 1 350 ? -3.477 8.085 -14.350 1.00 97.44 350 MET A N 1
ATOM 2840 C CA . MET A 1 350 ? -2.660 7.274 -13.444 1.00 97.44 350 MET A CA 1
ATOM 2841 C C . MET A 1 350 ? -1.418 6.751 -14.160 1.00 97.44 350 MET A C 1
ATOM 2843 O O . MET A 1 350 ? -0.313 6.955 -13.672 1.00 97.44 350 MET A O 1
ATOM 2847 N N . ASP A 1 351 ? -1.571 6.166 -15.354 1.00 97.00 351 ASP A N 1
ATOM 2848 C CA . ASP A 1 351 ? -0.434 5.771 -16.196 1.00 97.00 351 ASP A CA 1
ATOM 2849 C C . ASP A 1 351 ? 0.523 6.953 -16.420 1.00 97.00 351 ASP A C 1
ATOM 2851 O O . ASP A 1 351 ? 1.735 6.804 -16.238 1.00 97.00 351 ASP A O 1
ATOM 2855 N N . TYR A 1 352 ? -0.028 8.135 -16.731 1.00 96.56 352 TYR A N 1
ATOM 2856 C CA . TYR A 1 352 ? 0.758 9.338 -17.005 1.00 96.56 352 TYR A CA 1
ATOM 2857 C C . TYR A 1 352 ? 1.581 9.779 -15.804 1.00 96.56 352 TYR A C 1
ATOM 2859 O O . TYR A 1 352 ? 2.723 10.190 -15.972 1.00 96.56 352 TYR A O 1
ATOM 2867 N N . GLN A 1 353 ? 1.013 9.699 -14.604 1.00 96.38 353 GLN A N 1
ATOM 2868 C CA . GLN A 1 353 ? 1.708 10.047 -13.375 1.00 96.38 353 GLN A CA 1
ATOM 2869 C C . GLN A 1 353 ? 2.713 8.964 -12.962 1.00 96.38 353 GLN A C 1
ATOM 2871 O O . GLN A 1 353 ? 3.823 9.274 -12.529 1.00 96.38 353 GLN A O 1
ATOM 2876 N N . LEU A 1 354 ? 2.370 7.686 -13.092 1.00 97.69 354 LEU A N 1
ATOM 2877 C CA . LEU A 1 354 ? 3.243 6.592 -12.677 1.00 97.69 354 LEU A CA 1
ATOM 2878 C C . LEU A 1 354 ? 4.495 6.495 -13.564 1.00 97.69 354 LEU A C 1
ATOM 2880 O O . LEU A 1 354 ? 5.592 6.244 -13.060 1.00 97.69 354 LEU A O 1
ATOM 2884 N N . PHE A 1 355 ? 4.371 6.715 -14.876 1.00 97.44 355 PHE A N 1
ATOM 2885 C CA . PHE A 1 355 ? 5.455 6.478 -15.830 1.00 97.44 355 PHE A CA 1
ATOM 2886 C C . PHE A 1 355 ? 6.033 7.775 -16.417 1.00 97.44 355 PHE A C 1
ATOM 2888 O O . PHE A 1 355 ? 5.300 8.567 -17.008 1.00 97.44 355 PHE A O 1
ATOM 2895 N N . PRO A 1 356 ? 7.361 7.998 -16.308 1.00 96.19 356 PRO A N 1
ATOM 2896 C CA . PRO A 1 356 ? 8.393 6.973 -16.083 1.00 96.19 356 PRO A CA 1
ATOM 2897 C C . PRO A 1 356 ? 8.926 6.844 -14.636 1.00 96.19 356 PRO A C 1
ATOM 2899 O O . PRO A 1 356 ? 9.913 6.152 -14.406 1.00 96.19 356 PRO A O 1
ATOM 2902 N N . ARG A 1 357 ? 8.287 7.439 -13.621 1.00 98.12 357 ARG A N 1
ATOM 2903 C CA . ARG A 1 357 ? 8.784 7.401 -12.225 1.00 98.12 357 ARG A CA 1
ATOM 2904 C C . ARG A 1 357 ? 8.914 5.992 -11.644 1.00 98.12 357 ARG A C 1
ATOM 2906 O O . ARG A 1 357 ? 9.849 5.730 -10.889 1.00 98.12 357 ARG A O 1
ATOM 2913 N N . VAL A 1 358 ? 8.053 5.064 -12.061 1.00 98.38 358 VAL A N 1
ATOM 2914 C CA . VAL A 1 358 ? 8.152 3.631 -11.729 1.00 98.38 358 VAL A CA 1
ATOM 2915 C C . VAL A 1 358 ? 9.490 3.014 -12.167 1.00 98.38 358 VAL A C 1
ATOM 2917 O O . VAL A 1 358 ? 9.989 2.119 -11.490 1.00 98.38 358 VAL A O 1
ATOM 2920 N N . LEU A 1 359 ? 10.115 3.496 -13.247 1.00 98.12 359 LEU A N 1
ATOM 2921 C CA . LEU A 1 359 ? 11.412 2.987 -13.710 1.00 98.12 359 LEU A CA 1
ATOM 2922 C C . LEU A 1 359 ? 12.517 3.388 -12.724 1.00 98.12 359 LEU A C 1
ATOM 2924 O O . LEU A 1 359 ? 13.339 2.555 -12.347 1.00 98.12 359 LEU A O 1
ATOM 2928 N N . ALA A 1 360 ? 12.494 4.637 -12.248 1.00 98.25 360 ALA A N 1
ATOM 2929 C CA . ALA A 1 360 ? 13.415 5.109 -11.216 1.00 98.25 360 ALA A CA 1
ATOM 2930 C C . ALA A 1 360 ? 13.186 4.398 -9.876 1.00 98.25 360 ALA A C 1
ATOM 2932 O O . ALA A 1 360 ? 14.150 3.992 -9.232 1.00 98.25 360 ALA A O 1
ATOM 2933 N N . LEU A 1 361 ? 11.928 4.191 -9.477 1.00 98.69 361 LEU A N 1
ATOM 2934 C CA . LEU A 1 361 ? 11.578 3.393 -8.298 1.00 98.69 361 LEU A CA 1
ATOM 2935 C C . LEU A 1 361 ? 12.165 1.979 -8.391 1.00 98.69 361 LEU A C 1
ATOM 2937 O O . LEU A 1 361 ? 12.860 1.547 -7.478 1.00 98.69 361 LEU A O 1
ATOM 2941 N N . SER A 1 362 ? 11.922 1.285 -9.507 1.00 98.50 362 SER A N 1
ATOM 2942 C CA . SER A 1 362 ? 12.452 -0.054 -9.783 1.00 98.50 362 SER A CA 1
ATOM 2943 C C . SER A 1 362 ? 13.972 -0.097 -9.645 1.00 98.50 362 SER A C 1
ATOM 2945 O O . SER A 1 362 ? 14.510 -0.943 -8.936 1.00 98.50 362 SER A O 1
ATOM 2947 N N . GLU A 1 363 ? 14.668 0.839 -10.290 1.00 98.31 363 GLU A N 1
ATOM 2948 C CA . GLU A 1 363 ? 16.125 0.939 -10.237 1.00 98.31 363 GLU A CA 1
ATOM 2949 C C . GLU A 1 363 ? 16.628 1.141 -8.800 1.00 98.31 363 GLU A C 1
ATOM 2951 O O . GLU A 1 363 ? 17.562 0.472 -8.373 1.00 98.31 363 GLU A O 1
ATOM 2956 N N . ARG A 1 364 ? 15.987 2.005 -8.002 1.00 97.94 364 ARG A N 1
ATOM 2957 C CA . ARG A 1 364 ? 16.394 2.244 -6.603 1.00 97.94 364 ARG A CA 1
ATOM 2958 C C . ARG A 1 364 ? 16.042 1.110 -5.654 1.00 97.94 364 ARG A C 1
ATOM 2960 O O . ARG A 1 364 ? 16.740 0.916 -4.656 1.00 97.94 364 ARG A O 1
ATOM 2967 N N . ALA A 1 365 ? 15.003 0.352 -5.979 1.00 98.12 365 ALA A N 1
ATOM 2968 C CA . ALA A 1 365 ? 14.584 -0.819 -5.232 1.00 98.12 365 ALA A CA 1
ATOM 2969 C C . ALA A 1 365 ? 15.455 -2.059 -5.547 1.00 98.12 365 ALA A C 1
ATOM 2971 O O . ALA A 1 365 ? 15.566 -2.970 -4.722 1.00 98.12 365 ALA A O 1
ATOM 2972 N N . TRP A 1 366 ? 16.077 -2.098 -6.732 1.00 98.31 366 TRP A N 1
ATOM 2973 C CA . TRP A 1 366 ? 16.827 -3.247 -7.243 1.00 98.31 366 TRP A CA 1
ATOM 2974 C C . TRP A 1 366 ? 18.347 -3.045 -7.251 1.00 98.31 366 TRP A C 1
ATOM 2976 O O . TRP A 1 366 ? 19.056 -3.873 -6.687 1.00 98.31 366 TRP A O 1
ATOM 2986 N N . SER A 1 367 ? 18.847 -1.975 -7.871 1.00 96.81 367 SER A N 1
ATOM 2987 C CA . SER A 1 367 ? 20.276 -1.765 -8.130 1.00 96.81 367 SER A CA 1
ATOM 2988 C C . SER A 1 367 ? 21.078 -1.508 -6.854 1.00 96.81 367 SER A C 1
ATOM 2990 O O . SER A 1 367 ? 20.556 -1.069 -5.819 1.00 96.81 367 SER A O 1
ATOM 2992 N N . ALA A 1 368 ? 22.385 -1.764 -6.919 1.00 93.75 368 ALA A N 1
ATOM 2993 C CA . ALA A 1 368 ? 23.264 -1.589 -5.775 1.00 93.75 368 ALA A CA 1
ATOM 2994 C C . ALA A 1 368 ? 23.344 -0.108 -5.370 1.00 93.75 368 ALA A C 1
ATOM 2996 O O . ALA A 1 368 ? 23.219 0.803 -6.188 1.00 93.75 368 ALA A O 1
ATOM 2997 N N . LYS A 1 369 ? 23.628 0.163 -4.087 1.00 90.81 369 LYS A N 1
ATOM 2998 C CA . LYS A 1 369 ? 23.727 1.544 -3.569 1.00 90.81 369 LYS A CA 1
ATOM 2999 C C . LYS A 1 369 ? 24.701 2.416 -4.379 1.00 90.81 369 LYS A C 1
ATOM 3001 O O . LYS A 1 369 ? 24.458 3.613 -4.502 1.00 90.81 369 LYS A O 1
ATOM 3006 N N . ARG A 1 370 ? 25.775 1.817 -4.911 1.00 91.75 370 ARG A N 1
ATOM 3007 C CA . ARG A 1 370 ? 26.823 2.492 -5.697 1.00 91.75 370 ARG A CA 1
ATOM 3008 C C . ARG A 1 370 ? 26.352 3.003 -7.063 1.00 91.75 370 ARG A C 1
ATOM 3010 O O . ARG A 1 370 ? 27.009 3.870 -7.627 1.00 91.75 370 ARG A O 1
ATOM 3017 N N . ASP A 1 371 ? 25.232 2.500 -7.575 1.00 91.38 371 ASP A N 1
ATOM 3018 C CA . ASP A 1 371 ? 24.715 2.865 -8.892 1.00 91.38 371 ASP A CA 1
ATOM 3019 C C . ASP A 1 371 ? 23.911 4.170 -8.772 1.00 91.38 371 ASP A C 1
ATOM 3021 O O . ASP A 1 371 ? 22.707 4.178 -8.511 1.00 91.38 371 ASP A O 1
ATOM 3025 N N . THR A 1 372 ? 24.611 5.304 -8.867 1.00 91.69 372 THR A N 1
ATOM 3026 C CA . THR A 1 372 ? 24.071 6.649 -8.576 1.00 91.69 372 THR A CA 1
ATOM 3027 C C . THR A 1 372 ? 24.089 7.606 -9.772 1.00 91.69 372 THR A C 1
ATOM 3029 O O . THR A 1 372 ? 23.696 8.766 -9.643 1.00 91.69 372 THR A O 1
ATOM 3032 N N . SER A 1 373 ? 24.519 7.153 -10.954 1.00 97.12 373 SER A N 1
ATOM 3033 C CA . SER A 1 373 ? 24.576 7.996 -12.154 1.00 97.12 373 SER A CA 1
ATOM 3034 C C . SER A 1 373 ? 23.188 8.189 -12.767 1.00 97.12 373 SER A C 1
ATOM 3036 O O . SER A 1 373 ? 22.684 7.322 -13.480 1.00 97.12 373 SER A O 1
ATOM 3038 N N . TYR A 1 374 ? 22.582 9.359 -12.539 1.00 96.50 374 TYR A N 1
ATOM 3039 C CA . TYR A 1 374 ? 21.302 9.696 -13.174 1.00 96.50 374 TYR A CA 1
ATOM 3040 C C . TYR A 1 374 ? 21.414 9.764 -14.700 1.00 96.50 374 TYR A C 1
ATOM 3042 O O . TYR A 1 374 ? 20.486 9.375 -15.397 1.00 96.50 374 TYR A O 1
ATOM 3050 N N . ASN A 1 375 ? 22.548 10.232 -15.231 1.00 97.00 375 ASN A N 1
ATOM 3051 C CA . ASN A 1 375 ? 22.739 10.321 -16.678 1.00 97.00 375 ASN A CA 1
ATOM 3052 C C . ASN A 1 375 ? 22.732 8.931 -17.325 1.00 97.00 375 ASN A C 1
ATOM 3054 O O . ASN A 1 375 ? 22.094 8.757 -18.357 1.00 97.00 375 ASN A O 1
ATOM 3058 N N . ASP A 1 376 ? 23.390 7.942 -16.709 1.00 97.38 376 ASP A N 1
ATOM 3059 C CA . ASP A 1 376 ? 23.333 6.554 -17.185 1.00 97.38 376 ASP A CA 1
ATOM 3060 C C . ASP A 1 376 ? 21.901 6.003 -17.132 1.00 97.38 376 ASP A C 1
ATOM 3062 O O . ASP A 1 376 ? 21.391 5.495 -18.132 1.00 97.38 376 ASP A O 1
ATOM 3066 N N . PHE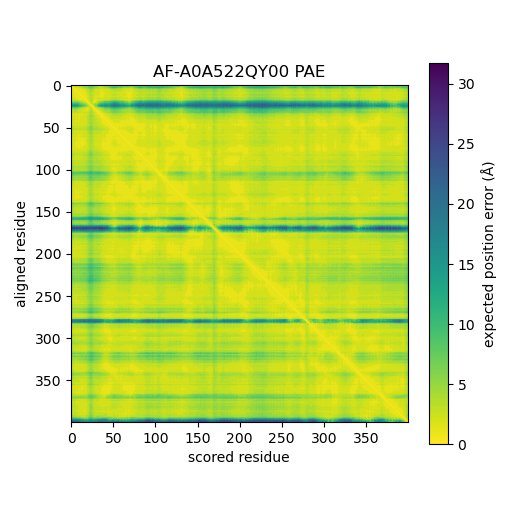 A 1 377 ? 21.233 6.170 -15.985 1.00 97.44 377 PHE A N 1
ATOM 3067 C CA . PHE A 1 377 ? 19.839 5.766 -15.815 1.00 97.44 377 PHE A CA 1
ATOM 3068 C C . PHE A 1 377 ? 18.944 6.368 -16.898 1.00 97.44 377 PHE A C 1
ATOM 3070 O O . PHE A 1 377 ? 18.201 5.641 -17.547 1.00 97.44 377 PHE A O 1
ATOM 3077 N N . HIS A 1 378 ? 19.059 7.670 -17.145 1.00 96.31 378 HIS A N 1
ATOM 3078 C CA . HIS A 1 378 ? 18.234 8.378 -18.112 1.00 96.31 378 HIS A CA 1
ATOM 3079 C C . HIS A 1 378 ? 18.470 7.887 -19.553 1.00 96.31 378 HIS A C 1
ATOM 3081 O O . HIS A 1 378 ? 17.527 7.702 -20.316 1.00 96.31 378 HIS A O 1
ATOM 3087 N N . GLN A 1 379 ? 19.714 7.560 -19.922 1.00 95.69 379 GLN A N 1
ATOM 3088 C CA . GLN A 1 379 ? 20.003 6.950 -21.228 1.00 95.69 379 GLN A CA 1
ATOM 3089 C C . GLN A 1 379 ? 19.377 5.555 -21.384 1.00 95.69 379 GLN A C 1
ATOM 3091 O O . GLN A 1 379 ? 19.007 5.157 -22.492 1.00 95.69 379 GLN A O 1
ATOM 3096 N N . ARG A 1 380 ? 19.248 4.790 -20.294 1.00 95.62 380 ARG A N 1
ATOM 3097 C CA . ARG A 1 380 ? 18.530 3.505 -20.290 1.00 95.62 380 ARG A CA 1
ATOM 3098 C C . ARG A 1 380 ? 17.016 3.684 -20.256 1.00 95.62 380 ARG A C 1
ATOM 3100 O O . ARG A 1 380 ? 16.321 2.907 -20.903 1.00 95.62 380 ARG A O 1
ATOM 3107 N N . GLU A 1 381 ? 16.525 4.690 -19.539 1.00 95.19 381 GLU A N 1
ATOM 3108 C CA . GLU A 1 381 ? 15.116 5.085 -19.468 1.00 95.19 381 GLU A CA 1
ATOM 3109 C C . GLU A 1 381 ? 14.577 5.405 -20.863 1.00 95.19 381 GLU A C 1
ATOM 3111 O O . GLU A 1 381 ? 13.578 4.813 -21.258 1.00 95.19 381 GLU A O 1
ATOM 3116 N N . ILE A 1 382 ? 15.286 6.221 -21.652 1.00 93.88 382 ILE A N 1
ATOM 3117 C CA . ILE A 1 382 ? 14.905 6.545 -23.039 1.00 93.88 382 ILE A CA 1
ATOM 3118 C C . ILE A 1 382 ? 14.732 5.269 -23.879 1.00 93.88 382 ILE A C 1
ATOM 3120 O O . ILE A 1 382 ? 13.758 5.111 -24.615 1.00 93.88 382 ILE A O 1
ATOM 3124 N N . LYS A 1 383 ? 15.622 4.284 -23.703 1.00 93.06 383 LYS A N 1
ATOM 3125 C CA . LYS A 1 383 ? 15.558 2.990 -24.408 1.00 93.06 383 LYS A CA 1
ATOM 3126 C C . LYS A 1 383 ? 14.378 2.105 -23.981 1.00 93.06 383 LYS A C 1
ATOM 3128 O O . LYS A 1 383 ? 14.151 1.074 -24.612 1.00 93.06 383 LYS A O 1
ATOM 3133 N N . GLN A 1 384 ? 13.620 2.478 -22.947 1.00 94.75 384 GLN A N 1
ATOM 3134 C CA . GLN A 1 384 ? 12.394 1.780 -22.549 1.00 94.75 384 GLN A CA 1
ATOM 3135 C C . GLN A 1 384 ? 11.174 2.174 -23.385 1.00 94.75 384 GLN A C 1
ATOM 3137 O O . GLN A 1 384 ? 10.158 1.489 -23.295 1.00 94.75 384 GLN A O 1
ATOM 3142 N N . GLU A 1 385 ? 11.248 3.220 -24.214 1.00 93.50 385 GLU A N 1
ATOM 3143 C CA . GLU A 1 385 ? 10.107 3.699 -25.004 1.00 93.50 385 GLU A CA 1
ATOM 3144 C C . GLU A 1 385 ? 9.365 2.589 -25.788 1.00 93.50 385 GLU A C 1
ATOM 3146 O O . GLU A 1 385 ? 8.134 2.521 -25.693 1.00 93.50 385 GLU A O 1
ATOM 3151 N N . PRO A 1 386 ? 10.038 1.651 -26.492 1.00 92.69 386 PRO A N 1
ATOM 3152 C CA . PRO A 1 386 ? 9.342 0.559 -27.176 1.00 92.69 386 PRO A CA 1
ATOM 3153 C C . PRO A 1 386 ? 8.514 -0.320 -26.229 1.00 92.69 386 PRO A C 1
ATOM 3155 O O . PRO A 1 386 ? 7.427 -0.766 -26.595 1.00 92.69 386 PRO A O 1
ATOM 3158 N N . TRP A 1 387 ? 8.986 -0.535 -24.997 1.00 95.12 387 TRP A N 1
ATOM 3159 C CA . TRP A 1 387 ? 8.264 -1.298 -23.978 1.00 95.12 387 TRP A CA 1
ATOM 3160 C C . TRP A 1 387 ? 7.088 -0.514 -23.404 1.00 95.12 387 TRP A C 1
ATOM 3162 O O . TRP A 1 387 ? 6.009 -1.084 -23.230 1.00 95.12 387 TRP A O 1
ATOM 3172 N N . LEU A 1 388 ? 7.251 0.792 -23.174 1.00 95.50 388 LEU A N 1
ATOM 3173 C CA . LEU A 1 388 ? 6.146 1.658 -22.751 1.00 95.50 388 LEU A CA 1
ATOM 3174 C C . LEU A 1 388 ? 5.015 1.650 -23.793 1.00 95.50 388 LEU A C 1
ATOM 3176 O O . LEU A 1 388 ? 3.844 1.495 -23.437 1.00 95.50 388 LEU A O 1
ATOM 3180 N N . ASN A 1 389 ? 5.373 1.699 -25.080 1.00 95.06 389 ASN A N 1
ATOM 3181 C CA . ASN A 1 389 ? 4.437 1.583 -26.198 1.00 95.06 389 ASN A CA 1
ATOM 3182 C C . ASN A 1 389 ? 3.802 0.186 -26.294 1.00 95.06 389 ASN A C 1
ATOM 3184 O O . ASN A 1 389 ? 2.586 0.078 -26.460 1.00 95.06 389 ASN A O 1
ATOM 3188 N N . TYR A 1 390 ? 4.584 -0.887 -26.126 1.00 95.00 390 TYR A N 1
ATOM 3189 C CA . TYR A 1 390 ? 4.073 -2.264 -26.086 1.00 95.00 390 TYR A CA 1
ATOM 3190 C C . TYR A 1 390 ? 3.019 -2.454 -24.984 1.00 95.00 390 TYR A C 1
ATOM 3192 O O . TYR A 1 390 ? 1.956 -3.030 -25.219 1.00 95.00 390 TYR A O 1
ATOM 3200 N N . PHE A 1 391 ? 3.270 -1.904 -23.793 1.00 96.50 391 PHE A N 1
ATOM 3201 C CA . PHE A 1 391 ? 2.327 -1.922 -22.673 1.00 96.50 391 PHE A CA 1
ATOM 3202 C C . PHE A 1 391 ? 1.199 -0.886 -22.783 1.00 96.50 391 PHE A C 1
ATOM 3204 O O . PHE A 1 391 ? 0.380 -0.788 -21.858 1.00 96.50 391 PHE A O 1
ATOM 3211 N N . LYS A 1 392 ? 1.145 -0.131 -23.891 1.00 96.06 392 LYS A N 1
ATOM 3212 C CA . LYS A 1 392 ? 0.165 0.931 -24.163 1.00 96.06 392 LYS A CA 1
ATOM 3213 C C . LYS A 1 392 ? 0.043 1.913 -22.997 1.00 96.06 392 LYS A C 1
ATOM 3215 O O . LYS A 1 392 ? -1.060 2.273 -22.595 1.00 96.06 392 LYS A O 1
ATOM 3220 N N . ILE A 1 393 ? 1.176 2.268 -22.398 1.00 95.69 393 ILE A N 1
ATOM 3221 C CA . ILE A 1 393 ? 1.224 3.207 -21.280 1.00 95.69 393 ILE A CA 1
ATOM 3222 C C . ILE A 1 393 ? 1.014 4.611 -21.846 1.00 95.69 393 ILE A C 1
ATOM 3224 O O . ILE A 1 393 ? 1.663 4.998 -22.815 1.00 95.69 393 ILE A O 1
ATOM 3228 N N . VAL A 1 394 ? 0.117 5.385 -21.242 1.00 95.25 394 VAL A N 1
ATOM 3229 C CA . VAL A 1 394 ? 0.089 6.838 -21.440 1.00 95.25 394 VAL A CA 1
ATOM 3230 C C . VAL A 1 394 ? 1.139 7.407 -20.491 1.00 95.25 394 VAL A C 1
ATOM 3232 O O . VAL A 1 394 ? 0.928 7.338 -19.297 1.00 95.25 394 VAL A O 1
ATOM 3235 N N . TYR A 1 395 ? 2.285 7.891 -20.970 1.00 91.19 395 TYR A N 1
ATOM 3236 C CA . TYR A 1 395 ? 3.391 8.353 -20.110 1.00 91.19 395 TYR A CA 1
ATOM 3237 C C . TYR A 1 395 ? 3.789 9.799 -20.414 1.00 91.19 395 TYR A C 1
ATOM 3239 O O . TYR A 1 395 ? 3.493 10.332 -21.489 1.00 91.19 395 TYR A O 1
ATOM 3247 N N . ASN A 1 396 ? 4.486 10.437 -19.472 1.00 85.12 396 ASN A N 1
ATOM 3248 C CA . ASN A 1 396 ? 5.027 11.774 -19.678 1.00 85.12 396 ASN A CA 1
ATOM 3249 C C . ASN A 1 396 ? 6.196 11.759 -20.687 1.00 85.12 396 ASN A C 1
ATOM 3251 O O . ASN A 1 396 ? 7.325 11.410 -20.344 1.00 85.12 396 ASN A O 1
ATOM 3255 N N . LYS A 1 397 ? 5.919 12.184 -21.928 1.00 79.88 397 LYS A N 1
ATOM 3256 C CA . LYS A 1 397 ? 6.891 12.239 -23.035 1.00 79.88 397 LYS A CA 1
ATOM 3257 C C . LYS A 1 397 ? 7.882 13.394 -22.962 1.00 79.88 397 LYS A C 1
ATOM 3259 O O . LYS A 1 397 ? 8.871 13.363 -23.670 1.00 79.88 397 LYS A O 1
ATOM 3264 N N . THR A 1 398 ? 7.651 14.402 -22.118 1.00 71.25 398 THR A N 1
ATOM 3265 C CA . THR A 1 398 ? 8.580 15.550 -22.002 1.00 71.25 398 THR A CA 1
ATOM 3266 C C . THR A 1 398 ? 9.948 15.168 -21.424 1.00 71.25 398 THR A C 1
ATOM 3268 O O . THR A 1 398 ? 10.853 15.996 -21.381 1.00 71.25 398 THR A O 1
ATOM 3271 N N . LEU A 1 399 ? 10.085 13.916 -20.980 1.00 62.16 399 LEU A N 1
ATOM 3272 C CA . LEU A 1 399 ? 11.301 13.300 -20.465 1.00 62.16 399 LEU A CA 1
ATOM 3273 C C . LEU A 1 399 ? 11.993 12.382 -21.494 1.00 62.16 399 LEU A C 1
ATOM 3275 O O . LEU A 1 399 ? 12.960 11.730 -21.119 1.00 62.16 399 LEU A O 1
ATOM 3279 N N . PHE A 1 400 ? 11.500 12.288 -22.735 1.00 59.09 400 PHE A N 1
ATOM 3280 C CA . PHE A 1 400 ? 12.035 11.417 -23.791 1.00 59.09 400 PHE A CA 1
ATOM 3281 C C . PHE A 1 400 ? 12.555 12.215 -24.985 1.00 59.09 400 PHE A C 1
ATOM 3283 O O . PHE A 1 400 ? 11.901 13.221 -25.351 1.00 59.09 400 PHE A O 1
#

Sequence (400 aa):
RASHSAGAYYGCMSLLQATVHSSNSNRFVVPAMQIEDHPRFAWRGLMLDCSRTFLSIDFLKRMINRMSFYKLNTLHLHLTDDQGWRLQIKKYPLLTTKGAYFVAWYHEPKEFQGFYTQSQMKELVAYAQKRHITIVPEIECPGHSHAALYAYPELSCEGKVTPVFPAFGEDQKVRAFSPCKKGTYLFYKEVIREVANVFPSPYIHMGGDEVSPDAWKNCTRCKTMADSLGIPDDTKHLQKIIMDSVGKYVSEEGRRPIGWDEVFYEGVQKNYIIQLWRSDESIKEAKAGYDVILSPTTNLYFDYTYKTTPTKKVFSFNPIPDSATTEEKNHYLGIEACFWSHIDRTESKMDYQLFPRVLALSERAWSAKRDTSYNDFHQREIKQEPWLNYFKIVYNKTLF

Mean predicted aligned error: 3.78 Å

Nearest PDB structures (foldseek):
  7cbn-assembly1_A  TM=9.233E-01  e=7.084E-37  Akkermansia muciniphila ATCC BAA-835
  8pxt-assembly1_A  TM=9.019E-01  e=1.341E-35  Akkermansia muciniphila
  7dvb-assembly1_A  TM=9.178E-01  e=6.343E-35  Bacteroides thetaiotaomicron
  8pxu-assembly3_C  TM=9.066E-01  e=1.771E-33  Akkermansia muciniphila
  6jeb-assembly1_A  TM=9.110E-01  e=4.430E-28  Akkermansia muciniphila ATCC BAA-835